Protein AF-0000000077557733 (afdb_homodimer)

pLDDT: mean 83.51, std 24.79, range [21.39, 98.81]

Foldseek 3Di:
DDPPDPCPPPPDPDDVVPDDDPPPPCPVPPPPPVPFDKAKAKEALDADDPLLVVQRVVVRHAEYEFEQEEQQDGSPSRLNVCVSPVVPGAYAYEYEYHADPVQAQLNRLVRSCVSCVVSQKDFQEYEYELADQVRHDQPLVVLLVRLQNNQVNCVVVNHHYHYEEAQVSCCRNNVLEQPRDDGAYEYEDWQDAEDVTFDDQDCPVDDDTRVRPDDHQKYFGHAQYQGSNGTMTMMIGTCPPVHDDGRMDGNPDD/DDPPPPCPPPPPDDDPPDDDDPPPPCPVPPPPPVPFDKAKAKEALDADDPLLVVQRVVVRHAEYEFEQEEQQDGSPSRLNVCVSPVVPGAYAYEYEYHADPVQALLNRLVRSCVSCVVSQKDFQEYEYELADQVRHDQPLVVLLVRLQNNQVNCVVVNHHYAYEEAQVSCCRNNVLEQPRDDGAYEYEDWQDAEDVTFDDQDCPVDDDTRPRPDDHQKYFGHAQYQGSNGTMIMMIGTCPPVHDDGRMDGNPDD

Structure (mmCIF, N/CA/C/O backbone):
data_AF-0000000077557733-model_v1
#
loop_
_entity.id
_entity.type
_entity.pdbx_description
1 polymer '(pine wood nematode) hypothetical protein'
#
loop_
_atom_site.group_PDB
_atom_site.id
_atom_site.type_symbol
_atom_site.label_atom_id
_atom_site.label_alt_id
_atom_site.label_comp_id
_atom_site.label_asym_id
_atom_site.label_entity_id
_atom_site.label_seq_id
_atom_site.pdbx_PDB_ins_code
_atom_site.Cartn_x
_atom_site.Cartn_y
_atom_site.Cartn_z
_atom_site.occupancy
_atom_site.B_iso_or_equiv
_atom_site.auth_seq_id
_atom_site.auth_comp_id
_atom_site.auth_asym_id
_atom_site.auth_atom_id
_atom_site.pdbx_PDB_model_num
ATOM 1 N N . MET A 1 1 ? -5.863 -6.344 -60.438 1 22.7 1 MET A N 1
ATOM 2 C CA . MET A 1 1 ? -5.633 -6.668 -59.031 1 22.7 1 MET A CA 1
ATOM 3 C C . MET A 1 1 ? -4.477 -5.848 -58.469 1 22.7 1 MET A C 1
ATOM 5 O O . MET A 1 1 ? -3.312 -6.215 -58.656 1 22.7 1 MET A O 1
ATOM 9 N N . ASN A 1 2 ? -4.496 -4.457 -58.531 1 23.64 2 ASN A N 1
ATOM 10 C CA . ASN A 1 2 ? -3.709 -3.244 -58.719 1 23.64 2 ASN A CA 1
ATOM 11 C C . ASN A 1 2 ? -3.033 -2.805 -57.438 1 23.64 2 ASN A C 1
ATOM 13 O O . ASN A 1 2 ? -3.707 -2.547 -56.438 1 23.64 2 ASN A O 1
ATOM 17 N N . LEU A 1 3 ? -1.706 -3.201 -57.25 1 24.72 3 LEU A N 1
ATOM 18 C CA . LEU A 1 3 ? -0.716 -3.188 -56.188 1 24.72 3 LEU A CA 1
ATOM 19 C C . LEU A 1 3 ? -0.439 -1.763 -55.719 1 24.72 3 LEU A C 1
ATOM 21 O O . LEU A 1 3 ? 0.198 -0.985 -56.438 1 24.72 3 LEU A O 1
ATOM 25 N N . ALA A 1 4 ? -1.51 -1.121 -55.125 1 24.12 4 ALA A N 1
ATOM 26 C CA . ALA A 1 4 ? -1.46 0.295 -54.781 1 24.12 4 ALA A CA 1
ATOM 27 C C . ALA A 1 4 ? -0.246 0.6 -53.906 1 24.12 4 ALA A C 1
ATOM 29 O O . ALA A 1 4 ? -0.077 0.006 -52.844 1 24.12 4 ALA A O 1
ATOM 30 N N . VAL A 1 5 ? 0.862 1.032 -54.469 1 23.64 5 VAL A N 1
ATOM 31 C CA . VAL A 1 5 ? 2.193 1.443 -54.031 1 23.64 5 VAL A CA 1
ATOM 32 C C . VAL A 1 5 ? 2.088 2.656 -53.125 1 23.64 5 VAL A C 1
ATOM 34 O O . VAL A 1 5 ? 1.647 3.729 -53.531 1 23.64 5 VAL A O 1
ATOM 37 N N . ARG A 1 6 ? 1.722 2.496 -51.812 1 21.39 6 ARG A N 1
ATOM 38 C CA . ARG A 1 6 ? 1.737 3.543 -50.781 1 21.39 6 ARG A CA 1
ATOM 39 C C . ARG A 1 6 ? 3.08 4.266 -50.781 1 21.39 6 ARG A C 1
ATOM 41 O O . ARG A 1 6 ? 4.129 3.635 -50.625 1 21.39 6 ARG A O 1
ATOM 48 N N . ARG A 1 7 ? 3.121 5.512 -51.281 1 23.41 7 ARG A N 1
ATOM 49 C CA . ARG A 1 7 ? 4.117 6.559 -51.469 1 23.41 7 ARG A CA 1
ATOM 50 C C . ARG A 1 7 ? 4.684 7.043 -50.125 1 23.41 7 ARG A C 1
ATOM 52 O O . ARG A 1 7 ? 3.988 7.707 -49.375 1 23.41 7 ARG A O 1
ATOM 59 N N . CYS A 1 8 ? 5.492 6.332 -49.312 1 23.48 8 CYS A N 1
ATOM 60 C CA . CYS A 1 8 ? 6.34 6.785 -48.219 1 23.48 8 CYS A CA 1
ATOM 61 C C . CYS A 1 8 ? 7.25 7.918 -48.656 1 23.48 8 CYS A C 1
ATOM 63 O O . CYS A 1 8 ? 8.188 7.699 -49.438 1 23.48 8 CYS A O 1
ATOM 65 N N . GLU A 1 9 ? 6.676 9.117 -48.812 1 24.56 9 GLU A N 1
ATOM 66 C CA . GLU A 1 9 ? 7.461 10.227 -49.375 1 24.56 9 GLU A CA 1
ATOM 67 C C . GLU A 1 9 ? 8.617 10.586 -48.438 1 24.56 9 GLU A C 1
ATOM 69 O O . GLU A 1 9 ? 8.398 10.984 -47.312 1 24.56 9 GLU A O 1
ATOM 74 N N . LEU A 1 10 ? 9.734 9.953 -48.438 1 26.67 10 LEU A N 1
ATOM 75 C CA . LEU A 1 10 ? 11.062 10.195 -47.875 1 26.67 10 LEU A CA 1
ATOM 76 C C . LEU A 1 10 ? 11.578 11.578 -48.281 1 26.67 10 LEU A C 1
ATOM 78 O O . LEU A 1 10 ? 11.828 11.828 -49.469 1 26.67 10 LEU A O 1
ATOM 82 N N . SER A 1 11 ? 11.008 12.594 -47.625 1 25 11 SER A N 1
ATOM 83 C CA . SER A 1 11 ? 11.609 13.875 -48 1 25 11 SER A CA 1
ATOM 84 C C . SER A 1 11 ? 13.109 13.875 -47.75 1 25 11 SER A C 1
ATOM 86 O O . SER A 1 11 ? 13.57 13.398 -46.719 1 25 11 SER A O 1
ATOM 88 N N . PHE A 1 12 ? 13.961 14.102 -48.719 1 27.23 12 PHE A N 1
ATOM 89 C CA . PHE A 1 12 ? 15.344 14.086 -49.188 1 27.23 12 PHE A CA 1
ATOM 90 C C . PHE A 1 12 ? 16.125 15.242 -48.562 1 27.23 12 PHE A C 1
ATOM 92 O O . PHE A 1 12 ? 16.078 16.359 -49.094 1 27.23 12 PHE A O 1
ATOM 99 N N . LEU A 1 13 ? 16.141 15.422 -47.344 1 25.67 13 LEU A N 1
ATOM 100 C CA . LEU A 1 13 ? 17.031 16.531 -46.969 1 25.67 13 LEU A CA 1
ATOM 101 C C . LEU A 1 13 ? 18.484 16.156 -47.25 1 25.67 13 LEU A C 1
ATOM 103 O O . LEU A 1 13 ? 19.203 15.773 -46.312 1 25.67 13 LEU A O 1
ATOM 107 N N . VAL A 1 14 ? 18.938 15.352 -48.25 1 24.72 14 VAL A N 1
ATOM 108 C CA . VAL A 1 14 ? 20.375 15.125 -48.375 1 24.72 14 VAL A CA 1
ATOM 109 C C . VAL A 1 14 ? 21.078 16.438 -48.719 1 24.72 14 VAL A C 1
ATOM 111 O O . VAL A 1 14 ? 20.5 17.297 -49.406 1 24.72 14 VAL A O 1
ATOM 114 N N . ARG A 1 15 ? 22.438 16.734 -48.125 1 23.48 15 ARG A N 1
ATOM 115 C CA . ARG A 1 15 ? 23.625 17.531 -48.375 1 23.48 15 ARG A CA 1
ATOM 116 C C . ARG A 1 15 ? 24.109 17.375 -49.812 1 23.48 15 ARG A C 1
ATOM 118 O O . ARG A 1 15 ? 24.047 16.281 -50.375 1 23.48 15 ARG A O 1
ATOM 125 N N . LYS A 1 16 ? 24.516 18.391 -50.656 1 25.28 16 LYS A N 1
ATOM 126 C CA . LYS A 1 16 ? 25.125 18.344 -51.969 1 25.28 16 LYS A CA 1
ATOM 127 C C . LYS A 1 16 ? 26.469 17.609 -51.938 1 25.28 16 LYS A C 1
ATOM 129 O O . LYS A 1 16 ? 27.125 17.453 -52.969 1 25.28 16 LYS A O 1
ATOM 134 N N . TRP A 1 17 ? 27.562 17.859 -51.125 1 28.72 17 TRP A N 1
ATOM 135 C CA . TRP A 1 17 ? 28.672 16.922 -51.312 1 28.72 17 TRP A CA 1
ATOM 136 C C . TRP A 1 17 ? 28.156 15.484 -51.406 1 28.72 17 TRP A C 1
ATOM 138 O O . TRP A 1 17 ? 27.688 14.922 -50.406 1 28.72 17 TRP A O 1
ATOM 148 N N . LEU A 1 18 ? 27.609 15 -52.5 1 27.09 18 LEU A N 1
ATOM 149 C CA . LEU A 1 18 ? 26.422 14.398 -53.094 1 27.09 18 LEU A CA 1
ATOM 150 C C . LEU A 1 18 ? 26.516 12.875 -53.062 1 27.09 18 LEU A C 1
ATOM 152 O O . LEU A 1 18 ? 25.641 12.188 -53.594 1 27.09 18 LEU A O 1
ATOM 156 N N . HIS A 1 19 ? 27.922 12.383 -53.094 1 24.64 19 HIS A N 1
ATOM 157 C CA . HIS A 1 19 ? 28.141 11.164 -53.844 1 24.64 19 HIS A CA 1
ATOM 158 C C . HIS A 1 19 ? 27.188 10.055 -53.406 1 24.64 19 HIS A C 1
ATOM 160 O O . HIS A 1 19 ? 26.516 10.188 -52.375 1 24.64 19 HIS A O 1
ATOM 166 N N . GLU A 1 20 ? 27.812 8.578 -53.812 1 27.2 20 GLU A N 1
ATOM 167 C CA . GLU A 1 20 ? 27.25 7.258 -54.062 1 27.2 20 GLU A CA 1
ATOM 168 C C . GLU A 1 20 ? 26.656 6.668 -52.781 1 27.2 20 GLU A C 1
ATOM 170 O O . GLU A 1 20 ? 26.297 5.488 -52.75 1 27.2 20 GLU A O 1
ATOM 175 N N . LEU A 1 21 ? 27.031 7.27 -51.688 1 26.67 21 LEU A N 1
ATOM 176 C CA . LEU A 1 21 ? 26.828 6.215 -50.688 1 26.67 21 LEU A CA 1
ATOM 177 C C . LEU A 1 21 ? 25.391 5.723 -50.719 1 26.67 21 LEU A C 1
ATOM 179 O O . LEU A 1 21 ? 24.453 6.523 -50.781 1 26.67 21 LEU A O 1
ATOM 183 N N . PRO A 1 22 ? 25.281 4.391 -51.156 1 26.75 22 PRO A N 1
ATOM 184 C CA . PRO A 1 22 ? 23.953 3.807 -51.188 1 26.75 22 PRO A CA 1
ATOM 185 C C . PRO A 1 22 ? 23.094 4.168 -49.969 1 26.75 22 PRO A C 1
ATOM 187 O O . PRO A 1 22 ? 23.625 4.289 -48.875 1 26.75 22 PRO A O 1
ATOM 190 N N . PHE A 1 23 ? 22.25 5.102 -50.219 1 31.03 23 PHE A N 1
ATOM 191 C CA . PHE A 1 23 ? 21.203 5.41 -49.25 1 31.03 23 PHE A CA 1
ATOM 192 C C . PHE A 1 23 ? 20.562 4.133 -48.719 1 31.03 23 PHE A C 1
ATOM 194 O O . PHE A 1 23 ? 19.828 3.449 -49.438 1 31.03 23 PHE A O 1
ATOM 201 N N . ALA A 1 24 ? 21.391 3.408 -47.938 1 26.59 24 ALA A N 1
ATOM 202 C CA . ALA A 1 24 ? 20.578 2.35 -47.344 1 26.59 24 ALA A CA 1
ATOM 203 C C . ALA A 1 24 ? 19.312 2.922 -46.688 1 26.59 24 ALA A C 1
ATOM 205 O O . ALA A 1 24 ? 19.406 3.82 -45.844 1 26.59 24 ALA A O 1
ATOM 206 N N . VAL A 1 25 ? 18.422 3.162 -47.531 1 27.56 25 VAL A N 1
ATOM 207 C CA . VAL A 1 25 ? 17.062 3.359 -47.031 1 27.56 25 VAL A CA 1
ATOM 208 C C . VAL A 1 25 ? 16.828 2.443 -45.812 1 27.56 25 VAL A C 1
ATOM 210 O O . VAL A 1 25 ? 16.828 1.217 -45.969 1 27.56 25 VAL A O 1
ATOM 213 N N . PHE A 1 26 ? 17.5 2.75 -44.719 1 25.86 26 PHE A N 1
ATOM 214 C CA . PHE A 1 26 ? 16.984 1.999 -43.594 1 25.86 26 PHE A CA 1
ATOM 215 C C . PHE A 1 26 ? 15.469 2.105 -43.5 1 25.86 26 PHE A C 1
ATOM 217 O O . PHE A 1 26 ? 14.93 3.188 -43.281 1 25.86 26 PHE A O 1
ATOM 224 N N . VAL A 1 27 ? 14.867 1.512 -44.5 1 26.86 27 VAL A N 1
ATOM 225 C CA . VAL A 1 27 ? 13.484 1.146 -44.219 1 26.86 27 VAL A CA 1
ATOM 226 C C . VAL A 1 27 ? 13.352 0.61 -42.812 1 26.86 27 VAL A C 1
ATOM 228 O O . VAL A 1 27 ? 13.82 -0.488 -42.5 1 26.86 27 VAL A O 1
ATOM 231 N N . GLY A 1 28 ? 13.75 1.451 -41.875 1 28.88 28 GLY A N 1
ATOM 232 C CA . GLY A 1 28 ? 13.359 0.942 -40.562 1 28.88 28 GLY A CA 1
ATOM 233 C C . GLY A 1 28 ? 12 0.259 -40.594 1 28.88 28 GLY A C 1
ATOM 234 O O . GLY A 1 28 ? 11.008 0.845 -41 1 28.88 28 GLY A O 1
ATOM 235 N N . CYS A 1 29 ? 11.969 -1.002 -40.906 1 26.14 29 CYS A N 1
ATOM 236 C CA . CYS A 1 29 ? 10.836 -1.892 -40.688 1 26.14 29 CYS A CA 1
ATOM 237 C C . CYS A 1 29 ? 10.031 -1.46 -39.469 1 26.14 29 CYS A C 1
ATOM 239 O O . CYS A 1 29 ? 10.594 -1.269 -38.406 1 26.14 29 CYS A O 1
ATOM 241 N N . SER A 1 30 ? 8.969 -0.692 -39.719 1 29.55 30 SER A N 1
ATOM 242 C CA . SER A 1 30 ? 7.855 -0.606 -38.781 1 29.55 30 SER A CA 1
ATOM 243 C C . SER A 1 30 ? 7.699 -1.897 -38 1 29.55 30 SER A C 1
ATOM 245 O O . SER A 1 30 ? 7.258 -2.916 -38.531 1 29.55 30 SER A O 1
ATOM 247 N N . GLN A 1 31 ? 8.727 -2.4 -37.438 1 31.11 31 GLN A N 1
ATOM 248 C CA . GLN A 1 31 ? 8.461 -3.549 -36.562 1 31.11 31 GLN A CA 1
ATOM 249 C C . GLN A 1 31 ? 7.055 -3.484 -35.969 1 31.11 31 GLN A C 1
ATOM 251 O O . GLN A 1 31 ? 6.605 -2.424 -35.531 1 31.11 31 GLN A O 1
ATOM 256 N N . ASP A 1 32 ? 6.188 -4.227 -36.531 1 32.72 32 ASP A N 1
ATOM 257 C CA . ASP A 1 32 ? 4.867 -4.551 -36 1 32.72 32 ASP A CA 1
ATOM 258 C C . ASP A 1 32 ? 4.836 -4.414 -34.5 1 32.72 32 ASP A C 1
ATOM 260 O O . ASP A 1 32 ? 5.547 -5.137 -33.781 1 32.72 32 ASP A O 1
ATOM 264 N N . LEU A 1 33 ? 4.957 -3.291 -33.938 1 32.75 33 LEU A N 1
ATOM 265 C CA . LEU A 1 33 ? 4.527 -3.125 -32.562 1 32.75 33 LEU A CA 1
ATOM 266 C C . LEU A 1 33 ? 3.445 -4.141 -32.188 1 32.75 33 LEU A C 1
ATOM 268 O O . LEU A 1 33 ? 2.287 -3.982 -32.594 1 32.75 33 LEU A O 1
ATOM 272 N N . LYS A 1 34 ? 3.703 -5.406 -32.5 1 38.16 34 LYS A N 1
ATOM 273 C CA . LYS A 1 34 ? 2.826 -6.453 -31.984 1 38.16 34 LYS A CA 1
ATOM 274 C C . LYS A 1 34 ? 2.078 -5.973 -30.75 1 38.16 34 LYS A C 1
ATOM 276 O O . LYS A 1 34 ? 2.693 -5.52 -29.781 1 38.16 34 LYS A O 1
ATOM 281 N N . LEU A 1 35 ? 1.009 -5.375 -30.859 1 40.12 35 LEU A N 1
ATOM 282 C CA . LEU A 1 35 ? -0.016 -5.004 -29.891 1 40.12 35 LEU A CA 1
ATOM 283 C C . LEU A 1 35 ? -0.049 -5.988 -28.719 1 40.12 35 LEU A C 1
ATOM 285 O O . LEU A 1 35 ? -0.224 -7.191 -28.922 1 40.12 35 LEU A O 1
ATOM 289 N N . ASN A 1 36 ? 0.763 -5.906 -27.75 1 52.16 36 ASN A N 1
ATOM 290 C CA . ASN A 1 36 ? 0.682 -6.656 -26.5 1 52.16 36 ASN A CA 1
ATOM 291 C C . ASN A 1 36 ? -0.759 -7.031 -26.156 1 52.16 36 ASN A C 1
ATOM 293 O O . ASN A 1 36 ? -1.609 -6.156 -26 1 52.16 36 ASN A O 1
ATOM 297 N N . THR A 1 37 ? -1.285 -8.109 -26.734 1 66.44 37 THR A N 1
ATOM 298 C CA . THR A 1 37 ? -2.611 -8.633 -26.422 1 66.44 37 THR A CA 1
ATOM 299 C C . THR A 1 37 ? -2.762 -8.875 -24.922 1 66.44 37 THR A C 1
ATOM 301 O O . THR A 1 37 ? -1.8 -9.25 -24.25 1 66.44 37 THR A O 1
ATOM 304 N N . ILE A 1 38 ? -3.768 -8.312 -24.297 1 81.94 38 ILE A N 1
ATOM 305 C CA . ILE A 1 38 ? -4.195 -8.438 -22.906 1 81.94 38 ILE A CA 1
ATOM 306 C C . ILE A 1 38 ? -5.262 -9.523 -22.797 1 81.94 38 ILE A C 1
ATOM 308 O O . ILE A 1 38 ? -6.184 -9.586 -23.609 1 81.94 38 ILE A O 1
ATOM 312 N N . THR A 1 39 ? -4.926 -10.531 -22.031 1 89.12 39 THR A N 1
ATOM 313 C CA . THR A 1 39 ? -5.875 -11.602 -21.75 1 89.12 39 THR A CA 1
ATOM 314 C C . THR A 1 39 ? -6.469 -11.445 -20.359 1 89.12 39 THR A C 1
ATOM 316 O O . THR A 1 39 ? -5.734 -11.266 -19.375 1 89.12 39 THR A O 1
ATOM 319 N N . ASP A 1 40 ? -7.777 -11.547 -20.297 1 92.69 40 ASP A N 1
ATOM 320 C CA . ASP A 1 40 ? -8.445 -11.422 -19.016 1 92.69 40 ASP A CA 1
ATOM 321 C C . ASP A 1 40 ? -8.352 -12.719 -18.219 1 92.69 40 ASP A C 1
ATOM 323 O O . ASP A 1 40 ? -8.391 -13.812 -18.781 1 92.69 40 ASP A O 1
ATOM 327 N N . GLY A 1 41 ? -8.172 -12.531 -16.953 1 95.12 41 GLY A N 1
ATOM 328 C CA . GLY A 1 41 ? -8.148 -13.672 -16.047 1 95.12 41 GLY A CA 1
ATOM 329 C C . GLY A 1 41 ? -8.805 -1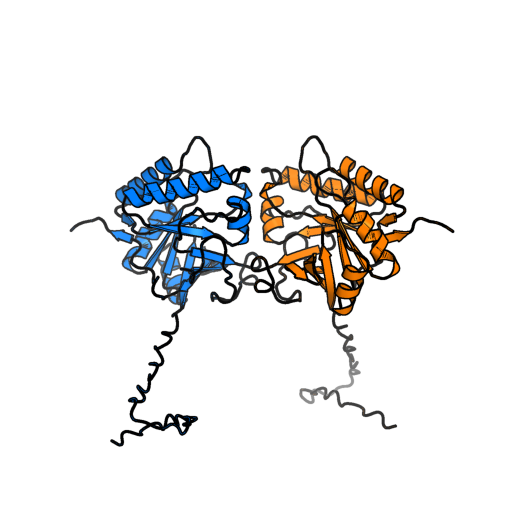3.383 -14.711 1 95.12 41 GLY A C 1
ATOM 330 O O . GLY A 1 41 ? -9.172 -12.242 -14.422 1 95.12 41 GLY A O 1
ATOM 331 N N . ILE A 1 42 ? -9.008 -14.461 -13.992 1 96 42 ILE A N 1
ATOM 332 C CA . ILE A 1 42 ? -9.648 -14.367 -12.688 1 96 42 ILE A CA 1
ATOM 333 C C . ILE A 1 42 ? -8.938 -15.289 -11.695 1 96 42 ILE A C 1
ATOM 335 O O . ILE A 1 42 ? -8.414 -16.344 -12.07 1 96 42 ILE A O 1
ATOM 339 N N . GLY A 1 43 ? -8.812 -14.789 -10.461 1 96.75 43 GLY A N 1
ATOM 340 C CA . GLY A 1 43 ? -8.281 -15.586 -9.375 1 96.75 43 GLY A CA 1
ATOM 341 C C . GLY A 1 43 ? -9.234 -15.719 -8.203 1 96.75 43 GLY A C 1
ATOM 342 O O . GLY A 1 43 ? -10.031 -14.812 -7.938 1 96.75 43 GLY A O 1
ATOM 343 N N . THR A 1 44 ? -9.195 -16.906 -7.566 1 95.81 44 THR A N 1
ATOM 344 C CA . THR A 1 44 ? -10.031 -17.094 -6.387 1 95.81 44 THR A CA 1
ATOM 345 C C . THR A 1 44 ? -9.391 -18.109 -5.434 1 95.81 44 THR A C 1
ATOM 347 O O . THR A 1 44 ? -8.625 -18.969 -5.863 1 95.81 44 THR A O 1
ATOM 350 N N . SER A 1 45 ? -9.672 -17.906 -4.215 1 94.25 45 SER A N 1
ATOM 351 C CA . SER A 1 45 ? -9.312 -18.906 -3.209 1 94.25 45 SER A CA 1
ATOM 352 C C . SER A 1 45 ? -10.531 -19.703 -2.762 1 94.25 45 SER A C 1
ATOM 354 O O . SER A 1 45 ? -10.422 -20.578 -1.9 1 94.25 45 SER A O 1
ATOM 356 N N . SER A 1 46 ? -11.641 -19.359 -3.418 1 94.75 46 SER A N 1
ATOM 357 C CA . SER A 1 46 ? -12.859 -20.125 -3.156 1 94.75 46 SER A CA 1
ATOM 358 C C . SER A 1 46 ? -12.875 -21.422 -3.947 1 94.75 46 SER A C 1
ATOM 360 O O . SER A 1 46 ? -12.32 -21.5 -5.047 1 94.75 46 SER A O 1
ATOM 362 N N . GLU A 1 47 ? -13.539 -22.375 -3.326 1 96.69 47 GLU A N 1
ATOM 363 C CA . GLU A 1 47 ? -13.734 -23.609 -4.086 1 96.69 47 GLU A CA 1
ATOM 364 C C . GLU A 1 47 ? -14.695 -23.391 -5.254 1 96.69 47 GLU A C 1
ATOM 366 O O . GLU A 1 47 ? -15.773 -22.812 -5.078 1 96.69 47 GLU A O 1
ATOM 371 N N . LEU A 1 48 ? -14.273 -23.922 -6.379 1 96.12 48 LEU A N 1
ATOM 372 C CA . LEU A 1 48 ? -15.086 -23.781 -7.582 1 96.12 48 LEU A CA 1
ATOM 373 C C . LEU A 1 48 ? -15.82 -25.094 -7.895 1 96.12 48 LEU A C 1
ATOM 375 O O . LEU A 1 48 ? -15.266 -26.172 -7.742 1 96.12 48 LEU A O 1
ATOM 379 N N . LEU A 1 49 ? -17.047 -24.891 -8.25 1 95.94 49 LEU A N 1
ATOM 380 C CA . LEU A 1 49 ? -17.797 -25.953 -8.906 1 95.94 49 LEU A CA 1
ATOM 381 C C . LEU A 1 49 ? -17.797 -25.766 -10.414 1 95.94 49 LEU A C 1
ATOM 383 O O . LEU A 1 49 ? -17.391 -24.719 -10.914 1 95.94 49 LEU A O 1
ATOM 387 N N . GLU A 1 50 ? -18.219 -26.859 -11.125 1 94.5 50 GLU A N 1
ATOM 388 C CA . GLU A 1 50 ? -18.25 -26.812 -12.578 1 94.5 50 GLU A CA 1
ATOM 389 C C . GLU A 1 50 ? -19.078 -25.625 -13.07 1 94.5 50 GLU A C 1
ATOM 391 O O . GLU A 1 50 ? -18.703 -24.953 -14.023 1 94.5 50 GLU A O 1
ATOM 396 N N . ASN A 1 51 ? -20.141 -25.422 -12.398 1 95 51 ASN A N 1
ATOM 397 C CA . ASN A 1 51 ? -21 -24.328 -12.797 1 95 51 ASN A CA 1
ATOM 398 C C . ASN A 1 51 ? -20.328 -22.984 -12.609 1 95 51 ASN A C 1
ATOM 400 O O . ASN A 1 51 ? -20.516 -22.062 -13.422 1 95 51 ASN A O 1
ATOM 404 N N . ASN A 1 52 ? -19.578 -22.75 -11.5 1 95.06 52 ASN A N 1
ATOM 405 C CA . ASN A 1 52 ? -18.812 -21.531 -11.297 1 95.06 52 ASN A CA 1
ATOM 406 C C . ASN A 1 52 ? -17.797 -21.297 -12.422 1 95.06 52 ASN A C 1
ATOM 408 O O . ASN A 1 52 ? -17.703 -20.203 -12.961 1 95.06 52 ASN A O 1
ATOM 412 N N . LEU A 1 53 ? -17.125 -22.375 -12.711 1 93.25 53 LEU A N 1
ATOM 413 C CA . LEU A 1 53 ? -16.062 -22.297 -13.711 1 93.25 53 LEU A CA 1
ATOM 414 C C . LEU A 1 53 ? -16.641 -21.922 -15.078 1 93.25 53 LEU A C 1
ATOM 416 O O . LEU A 1 53 ? -16.078 -21.078 -15.773 1 93.25 53 LEU A O 1
ATOM 420 N N . GLN A 1 54 ? -17.703 -22.547 -15.477 1 92.69 54 GLN A N 1
ATOM 421 C CA . GLN A 1 54 ? -18.328 -22.266 -16.766 1 92.69 54 GLN A CA 1
ATOM 422 C C . GLN A 1 54 ? -18.828 -20.812 -16.828 1 92.69 54 GLN A C 1
ATOM 424 O O . GLN A 1 54 ? -18.672 -20.141 -17.844 1 92.69 54 GLN A O 1
ATOM 429 N N . CYS A 1 55 ? -19.406 -20.453 -15.773 1 95.62 55 CYS A N 1
ATOM 430 C CA . CYS A 1 55 ? -19.891 -19.094 -15.695 1 95.62 55 CYS A CA 1
ATOM 431 C C . CYS A 1 55 ? -18.75 -18.094 -15.844 1 95.62 55 CYS A C 1
ATOM 433 O O . CYS A 1 55 ? -18.859 -17.109 -16.594 1 95.62 55 CYS A O 1
ATOM 435 N N . LEU A 1 56 ? -17.672 -18.312 -15.156 1 94.31 56 LEU A N 1
ATOM 436 C CA . LEU A 1 56 ? -16.516 -17.422 -15.203 1 94.31 56 LEU A CA 1
ATOM 437 C C . LEU A 1 56 ? -15.883 -17.422 -16.594 1 94.31 56 LEU A C 1
ATOM 439 O O . LEU A 1 56 ? -15.461 -16.375 -17.078 1 94.31 56 LEU A O 1
ATOM 443 N N . ALA A 1 57 ? -15.852 -18.516 -17.219 1 91.06 57 ALA A N 1
ATOM 444 C CA . ALA A 1 57 ? -15.289 -18.641 -18.562 1 91.06 57 ALA A CA 1
ATOM 445 C C . ALA A 1 57 ? -16.125 -17.875 -19.578 1 91.06 57 ALA A C 1
ATOM 447 O O . ALA A 1 57 ? -15.586 -17.297 -20.516 1 91.06 57 ALA A O 1
ATOM 448 N N . LYS A 1 58 ? -17.375 -17.812 -19.375 1 90.38 58 LYS A N 1
ATOM 449 C CA . LYS A 1 58 ? -18.281 -17.125 -20.281 1 90.38 58 LYS A CA 1
ATOM 450 C C . LYS A 1 58 ? -18.094 -15.609 -20.203 1 90.38 58 LYS A C 1
ATOM 452 O O . LYS A 1 58 ? -18.484 -14.883 -21.125 1 90.38 58 LYS A O 1
ATOM 457 N N . GLN A 1 59 ? -17.469 -15.195 -19.156 1 90.69 59 GLN A N 1
ATOM 458 C CA . GLN A 1 59 ? -17.188 -13.766 -19 1 90.69 59 GLN A CA 1
ATOM 459 C C . GLN A 1 59 ? -15.844 -13.406 -19.641 1 90.69 59 GLN A C 1
ATOM 461 O O . GLN A 1 59 ? -15.211 -12.43 -19.234 1 90.69 59 GLN A O 1
ATOM 466 N N . ASN A 1 60 ? -15.383 -14.188 -20.516 1 85.38 60 ASN A N 1
ATOM 467 C CA . ASN A 1 60 ? -14.18 -13.969 -21.312 1 85.38 60 ASN A CA 1
ATOM 468 C C . ASN A 1 60 ? -12.914 -14.07 -20.469 1 85.38 60 ASN A C 1
ATOM 470 O O . ASN A 1 60 ? -11.906 -13.43 -20.781 1 85.38 60 ASN A O 1
ATOM 474 N N . ASN A 1 61 ? -13.047 -14.703 -19.406 1 88.56 61 ASN A N 1
ATOM 475 C CA . ASN A 1 61 ? -11.836 -15.047 -18.656 1 88.56 61 ASN A CA 1
ATOM 476 C C . ASN A 1 61 ? -11.156 -16.281 -19.219 1 88.56 61 ASN A C 1
ATOM 478 O O . ASN A 1 61 ? -11.734 -17.375 -19.219 1 88.56 61 ASN A O 1
ATOM 482 N N . LYS A 1 62 ? -9.852 -16.125 -19.562 1 87.81 62 LYS A N 1
ATOM 483 C CA . LYS A 1 62 ? -9.164 -17.234 -20.234 1 87.81 62 LYS A CA 1
ATOM 484 C C . LYS A 1 62 ? -8.062 -17.812 -19.344 1 87.81 62 LYS A C 1
ATOM 486 O O . LYS A 1 62 ? -7.566 -18.906 -19.609 1 87.81 62 LYS A O 1
ATOM 491 N N . ILE A 1 63 ? -7.695 -17.047 -18.375 1 92.19 63 ILE A N 1
ATOM 492 C CA . ILE A 1 63 ? -6.637 -17.5 -17.484 1 92.19 63 ILE A CA 1
ATOM 493 C C . ILE A 1 63 ? -7.148 -17.516 -16.047 1 92.19 63 ILE A C 1
ATOM 495 O O . ILE A 1 63 ? -7.77 -16.547 -15.594 1 92.19 63 ILE A O 1
ATOM 499 N N . PHE A 1 64 ? -6.91 -18.609 -15.367 1 94.25 64 PHE A N 1
ATOM 500 C CA . PHE A 1 64 ? -7.312 -18.734 -13.977 1 94.25 64 PHE A CA 1
ATOM 501 C C . PHE A 1 64 ? -6.094 -18.75 -13.055 1 94.25 64 PHE A C 1
ATOM 503 O O . PHE A 1 64 ? -5.086 -19.391 -13.375 1 94.25 64 PHE A O 1
ATOM 510 N N . ALA A 1 65 ? -6.191 -18.031 -11.977 1 95.69 65 ALA A N 1
ATOM 511 C CA . ALA A 1 65 ? -5.121 -17.984 -10.977 1 95.69 65 ALA A CA 1
ATOM 512 C C . ALA A 1 65 ? -5.547 -18.688 -9.688 1 95.69 65 ALA A C 1
ATOM 514 O O . ALA A 1 65 ? -6.582 -18.359 -9.109 1 95.69 65 ALA A O 1
ATOM 515 N N . PHE A 1 66 ? -4.715 -19.625 -9.219 1 96.88 66 PHE A N 1
ATOM 516 C CA . PHE A 1 66 ? -5.078 -20.391 -8.031 1 96.88 66 PHE A CA 1
ATOM 517 C C . PHE A 1 66 ? -3.947 -20.375 -7.012 1 96.88 66 PHE A C 1
ATOM 519 O O . PHE A 1 66 ? -2.771 -20.406 -7.379 1 96.88 66 PHE A O 1
ATOM 526 N N . ARG A 1 67 ? -4.359 -20.344 -5.77 1 98.12 67 ARG A N 1
ATOM 527 C CA . ARG A 1 67 ? -3.406 -20.516 -4.676 1 98.12 67 ARG A CA 1
ATOM 528 C C . ARG A 1 67 ? -3.115 -21.984 -4.43 1 98.12 67 ARG A C 1
ATOM 530 O O . ARG A 1 67 ? -4.039 -22.797 -4.293 1 98.12 67 ARG A O 1
ATOM 537 N N . ILE A 1 68 ? -1.814 -22.328 -4.328 1 97.94 68 ILE A N 1
ATOM 538 C CA . ILE A 1 68 ? -1.519 -23.75 -4.172 1 97.94 68 ILE A CA 1
ATOM 539 C C . ILE A 1 68 ? -0.791 -23.969 -2.848 1 97.94 68 ILE A C 1
ATOM 541 O O . ILE A 1 68 ? -0.562 -25.125 -2.451 1 97.94 68 ILE A O 1
ATOM 545 N N . TYR A 1 69 ? -0.366 -22.969 -2.205 1 98.44 69 TYR A N 1
ATOM 546 C CA . TYR A 1 69 ? 0.316 -22.984 -0.917 1 98.44 69 TYR A CA 1
ATOM 547 C C . TYR A 1 69 ? -0.063 -21.781 -0.077 1 98.44 69 TYR A C 1
ATOM 549 O O . TYR A 1 69 ? -0.16 -20.656 -0.595 1 98.44 69 TYR A O 1
ATOM 557 N N . ASN A 1 70 ? -0.395 -22.031 1.266 1 97.88 70 ASN A N 1
ATOM 558 C CA . ASN A 1 70 ? -0.889 -20.938 2.094 1 97.88 70 ASN A CA 1
ATOM 559 C C . ASN A 1 70 ? -0.34 -21.016 3.516 1 97.88 70 ASN A C 1
ATOM 561 O O . ASN A 1 70 ? -0.794 -21.844 4.316 1 97.88 70 ASN A O 1
ATOM 565 N N . ASP A 1 71 ? 0.6 -20.172 3.76 1 97 71 ASP A N 1
ATOM 566 C CA . ASP A 1 71 ? 1.08 -19.938 5.117 1 97 71 ASP A CA 1
ATOM 567 C C . ASP A 1 71 ? 1.512 -21.234 5.785 1 97 71 ASP A C 1
ATOM 569 O O . ASP A 1 71 ? 1.049 -21.562 6.879 1 97 71 ASP A O 1
ATOM 573 N N . GLY A 1 72 ? 2.273 -21.984 5.047 1 96.06 72 GLY A N 1
ATOM 574 C CA . GLY A 1 72 ? 2.908 -23.156 5.637 1 96.06 72 GLY A CA 1
ATOM 575 C C . GLY A 1 72 ? 2.17 -24.438 5.34 1 96.06 72 GLY A C 1
ATOM 576 O O . GLY A 1 72 ? 2.576 -25.516 5.793 1 96.06 72 GLY A O 1
ATOM 577 N N . ARG A 1 73 ? 1.132 -24.344 4.551 1 95.94 73 ARG A N 1
ATOM 578 C CA . ARG A 1 73 ? 0.352 -25.547 4.266 1 95.94 73 ARG A CA 1
ATOM 579 C C . ARG A 1 73 ? -0.051 -25.594 2.797 1 95.94 73 ARG A C 1
ATOM 581 O O . ARG A 1 73 ? -0.25 -24.562 2.162 1 95.94 73 ARG A O 1
ATOM 588 N N . ASP A 1 74 ? -0.229 -26.828 2.35 1 96.81 74 ASP A N 1
ATOM 589 C CA . ASP A 1 74 ? -0.806 -27.031 1.022 1 96.81 74 ASP A CA 1
ATOM 590 C C . ASP A 1 74 ? -2.234 -26.484 0.959 1 96.81 74 ASP A C 1
ATOM 592 O O . ASP A 1 74 ? -3.008 -26.656 1.905 1 96.81 74 ASP A O 1
ATOM 596 N N . ASP A 1 75 ? -2.535 -25.844 -0.145 1 98 75 ASP A N 1
ATOM 597 C CA . ASP A 1 75 ? -3.902 -25.359 -0.331 1 98 75 ASP A CA 1
ATOM 598 C C . ASP A 1 75 ? -4.754 -26.406 -1.059 1 98 75 ASP A C 1
ATOM 600 O O . ASP A 1 75 ? -4.82 -26.406 -2.289 1 98 75 ASP A O 1
ATOM 604 N N . GLU A 1 76 ? -5.52 -27.156 -0.307 1 97.19 76 GLU A N 1
ATOM 605 C CA . GLU A 1 76 ? -6.289 -28.266 -0.886 1 97.19 76 GLU A CA 1
ATOM 606 C C . GLU A 1 76 ? -7.367 -27.734 -1.83 1 97.19 76 GLU A C 1
ATOM 608 O O . GLU A 1 76 ? -7.648 -28.344 -2.863 1 97.19 76 GLU A O 1
ATOM 613 N N . ILE A 1 77 ? -7.945 -26.656 -1.454 1 97.44 77 ILE A N 1
ATOM 614 C CA . ILE A 1 77 ? -8.953 -26.047 -2.311 1 97.44 77 ILE A CA 1
ATOM 615 C C . ILE A 1 77 ? -8.312 -25.609 -3.623 1 97.44 77 ILE A C 1
ATOM 617 O O . ILE A 1 77 ? -8.891 -25.797 -4.699 1 97.44 77 ILE A O 1
ATOM 621 N N . GLY A 1 78 ? -7.117 -25.047 -3.479 1 97.25 78 GLY A N 1
ATOM 622 C CA . GLY A 1 78 ? -6.387 -24.656 -4.672 1 97.25 78 GLY A CA 1
ATOM 623 C C . GLY A 1 78 ? -6.145 -25.797 -5.637 1 97.25 78 GLY A C 1
ATOM 624 O O . GLY A 1 78 ? -6.383 -25.656 -6.836 1 97.25 78 GLY A O 1
ATOM 625 N N . TYR A 1 79 ? -5.758 -26.906 -5.145 1 96.56 79 TYR A N 1
ATOM 626 C CA . TYR A 1 79 ? -5.469 -28.062 -6 1 96.56 79 TYR A CA 1
ATOM 627 C C . TYR A 1 79 ? -6.75 -28.609 -6.609 1 96.56 79 TYR A C 1
ATOM 629 O O . TYR A 1 79 ? -6.75 -29.078 -7.754 1 96.56 79 TYR A O 1
ATOM 637 N N . LYS A 1 80 ? -7.84 -28.609 -5.898 1 95.75 80 LYS A N 1
ATOM 638 C CA . LYS A 1 80 ? -9.125 -29 -6.473 1 95.75 80 LYS A CA 1
ATOM 639 C C . LYS A 1 80 ? -9.5 -28.109 -7.645 1 95.75 80 LYS A C 1
ATOM 641 O O . LYS A 1 80 ? -9.969 -28.578 -8.68 1 95.75 80 LYS A O 1
ATOM 646 N N . ASN A 1 81 ? -9.281 -26.828 -7.426 1 96.19 81 ASN A N 1
ATOM 647 C CA . ASN A 1 81 ? -9.578 -25.875 -8.484 1 96.19 81 ASN A CA 1
ATOM 648 C C . ASN A 1 81 ? -8.688 -26.094 -9.703 1 96.19 81 ASN A C 1
ATOM 650 O O . ASN A 1 81 ? -9.148 -25.984 -10.844 1 96.19 81 ASN A O 1
ATOM 654 N N . VAL A 1 82 ? -7.395 -26.375 -9.438 1 94.44 82 VAL A N 1
ATOM 655 C CA . VAL A 1 82 ? -6.465 -26.672 -10.523 1 94.44 82 VAL A CA 1
ATOM 656 C C . VAL A 1 82 ? -6.965 -27.875 -11.32 1 94.44 82 VAL A C 1
ATOM 658 O O . VAL A 1 82 ? -7.02 -27.828 -12.547 1 94.44 82 VAL A O 1
ATOM 661 N N . ALA A 1 83 ? -7.336 -28.891 -10.672 1 93.19 83 ALA A N 1
ATOM 662 C CA . ALA A 1 83 ? -7.805 -30.109 -11.328 1 93.19 83 ALA A CA 1
ATOM 663 C C . ALA A 1 83 ? -9.047 -29.844 -12.164 1 93.19 83 ALA A C 1
ATOM 665 O O . ALA A 1 83 ? -9.219 -30.406 -13.25 1 93.19 83 ALA A O 1
ATOM 666 N N . LEU A 1 84 ? -9.828 -29 -11.656 1 93 84 LEU A N 1
ATOM 667 C CA . LEU A 1 84 ? -11.078 -28.656 -12.336 1 93 84 LEU A CA 1
ATOM 668 C C . LEU A 1 84 ? -10.805 -27.844 -13.594 1 93 84 LEU A C 1
ATOM 670 O O . LEU A 1 84 ? -11.477 -28.016 -14.617 1 93 84 LEU A O 1
ATOM 674 N N . ALA A 1 85 ? -9.766 -27.031 -13.594 1 89.75 85 ALA A N 1
ATOM 675 C CA . ALA A 1 85 ? -9.617 -26 -14.625 1 89.75 85 ALA A CA 1
ATOM 676 C C . ALA A 1 85 ? -8.539 -26.375 -15.633 1 89.75 85 ALA A C 1
ATOM 678 O O . ALA A 1 85 ? -8.578 -25.953 -16.781 1 89.75 85 ALA A O 1
ATOM 679 N N . TYR A 1 86 ? -7.492 -27.047 -15.281 1 82.75 86 TYR A N 1
ATOM 680 C CA . TYR A 1 86 ? -6.215 -27.062 -15.984 1 82.75 86 TYR A CA 1
ATOM 681 C C . TYR A 1 86 ? -6.359 -27.672 -17.375 1 82.75 86 TYR A C 1
ATOM 683 O O . TYR A 1 86 ? -5.578 -27.375 -18.281 1 82.75 86 TYR A O 1
ATOM 691 N N . GLN A 1 87 ? -7.301 -28.5 -17.641 1 79.31 87 GLN A N 1
ATOM 692 C CA . GLN A 1 87 ? -7.438 -29.094 -18.969 1 79.31 87 GLN A CA 1
ATOM 693 C C . GLN A 1 87 ? -8.219 -28.188 -19.906 1 79.31 87 GLN A C 1
ATOM 695 O O . GLN A 1 87 ? -8.117 -28.312 -21.125 1 79.31 87 GLN A O 1
ATOM 700 N N . LYS A 1 88 ? -8.844 -27.281 -19.391 1 83.31 88 LYS A N 1
ATOM 701 C CA . LYS A 1 88 ? -9.773 -26.469 -20.172 1 83.31 88 LYS A CA 1
ATOM 702 C C . LYS A 1 88 ? -9.266 -25.047 -20.328 1 83.31 88 LYS A C 1
ATOM 704 O O . LYS A 1 88 ? -9.578 -24.375 -21.312 1 83.31 88 LYS A O 1
ATOM 709 N N . PHE A 1 89 ? -8.531 -24.672 -19.328 1 85.44 89 PHE A N 1
ATOM 710 C CA . PHE A 1 89 ? -8.117 -23.281 -19.281 1 85.44 89 PHE A CA 1
ATOM 711 C C . PHE A 1 89 ? -6.648 -23.156 -18.891 1 85.44 89 PHE A C 1
ATOM 713 O O . PHE A 1 89 ? -6.082 -24.094 -18.312 1 85.44 89 PHE A O 1
ATOM 720 N N . GLN A 1 90 ? -6.094 -22.016 -19.344 1 87.5 90 GLN A N 1
ATOM 721 C CA . GLN A 1 90 ? -4.777 -21.703 -18.797 1 87.5 90 GLN A CA 1
ATOM 722 C C . GLN A 1 90 ? -4.863 -21.328 -17.328 1 87.5 90 GLN A C 1
ATOM 724 O O . GLN A 1 90 ? -5.848 -20.734 -16.891 1 87.5 90 GLN A O 1
ATOM 729 N N . ALA A 1 91 ? -3.783 -21.734 -16.609 1 91.62 91 ALA A N 1
ATOM 730 C CA . ALA A 1 91 ? -3.791 -21.453 -15.18 1 91.62 91 ALA A CA 1
ATOM 731 C C . ALA A 1 91 ? -2.43 -20.953 -14.711 1 91.62 91 ALA A C 1
ATOM 733 O O . ALA A 1 91 ? -1.393 -21.359 -15.234 1 91.62 91 ALA A O 1
ATOM 734 N N . GLU A 1 92 ? -2.455 -20.047 -13.844 1 93.94 92 GLU A N 1
ATOM 735 C CA . GLU A 1 92 ? -1.295 -19.562 -13.102 1 93.94 92 GLU A CA 1
ATOM 736 C C . GLU A 1 92 ? -1.45 -19.812 -11.602 1 93.94 92 GLU A C 1
ATOM 738 O O . GLU A 1 92 ? -2.568 -19.969 -11.109 1 93.94 92 GLU A O 1
ATOM 743 N N . PHE A 1 93 ? -0.32 -19.844 -10.93 1 96.38 93 PHE A N 1
ATOM 744 C CA . PHE A 1 93 ? -0.343 -20.297 -9.547 1 96.38 93 PHE A CA 1
ATOM 745 C C . PHE A 1 93 ? 0.452 -19.344 -8.656 1 96.38 93 PHE A C 1
ATOM 747 O O . PHE A 1 93 ? 1.483 -18.812 -9.07 1 96.38 93 PHE A O 1
ATOM 754 N N . TYR A 1 94 ? -0.105 -19.203 -7.5 1 97.88 94 TYR A N 1
ATOM 755 C CA . TYR A 1 94 ? 0.655 -18.406 -6.555 1 97.88 94 TYR A CA 1
ATOM 756 C C . TYR A 1 94 ? 0.702 -19.062 -5.184 1 97.88 94 TYR A C 1
ATOM 758 O O . TYR A 1 94 ? -0.083 -19.969 -4.898 1 97.88 94 TYR A O 1
ATOM 766 N N . VAL A 1 95 ? 1.715 -18.703 -4.461 1 98.56 95 VAL A N 1
ATOM 767 C CA . VAL A 1 95 ? 1.925 -19.219 -3.117 1 98.56 95 VAL A CA 1
ATOM 768 C C . VAL A 1 95 ? 2.016 -18.078 -2.119 1 98.56 95 VAL A C 1
ATOM 770 O O . VAL A 1 95 ? 2.572 -17.016 -2.43 1 98.56 95 VAL A O 1
ATOM 773 N N . VAL A 1 96 ? 1.388 -18.234 -0.979 1 98.56 96 VAL A N 1
ATOM 774 C CA . VAL A 1 96 ? 1.534 -17.359 0.172 1 98.56 96 VAL A CA 1
ATOM 775 C C . VAL A 1 96 ? 2.531 -17.953 1.162 1 98.56 96 VAL A C 1
ATOM 777 O O . VAL A 1 96 ? 2.236 -18.953 1.818 1 98.56 96 VAL A O 1
ATOM 780 N N . PRO A 1 97 ? 3.674 -17.359 1.217 1 98.62 97 PRO A N 1
ATOM 781 C CA . PRO A 1 97 ? 4.695 -17.969 2.072 1 98.62 97 PRO A CA 1
ATOM 782 C C . PRO A 1 97 ? 4.391 -17.812 3.561 1 98.62 97 PRO A C 1
ATOM 784 O O . PRO A 1 97 ? 3.619 -16.922 3.943 1 98.62 97 PRO A O 1
ATOM 787 N N . LYS A 1 98 ? 4.934 -18.688 4.297 1 98.12 98 LYS A N 1
ATOM 788 C CA . LYS A 1 98 ? 4.984 -18.516 5.75 1 98.12 98 LYS A CA 1
ATOM 789 C C . LYS A 1 98 ? 6.262 -17.812 6.18 1 98.12 98 LYS A C 1
ATOM 791 O O . LYS A 1 98 ? 7.367 -18.297 5.938 1 98.12 98 LYS A O 1
ATOM 796 N N . ILE A 1 99 ? 6.043 -16.641 6.797 1 97.31 99 ILE A N 1
ATOM 797 C CA . ILE A 1 99 ? 7.199 -15.867 7.254 1 97.31 99 ILE A CA 1
ATOM 798 C C . ILE A 1 99 ? 7.441 -16.141 8.734 1 97.31 99 ILE A C 1
ATOM 800 O O . ILE A 1 99 ? 6.832 -15.508 9.602 1 97.31 99 ILE A O 1
ATOM 804 N N . ASP A 1 100 ? 8.211 -17.047 8.953 1 91 100 ASP A N 1
ATOM 805 C CA . ASP A 1 100 ? 8.578 -17.578 10.266 1 91 100 ASP A CA 1
ATOM 806 C C . ASP A 1 100 ? 9.969 -18.203 10.234 1 91 100 ASP A C 1
ATOM 808 O O . ASP A 1 100 ? 10.305 -18.953 9.312 1 91 100 ASP A O 1
ATOM 812 N N . PRO A 1 101 ? 10.797 -17.859 11.234 1 85 101 PRO A N 1
ATOM 813 C CA . PRO A 1 101 ? 12.148 -18.422 11.234 1 85 101 PRO A CA 1
ATOM 814 C C . PRO A 1 101 ? 12.148 -19.953 11.258 1 85 101 PRO A C 1
ATOM 816 O O . PRO A 1 101 ? 13.109 -20.578 10.805 1 85 101 PRO A O 1
ATOM 819 N N . THR A 1 102 ? 11.141 -20.547 11.672 1 90 102 THR A N 1
ATOM 820 C CA . THR A 1 102 ? 11.086 -22 11.789 1 90 102 THR A CA 1
ATOM 821 C C . THR A 1 102 ? 10.672 -22.625 10.461 1 90 102 THR A C 1
ATOM 823 O O . THR A 1 102 ? 10.742 -23.844 10.297 1 90 102 THR A O 1
ATOM 826 N N . GLU A 1 103 ? 10.32 -21.828 9.5 1 93.94 103 GLU A N 1
ATOM 827 C CA . GLU A 1 103 ? 9.938 -22.312 8.18 1 93.94 103 GLU A CA 1
ATOM 828 C C . GLU A 1 103 ? 10.727 -21.594 7.078 1 93.94 103 GLU A C 1
ATOM 830 O O . GLU A 1 103 ? 10.188 -20.75 6.359 1 93.94 103 GLU A O 1
ATOM 835 N N . PRO A 1 104 ? 11.961 -22.031 6.961 1 96.19 104 PRO A N 1
ATOM 836 C CA . PRO A 1 104 ? 12.773 -21.375 5.938 1 96.19 104 PRO A CA 1
ATOM 837 C C . PRO A 1 104 ? 12.242 -21.594 4.527 1 96.19 104 PRO A C 1
ATOM 839 O O . PRO A 1 104 ? 11.461 -22.516 4.297 1 96.19 104 PRO A O 1
ATOM 842 N N . ALA A 1 105 ? 12.664 -20.812 3.609 1 98 105 ALA A N 1
ATOM 843 C CA . ALA A 1 105 ? 12.125 -20.781 2.25 1 98 105 ALA A CA 1
ATOM 844 C C . ALA A 1 105 ? 12.336 -22.125 1.543 1 98 105 ALA A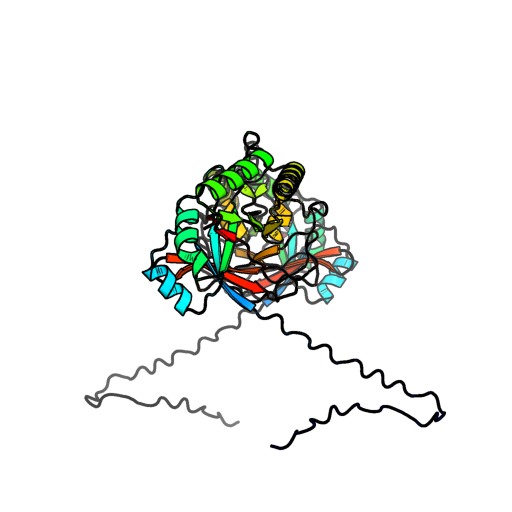 C 1
ATOM 846 O O . ALA A 1 105 ? 11.445 -22.609 0.858 1 98 105 ALA A O 1
ATOM 847 N N . PHE A 1 106 ? 13.516 -22.688 1.686 1 97.62 106 PHE A N 1
ATOM 848 C CA . PHE A 1 106 ? 13.828 -23.906 0.929 1 97.62 106 PHE A CA 1
ATOM 849 C C . PHE A 1 106 ? 12.891 -25.031 1.313 1 97.62 106 PHE A C 1
ATOM 851 O O . PHE A 1 106 ? 12.477 -25.828 0.458 1 97.62 106 PHE A O 1
ATOM 858 N N . ARG A 1 107 ? 12.461 -25.141 2.559 1 97.88 107 ARG A N 1
ATOM 859 C CA . ARG A 1 107 ? 11.539 -26.172 2.99 1 97.88 107 ARG A CA 1
ATOM 860 C C . ARG A 1 107 ? 10.148 -25.969 2.387 1 97.88 107 ARG A C 1
ATOM 862 O O . ARG A 1 107 ? 9.461 -26.938 2.053 1 97.88 107 ARG A O 1
ATOM 869 N N . GLN A 1 108 ? 9.773 -24.75 2.328 1 98.5 108 GLN A N 1
ATOM 870 C CA . GLN A 1 108 ? 8.477 -24.438 1.744 1 98.5 108 GLN A CA 1
ATOM 871 C C . GLN A 1 108 ? 8.438 -24.797 0.261 1 98.5 108 GLN A C 1
ATOM 873 O O . GLN A 1 108 ? 7.445 -25.344 -0.226 1 98.5 108 GLN A O 1
ATOM 878 N N . VAL A 1 109 ? 9.523 -24.562 -0.44 1 98.56 109 VAL A N 1
ATOM 879 C CA . VAL A 1 109 ? 9.617 -24.922 -1.854 1 98.56 109 VAL A CA 1
ATOM 880 C C . VAL A 1 109 ? 9.508 -26.438 -2.016 1 98.56 109 VAL A C 1
ATOM 882 O O . VAL A 1 109 ? 8.773 -26.922 -2.875 1 98.56 109 VAL A O 1
ATOM 885 N N . ILE A 1 110 ? 10.211 -27.141 -1.189 1 98.19 110 ILE A N 1
ATOM 886 C CA . ILE A 1 110 ? 10.195 -28.594 -1.257 1 98.19 110 ILE A CA 1
ATOM 887 C C . ILE A 1 110 ? 8.781 -29.109 -0.981 1 98.19 110 ILE A C 1
ATOM 889 O O . ILE A 1 110 ? 8.297 -30.016 -1.666 1 98.19 110 ILE A O 1
ATOM 893 N N . ALA A 1 111 ? 8.133 -28.5 -0.029 1 98.12 111 ALA A N 1
ATOM 894 C CA . ALA A 1 111 ? 6.762 -28.875 0.286 1 98.12 111 ALA A CA 1
ATOM 895 C C . ALA A 1 111 ? 5.836 -28.625 -0.903 1 98.12 111 ALA A C 1
ATOM 897 O O . ALA A 1 111 ? 4.992 -29.469 -1.226 1 98.12 111 ALA A O 1
ATOM 898 N N . ILE A 1 112 ? 5.977 -27.531 -1.512 1 98.19 112 ILE A N 1
ATOM 899 C CA . ILE A 1 112 ? 5.172 -27.172 -2.67 1 98.19 112 ILE A CA 1
ATOM 900 C C . ILE A 1 112 ? 5.406 -28.156 -3.803 1 98.19 112 ILE A C 1
ATOM 902 O O . ILE A 1 112 ? 4.457 -28.641 -4.422 1 98.19 112 ILE A O 1
ATOM 906 N N . TYR A 1 113 ? 6.66 -28.422 -4.078 1 97.62 113 TYR A N 1
ATOM 907 C CA . TYR A 1 113 ? 7.027 -29.375 -5.125 1 97.62 113 TYR A CA 1
ATOM 908 C C . TYR A 1 113 ? 6.41 -30.734 -4.867 1 97.62 113 TYR A C 1
ATOM 910 O O . TYR A 1 113 ? 5.789 -31.328 -5.758 1 97.62 113 TYR A O 1
ATOM 918 N N . ASN A 1 114 ? 6.508 -31.203 -3.662 1 97.44 114 ASN A N 1
ATOM 919 C CA . ASN A 1 114 ? 5.988 -32.531 -3.301 1 97.44 114 ASN A CA 1
ATOM 920 C C . ASN A 1 114 ? 4.465 -32.562 -3.383 1 97.44 114 ASN A C 1
ATOM 922 O O . ASN A 1 114 ? 3.889 -33.562 -3.826 1 97.44 114 ASN A O 1
ATOM 926 N N . ALA A 1 115 ? 3.855 -31.531 -2.945 1 97.56 115 ALA A N 1
ATOM 927 C CA . ALA A 1 115 ? 2.396 -31.469 -3.01 1 97.56 115 ALA A CA 1
ATOM 928 C C . ALA A 1 115 ? 1.908 -31.516 -4.453 1 97.56 115 ALA A C 1
ATOM 930 O O . ALA A 1 115 ? 0.936 -32.219 -4.766 1 97.56 115 ALA A O 1
ATOM 931 N N . ALA A 1 116 ? 2.572 -30.719 -5.258 1 96.75 116 ALA A N 1
ATOM 932 C CA . ALA A 1 116 ? 2.221 -30.734 -6.676 1 96.75 116 ALA A CA 1
ATOM 933 C C . ALA A 1 116 ? 2.305 -32.156 -7.246 1 96.75 116 ALA A C 1
ATOM 935 O O . ALA A 1 116 ? 1.372 -32.625 -7.906 1 96.75 116 ALA A O 1
ATOM 936 N N . LYS A 1 117 ? 3.336 -32.812 -6.949 1 95.12 117 LYS A N 1
ATOM 937 C CA . LYS A 1 117 ? 3.549 -34.188 -7.434 1 95.12 117 LYS A CA 1
ATOM 938 C C . LYS A 1 117 ? 2.471 -35.125 -6.91 1 95.12 117 LYS A C 1
ATOM 940 O O . LYS A 1 117 ? 1.949 -35.969 -7.656 1 95.12 117 LYS A O 1
ATOM 945 N N . ARG A 1 118 ? 2.152 -34.969 -5.668 1 96.12 118 ARG A N 1
ATOM 946 C CA . ARG A 1 118 ? 1.128 -35.812 -5.055 1 96.12 118 ARG A CA 1
ATOM 947 C C . ARG A 1 118 ? -0.221 -35.625 -5.738 1 96.12 118 ARG A C 1
ATOM 949 O O . ARG A 1 118 ? -1.008 -36.562 -5.852 1 96.12 118 ARG A O 1
ATOM 956 N N . HIS A 1 119 ? -0.435 -34.469 -6.215 1 95.38 119 HIS A N 1
ATOM 957 C CA . HIS A 1 119 ? -1.707 -34.156 -6.863 1 95.38 119 HIS A CA 1
ATOM 958 C C . HIS A 1 119 ? -1.64 -34.406 -8.367 1 95.38 119 HIS A C 1
ATOM 960 O O . HIS A 1 119 ? -2.607 -34.156 -9.086 1 95.38 119 HIS A O 1
ATOM 966 N N . GLY A 1 120 ? -0.415 -34.812 -8.852 1 93.56 120 GLY A N 1
ATOM 967 C CA . GLY A 1 120 ? -0.276 -35.188 -10.25 1 93.56 120 GLY A CA 1
ATOM 968 C C . GLY A 1 120 ? 0.052 -34.031 -11.156 1 93.56 120 GLY A C 1
ATOM 969 O O . GLY A 1 120 ? -0.259 -34.062 -12.352 1 93.56 120 GLY A O 1
ATOM 970 N N . PHE A 1 121 ? 0.632 -33.031 -10.586 1 94.56 121 PHE A N 1
ATOM 971 C CA . PHE A 1 121 ? 0.944 -31.859 -11.391 1 94.56 121 PHE A CA 1
ATOM 972 C C . PHE A 1 121 ? 2.441 -31.562 -11.367 1 94.56 121 PHE A C 1
ATOM 974 O O . PHE A 1 121 ? 3.133 -31.906 -10.406 1 94.56 121 PHE A O 1
ATOM 981 N N . THR A 1 122 ? 2.91 -31 -12.438 1 92.94 122 THR A N 1
ATOM 982 C CA . THR A 1 122 ? 4.215 -30.344 -12.531 1 92.94 122 THR A CA 1
ATOM 983 C C . THR A 1 122 ? 4.066 -28.859 -12.828 1 92.94 122 THR A C 1
ATOM 985 O O . THR A 1 122 ? 3.512 -28.484 -13.867 1 92.94 122 THR A O 1
ATOM 988 N N . PHE A 1 123 ? 4.551 -28.094 -11.922 1 93.38 123 PHE A N 1
ATOM 989 C CA . PHE A 1 123 ? 4.52 -26.656 -12.148 1 93.38 123 PHE A CA 1
ATOM 990 C C . PHE A 1 123 ? 5.832 -26.188 -12.758 1 93.38 123 PHE A C 1
ATOM 992 O O . PHE A 1 123 ? 6.91 -26.547 -12.289 1 93.38 123 PHE A O 1
ATOM 999 N N . TYR A 1 124 ? 5.684 -25.312 -13.758 1 92.81 124 TYR A N 1
ATOM 1000 C CA . TYR A 1 124 ? 6.871 -24.75 -14.383 1 92.81 124 TYR A CA 1
ATOM 1001 C C . TYR A 1 124 ? 7.09 -23.312 -13.938 1 92.81 124 TYR A C 1
ATOM 1003 O O . TYR A 1 124 ? 8.188 -22.766 -14.078 1 92.81 124 TYR A O 1
ATOM 1011 N N . ARG A 1 125 ? 6.047 -22.75 -13.375 1 95.06 125 ARG A N 1
ATOM 1012 C CA . ARG A 1 125 ? 6.109 -21.391 -12.852 1 95.06 125 ARG A CA 1
ATOM 1013 C C . ARG A 1 125 ? 5.145 -21.203 -11.688 1 95.06 125 ARG A C 1
ATOM 1015 O O . ARG A 1 125 ? 4.008 -21.688 -11.734 1 95.06 125 ARG A O 1
ATOM 1022 N N . ILE A 1 126 ? 5.625 -20.547 -10.719 1 97.19 126 ILE A N 1
ATOM 1023 C CA . ILE A 1 126 ? 4.766 -20.125 -9.617 1 97.19 126 ILE A CA 1
ATOM 1024 C C . ILE A 1 126 ? 5.09 -18.688 -9.234 1 97.19 126 ILE A C 1
ATOM 1026 O O . ILE A 1 126 ? 6.188 -18.188 -9.508 1 97.19 126 ILE A O 1
ATOM 1030 N N . PHE A 1 127 ? 4.117 -18.047 -8.672 1 97.81 127 PHE A N 1
ATOM 1031 C CA . PHE A 1 127 ? 4.32 -16.672 -8.203 1 97.81 127 PHE A CA 1
ATOM 1032 C C . PHE A 1 127 ? 4.34 -16.625 -6.676 1 97.81 127 PHE A C 1
ATOM 1034 O O . PHE A 1 127 ? 3.412 -17.109 -6.023 1 97.81 127 PHE A O 1
ATOM 1041 N N . LEU A 1 128 ? 5.43 -16.125 -6.195 1 98.75 128 LEU A N 1
ATOM 1042 C CA . LEU A 1 128 ? 5.543 -15.883 -4.762 1 98.75 128 LEU A CA 1
ATOM 1043 C C . LEU A 1 128 ? 4.852 -14.578 -4.375 1 98.75 128 LEU A C 1
ATOM 1045 O O . LEU A 1 128 ? 5.172 -13.523 -4.914 1 98.75 128 LEU A O 1
ATOM 1049 N N . LYS A 1 129 ? 3.906 -14.68 -3.514 1 98.75 129 LYS A N 1
ATOM 1050 C CA . LYS A 1 129 ? 3.217 -13.477 -3.049 1 98.75 129 LYS A CA 1
ATOM 1051 C C . LYS A 1 129 ? 4.078 -12.695 -2.061 1 98.75 129 LYS A C 1
ATOM 1053 O O . LYS A 1 129 ? 4.383 -13.188 -0.971 1 98.75 129 LYS A O 1
ATOM 1058 N N . VAL A 1 130 ? 4.492 -11.578 -2.502 1 98.69 130 VAL A N 1
ATOM 1059 C CA . VAL A 1 130 ? 5.234 -10.617 -1.69 1 98.69 130 VAL A CA 1
ATOM 1060 C C . VAL A 1 130 ? 4.359 -9.398 -1.41 1 98.69 130 VAL A C 1
ATOM 1062 O O . VAL A 1 130 ? 4.57 -8.328 -1.991 1 98.69 130 VAL A O 1
ATOM 1065 N N . THR A 1 131 ? 3.389 -9.625 -0.603 1 98.5 131 THR A N 1
ATOM 1066 C CA . THR A 1 131 ? 2.381 -8.641 -0.235 1 98.5 131 THR A CA 1
ATOM 1067 C C . THR A 1 131 ? 2.078 -8.703 1.259 1 98.5 131 THR A C 1
ATOM 1069 O O . THR A 1 131 ? 2.652 -9.523 1.979 1 98.5 131 THR A O 1
ATOM 1072 N N . ASP A 1 132 ? 1.22 -7.793 1.701 1 97.44 132 ASP A N 1
ATOM 1073 C CA . ASP A 1 132 ? 0.85 -7.758 3.113 1 97.44 132 ASP A CA 1
ATOM 1074 C C . ASP A 1 132 ? 2.082 -7.582 3.998 1 97.44 132 ASP A C 1
ATOM 1076 O O . ASP A 1 132 ? 2.414 -8.461 4.793 1 97.44 132 ASP A O 1
ATOM 1080 N N . PRO A 1 133 ? 2.646 -6.445 3.936 1 98.06 133 PRO A N 1
ATOM 1081 C CA . PRO A 1 133 ? 3.951 -6.227 4.562 1 98.06 133 PRO A CA 1
ATOM 1082 C C . PRO A 1 133 ? 3.959 -6.574 6.051 1 98.06 133 PRO A C 1
ATOM 1084 O O . PRO A 1 133 ? 4.996 -6.961 6.59 1 98.06 133 PRO A O 1
ATOM 1087 N N . MET A 1 134 ? 2.867 -6.531 6.684 1 96.56 134 MET A N 1
ATOM 1088 C CA . MET A 1 134 ? 2.816 -6.734 8.125 1 96.56 134 MET A CA 1
ATOM 1089 C C . MET A 1 134 ? 3.119 -8.188 8.484 1 96.56 134 MET A C 1
ATOM 1091 O O . MET A 1 134 ? 3.408 -8.5 9.641 1 96.56 134 MET A O 1
ATOM 1095 N N . ARG A 1 135 ? 3.078 -9.031 7.523 1 95.5 135 ARG A N 1
ATOM 1096 C CA . ARG A 1 135 ? 3.375 -10.438 7.754 1 95.5 135 ARG A CA 1
ATOM 1097 C C . ARG A 1 135 ? 4.875 -10.703 7.656 1 95.5 135 ARG A C 1
ATOM 1099 O O . ARG A 1 135 ? 5.348 -11.773 8.062 1 95.5 135 ARG A O 1
ATOM 1106 N N . TRP A 1 136 ? 5.609 -9.844 7.129 1 97.62 136 TRP A N 1
ATOM 1107 C CA . TRP A 1 136 ? 7.031 -10.016 6.855 1 97.62 136 TRP A CA 1
ATOM 1108 C C . TRP A 1 136 ? 7.875 -9.492 8.008 1 97.62 136 TRP A C 1
ATOM 1110 O O . TRP A 1 136 ? 7.355 -8.883 8.945 1 97.62 136 TRP A O 1
ATOM 1120 N N . ASN A 1 137 ? 9.117 -9.812 7.922 1 95.69 137 ASN A N 1
ATOM 1121 C CA . ASN A 1 137 ? 10.039 -9.367 8.961 1 95.69 137 ASN A CA 1
ATOM 1122 C C . ASN A 1 137 ? 10.273 -7.859 8.891 1 95.69 137 ASN A C 1
ATOM 1124 O O . ASN A 1 137 ? 10.297 -7.277 7.805 1 95.69 137 ASN A O 1
ATOM 1128 N N . LYS A 1 138 ? 10.508 -7.266 10.07 1 92.38 138 LYS A N 1
ATOM 1129 C CA . LYS A 1 138 ? 10.836 -5.844 10.109 1 92.38 138 LYS A CA 1
ATOM 1130 C C . LYS A 1 138 ? 12.172 -5.57 9.414 1 92.38 138 LYS A C 1
ATOM 1132 O O . LYS A 1 138 ? 12.328 -4.547 8.742 1 92.38 138 LYS A O 1
ATOM 1137 N N . ALA A 1 139 ? 13.062 -6.531 9.609 1 95.38 139 ALA A N 1
ATOM 1138 C CA . ALA A 1 139 ? 14.352 -6.387 8.938 1 95.38 139 ALA A CA 1
ATOM 1139 C C . ALA A 1 139 ? 14.242 -6.738 7.457 1 95.38 139 ALA A C 1
ATOM 1141 O O . ALA A 1 139 ? 14.141 -7.914 7.098 1 95.38 139 ALA A O 1
ATOM 1142 N N . LYS A 1 140 ? 14.367 -5.805 6.66 1 97.19 140 LYS A N 1
ATOM 1143 C CA . LYS A 1 140 ? 14.172 -5.969 5.223 1 97.19 140 LYS A CA 1
ATOM 1144 C C . LYS A 1 140 ? 15.188 -6.945 4.641 1 97.19 140 LYS A C 1
ATOM 1146 O O . LYS A 1 140 ? 14.883 -7.668 3.689 1 97.19 140 LYS A O 1
ATOM 1151 N N . GLN A 1 141 ? 16.344 -6.957 5.223 1 97.12 141 GLN A N 1
ATOM 1152 C CA . GLN A 1 141 ? 17.391 -7.852 4.73 1 97.12 141 GLN A CA 1
ATOM 1153 C C . GLN A 1 141 ? 16.984 -9.312 4.887 1 97.12 141 GLN A C 1
ATOM 1155 O O . GLN A 1 141 ? 17.312 -10.148 4.051 1 97.12 141 GLN A O 1
ATOM 1160 N N . ASP A 1 142 ? 16.234 -9.602 5.941 1 97.56 142 ASP A N 1
ATOM 1161 C CA . ASP A 1 142 ? 15.75 -10.961 6.156 1 97.56 142 ASP A CA 1
ATOM 1162 C C . ASP A 1 142 ? 14.734 -11.359 5.082 1 97.56 142 ASP A C 1
ATOM 1164 O O . ASP A 1 142 ? 14.719 -12.5 4.629 1 97.56 142 ASP A O 1
ATOM 1168 N N . ASN A 1 143 ? 13.914 -10.438 4.723 1 98.38 143 ASN A N 1
ATOM 1169 C CA . ASN A 1 143 ? 12.914 -10.68 3.689 1 98.38 143 ASN A CA 1
ATOM 1170 C C . ASN A 1 143 ? 13.562 -10.938 2.332 1 98.38 143 ASN A C 1
ATOM 1172 O O . ASN A 1 143 ? 13.18 -11.867 1.617 1 98.38 143 ASN A O 1
ATOM 1176 N N . VAL A 1 144 ? 14.531 -10.109 2.047 1 98.38 144 VAL A N 1
ATOM 1177 C CA . VAL A 1 144 ? 15.266 -10.258 0.795 1 98.38 144 VAL A CA 1
ATOM 1178 C C . VAL A 1 144 ? 15.938 -11.633 0.751 1 98.38 144 VAL A C 1
ATOM 1180 O O . VAL A 1 144 ? 15.883 -12.32 -0.266 1 98.38 144 VAL A O 1
ATOM 1183 N N . ALA A 1 145 ? 16.547 -11.984 1.839 1 98.12 145 ALA A N 1
ATOM 1184 C CA . ALA A 1 145 ? 17.203 -13.289 1.925 1 98.12 145 ALA A CA 1
ATOM 1185 C C . ALA A 1 145 ? 16.188 -14.414 1.717 1 98.12 145 ALA A C 1
ATOM 1187 O O . ALA A 1 145 ? 16.484 -15.391 1.017 1 98.12 145 ALA A O 1
ATOM 1188 N N . PHE A 1 146 ? 15.055 -14.312 2.311 1 98.56 146 PHE A N 1
ATOM 1189 C CA . PHE A 1 146 ? 14.008 -15.312 2.17 1 98.56 146 PHE A CA 1
ATOM 1190 C C . PHE A 1 146 ? 13.586 -15.453 0.712 1 98.56 146 PHE A C 1
ATOM 1192 O O . PHE A 1 146 ? 13.508 -16.562 0.189 1 98.56 146 PHE A O 1
ATOM 1199 N N . ILE A 1 147 ? 13.336 -14.359 0.049 1 98.56 147 ILE A N 1
ATOM 1200 C CA . ILE A 1 147 ? 12.875 -14.352 -1.334 1 98.56 147 ILE A CA 1
ATOM 1201 C C . ILE A 1 147 ? 13.945 -14.953 -2.24 1 98.56 147 ILE A C 1
ATOM 1203 O O . ILE A 1 147 ? 13.641 -15.797 -3.094 1 98.56 147 ILE A O 1
ATOM 1207 N N . ASN A 1 148 ? 15.164 -14.539 -2.002 1 98.44 148 ASN A N 1
ATOM 1208 C CA . ASN A 1 148 ? 16.266 -15.078 -2.797 1 98.44 148 ASN A CA 1
ATOM 1209 C C . ASN A 1 148 ? 16.406 -16.578 -2.613 1 98.44 148 ASN A C 1
ATOM 1211 O O . ASN A 1 148 ? 16.625 -17.312 -3.582 1 98.44 148 ASN A O 1
ATOM 1215 N N . GLN A 1 149 ? 16.312 -17.016 -1.419 1 98.25 149 GLN A N 1
ATOM 1216 C CA . GLN A 1 149 ? 16.391 -18.453 -1.153 1 98.25 149 GLN A CA 1
ATOM 1217 C C . GLN A 1 149 ? 15.242 -19.203 -1.811 1 98.25 149 GLN A C 1
ATOM 1219 O O . GLN A 1 149 ? 15.43 -20.297 -2.342 1 98.25 149 GLN A O 1
ATOM 1224 N N . PHE A 1 150 ? 14.078 -18.656 -1.743 1 98.69 150 PHE A N 1
ATOM 1225 C CA . PHE A 1 150 ? 12.906 -19.25 -2.367 1 98.69 150 PHE A CA 1
ATOM 1226 C C . PHE A 1 150 ? 13.117 -19.438 -3.865 1 98.69 150 PHE A C 1
ATOM 1228 O O . PHE A 1 150 ? 12.906 -20.531 -4.402 1 98.69 150 PHE A O 1
ATOM 1235 N N . ILE A 1 151 ? 13.562 -18.375 -4.516 1 98.38 151 ILE A N 1
ATOM 1236 C CA . ILE A 1 151 ? 13.789 -18.375 -5.957 1 98.38 151 ILE A CA 1
ATOM 1237 C C . ILE A 1 151 ? 14.875 -19.391 -6.309 1 98.38 151 ILE A C 1
ATOM 1239 O O . ILE A 1 151 ? 14.711 -20.188 -7.234 1 98.38 151 ILE A O 1
ATOM 1243 N N . LYS A 1 152 ? 15.922 -19.359 -5.547 1 97.81 152 LYS A N 1
ATOM 1244 C CA . LYS A 1 152 ? 17.047 -20.266 -5.797 1 97.81 152 LYS A CA 1
ATOM 1245 C C . LYS A 1 152 ? 16.609 -21.734 -5.664 1 97.81 152 LYS A C 1
ATOM 1247 O O . LYS A 1 152 ? 16.906 -22.547 -6.535 1 97.81 152 LYS A O 1
ATOM 1252 N N . GLU A 1 153 ? 15.961 -22.031 -4.602 1 98.44 153 GLU A N 1
ATOM 1253 C CA . GLU A 1 153 ? 15.531 -23.406 -4.367 1 98.44 153 GLU A CA 1
ATOM 1254 C C . GLU A 1 153 ? 14.562 -23.875 -5.445 1 98.44 153 GLU A C 1
ATOM 1256 O O . GLU A 1 153 ? 14.656 -25 -5.934 1 98.44 153 GLU A O 1
ATOM 1261 N N . ALA A 1 154 ? 13.602 -23.062 -5.801 1 98.25 154 ALA A N 1
ATOM 1262 C CA . ALA A 1 154 ? 12.664 -23.406 -6.855 1 98.25 154 ALA A CA 1
ATOM 1263 C C . ALA A 1 154 ? 13.391 -23.703 -8.164 1 98.25 154 ALA A C 1
ATOM 1265 O O . ALA A 1 154 ? 13.031 -24.656 -8.875 1 98.25 154 ALA A O 1
ATOM 1266 N N . GLY A 1 155 ? 14.344 -22.922 -8.438 1 97 155 GLY A N 1
ATOM 1267 C CA . GLY A 1 155 ? 15.148 -23.141 -9.633 1 97 155 GLY A CA 1
ATOM 1268 C C . GLY A 1 155 ? 15.797 -24.5 -9.68 1 97 155 GLY A C 1
ATOM 1269 O O . GLY A 1 155 ? 15.914 -25.109 -10.742 1 97 155 GLY A O 1
ATOM 1270 N N . ALA A 1 156 ? 16.203 -24.984 -8.57 1 96.94 156 ALA A N 1
ATOM 1271 C CA . ALA A 1 156 ? 16.828 -26.297 -8.484 1 96.94 156 ALA A CA 1
ATOM 1272 C C . ALA A 1 156 ? 15.844 -27.391 -8.867 1 96.94 156 ALA A C 1
ATOM 1274 O O . ALA A 1 156 ? 16.25 -28.5 -9.234 1 96.94 156 ALA A O 1
ATOM 1275 N N . TRP A 1 157 ? 14.617 -27.094 -8.789 1 96.06 157 TRP A N 1
ATOM 1276 C CA . TRP A 1 157 ? 13.57 -28.047 -9.164 1 96.06 157 TRP A CA 1
ATOM 1277 C C . TRP A 1 157 ? 12.953 -27.672 -10.5 1 96.06 157 TRP A C 1
ATOM 1279 O O . TRP A 1 157 ? 11.852 -28.125 -10.836 1 96.06 157 TRP A O 1
ATOM 1289 N N . ASN A 1 158 ? 13.531 -26.75 -11.219 1 94.44 158 ASN A N 1
ATOM 1290 C CA . ASN A 1 158 ? 13.125 -26.297 -12.547 1 94.44 158 ASN A CA 1
ATOM 1291 C C . ASN A 1 158 ? 11.797 -25.547 -12.5 1 94.44 158 ASN A C 1
ATOM 1293 O O . ASN A 1 158 ? 10.977 -25.688 -13.406 1 94.44 158 ASN A O 1
ATOM 1297 N N . ILE A 1 159 ? 11.578 -24.922 -11.453 1 96.31 159 ILE A N 1
ATOM 1298 C CA . ILE A 1 159 ? 10.406 -24.062 -11.305 1 96.31 159 ILE A CA 1
ATOM 1299 C C . ILE A 1 159 ? 10.844 -22.594 -11.367 1 96.31 159 ILE A C 1
ATOM 1301 O O . ILE A 1 159 ? 11.68 -22.156 -10.57 1 96.31 159 ILE A O 1
ATOM 1305 N N . THR A 1 160 ? 10.328 -21.875 -12.305 1 95.44 160 THR A N 1
ATOM 1306 C CA . THR A 1 160 ? 10.539 -20.438 -12.352 1 95.44 160 THR A CA 1
ATOM 1307 C C . THR A 1 160 ? 9.633 -19.719 -11.352 1 95.44 160 THR A C 1
ATOM 1309 O O . THR A 1 160 ? 8.453 -20.047 -11.242 1 95.44 160 THR A O 1
ATOM 1312 N N . VAL A 1 161 ? 10.211 -18.797 -10.633 1 97.19 161 VAL A N 1
ATOM 1313 C CA . VAL A 1 161 ? 9.43 -18.062 -9.648 1 97.19 161 VAL A CA 1
ATOM 1314 C C . VAL A 1 161 ? 9.266 -16.609 -10.102 1 97.19 161 VAL A C 1
ATOM 1316 O O . VAL A 1 161 ? 10.25 -15.922 -10.391 1 97.19 161 VAL A O 1
ATOM 1319 N N . GLY A 1 162 ? 8.023 -16.172 -10.312 1 96.5 162 GLY A N 1
ATOM 1320 C CA . GLY A 1 162 ? 7.699 -14.758 -10.383 1 96.5 162 GLY A CA 1
ATOM 1321 C C . GLY A 1 162 ? 7.277 -14.172 -9.047 1 96.5 162 GLY A C 1
ATOM 1322 O O . GLY A 1 162 ? 7.105 -14.906 -8.07 1 96.5 162 GLY A O 1
ATOM 1323 N N . LEU A 1 163 ? 7.184 -12.867 -9 1 98.25 163 LEU A N 1
ATOM 1324 C CA . LEU A 1 163 ? 6.707 -12.219 -7.785 1 98.25 163 LEU A CA 1
ATOM 1325 C C . LEU A 1 163 ? 5.34 -11.578 -8.016 1 98.25 163 LEU A C 1
ATOM 1327 O O . LEU A 1 163 ? 5.125 -10.922 -9.031 1 98.25 163 LEU A O 1
ATOM 1331 N N . PHE A 1 164 ? 4.426 -11.914 -7.141 1 98.25 164 PHE A N 1
ATOM 1332 C CA . PHE A 1 164 ? 3.188 -11.148 -7.016 1 98.25 164 PHE A CA 1
ATOM 1333 C C . PHE A 1 164 ? 3.322 -10.07 -5.945 1 98.25 164 PHE A C 1
ATOM 1335 O O . PHE A 1 164 ? 3.426 -10.383 -4.758 1 98.25 164 PHE A O 1
ATOM 1342 N N . THR A 1 165 ? 3.35 -8.805 -6.387 1 98.69 165 THR A N 1
ATOM 1343 C CA . THR A 1 165 ? 3.619 -7.715 -5.457 1 98.69 165 THR A CA 1
ATOM 1344 C C . THR A 1 165 ? 3.111 -6.391 -6.012 1 98.69 165 THR A C 1
ATOM 1346 O O . THR A 1 165 ? 2.354 -6.367 -6.984 1 98.69 165 THR A O 1
ATOM 1349 N N . SER A 1 166 ? 3.271 -5.344 -5.367 1 98.62 166 SER A N 1
ATOM 1350 C CA . SER A 1 166 ? 3.137 -3.961 -5.809 1 98.62 166 SER A CA 1
ATOM 1351 C C . SER A 1 166 ? 4.383 -3.148 -5.477 1 98.62 166 SER A C 1
ATOM 1353 O O . SER A 1 166 ? 5.223 -3.586 -4.684 1 98.62 166 SER A O 1
ATOM 1355 N N . TRP A 1 167 ? 4.484 -1.977 -6.113 1 98 167 TRP A N 1
ATOM 1356 C CA . TRP A 1 167 ? 5.652 -1.154 -5.809 1 98 167 TRP A CA 1
ATOM 1357 C C . TRP A 1 167 ? 5.73 -0.852 -4.316 1 98 167 TRP A C 1
ATOM 1359 O O . TRP A 1 167 ? 6.82 -0.847 -3.736 1 98 167 TRP A O 1
ATOM 1369 N N . TYR A 1 168 ? 4.602 -0.66 -3.717 1 98.69 168 TYR A N 1
ATOM 1370 C CA . TYR A 1 168 ? 4.559 -0.258 -2.314 1 98.69 168 TYR A CA 1
ATOM 1371 C C . TYR A 1 168 ? 4.879 -1.434 -1.399 1 98.69 168 TYR A C 1
ATOM 1373 O O . TYR A 1 168 ? 5.652 -1.294 -0.448 1 98.69 168 TYR A O 1
ATOM 1381 N N . ASP A 1 169 ? 4.258 -2.604 -1.693 1 98.81 169 ASP A N 1
ATOM 1382 C CA . ASP A 1 169 ? 4.602 -3.807 -0.941 1 98.81 169 ASP A CA 1
ATOM 1383 C C . ASP A 1 169 ? 6.094 -4.113 -1.051 1 98.81 169 ASP A C 1
ATOM 1385 O O . ASP A 1 169 ? 6.754 -4.387 -0.045 1 98.81 169 ASP A O 1
ATOM 1389 N N . TYR A 1 170 ? 6.59 -4.043 -2.293 1 98.56 170 TYR A N 1
ATOM 1390 C CA . TYR A 1 170 ? 7.988 -4.359 -2.555 1 98.56 170 TYR A CA 1
ATOM 1391 C C . TYR A 1 170 ? 8.914 -3.42 -1.79 1 98.56 170 TYR A C 1
ATOM 1393 O O . TYR A 1 170 ? 9.898 -3.857 -1.195 1 98.56 170 TYR A O 1
ATOM 1401 N N . TYR A 1 171 ? 8.539 -2.156 -1.79 1 98.19 171 TYR A N 1
ATOM 1402 C CA . TYR A 1 171 ? 9.305 -1.144 -1.072 1 98.19 171 TYR A CA 1
ATOM 1403 C C . TYR A 1 171 ? 9.32 -1.43 0.424 1 98.19 171 TYR A C 1
ATOM 1405 O O . TYR A 1 171 ? 10.383 -1.428 1.053 1 98.19 171 TYR A O 1
ATOM 1413 N N . LEU A 1 172 ? 8.164 -1.707 0.974 1 98.31 172 LEU A N 1
ATOM 1414 C CA . LEU A 1 172 ? 8.047 -1.908 2.414 1 98.31 172 LEU A CA 1
ATOM 1415 C C . LEU A 1 172 ? 8.742 -3.199 2.84 1 98.31 172 LEU A C 1
ATOM 1417 O O . LEU A 1 172 ? 9.383 -3.246 3.893 1 98.31 172 LEU A O 1
ATOM 1421 N N . ILE A 1 173 ? 8.664 -4.227 2.02 1 98.62 173 ILE A N 1
ATOM 1422 C CA . ILE A 1 173 ? 9.109 -5.562 2.398 1 98.62 173 ILE A CA 1
ATOM 1423 C C . ILE A 1 173 ? 10.602 -5.703 2.121 1 98.62 173 ILE A C 1
ATOM 1425 O O . ILE A 1 173 ? 11.328 -6.328 2.898 1 98.62 173 ILE A O 1
ATOM 1429 N N . THR A 1 174 ? 11.109 -5.039 1.062 1 98.5 174 THR A N 1
ATOM 1430 C CA . THR A 1 174 ? 12.477 -5.332 0.631 1 98.5 174 THR A CA 1
ATOM 1431 C C . THR A 1 174 ? 13.344 -4.082 0.706 1 98.5 174 THR A C 1
ATOM 1433 O O . THR A 1 174 ? 14.562 -4.152 0.516 1 98.5 174 THR A O 1
ATOM 1436 N N . GLY A 1 175 ? 12.727 -2.961 0.959 1 97.31 175 GLY A N 1
ATOM 1437 C CA . GLY A 1 175 ? 13.461 -1.713 0.852 1 97.31 175 GLY A CA 1
ATOM 1438 C C . GLY A 1 175 ? 13.812 -1.347 -0.579 1 97.31 175 GLY A C 1
ATOM 1439 O O . GLY A 1 175 ? 14.852 -0.737 -0.833 1 97.31 175 GLY A O 1
ATOM 1440 N N . ASN A 1 176 ? 12.945 -1.868 -1.445 1 96.75 176 ASN A N 1
ATOM 1441 C CA . ASN A 1 176 ? 13.18 -1.672 -2.873 1 96.75 176 ASN A CA 1
ATOM 1442 C C . ASN A 1 176 ? 14.492 -2.305 -3.316 1 96.75 176 ASN A C 1
ATOM 1444 O O . ASN A 1 176 ? 15.281 -1.678 -4.031 1 96.75 176 ASN A O 1
ATOM 1448 N N . SER A 1 177 ? 14.68 -3.498 -2.945 1 96.69 177 SER A N 1
ATOM 1449 C CA . SER A 1 177 ? 15.922 -4.227 -3.191 1 96.69 177 SER A CA 1
ATOM 1450 C C . SER A 1 177 ? 16.188 -4.379 -4.684 1 96.69 177 SER A C 1
ATOM 1452 O O . SER A 1 177 ? 15.266 -4.645 -5.461 1 96.69 177 SER A O 1
ATOM 1454 N N . ASN A 1 178 ? 17.484 -4.309 -5.004 1 94.06 178 ASN A N 1
ATOM 1455 C CA . ASN A 1 178 ? 17.953 -4.594 -6.352 1 94.06 178 ASN A CA 1
ATOM 1456 C C . ASN A 1 178 ? 18.812 -5.859 -6.391 1 94.06 178 ASN A C 1
ATOM 1458 O O . ASN A 1 178 ? 19.625 -6.039 -7.301 1 94.06 178 ASN A O 1
ATOM 1462 N N . THR A 1 179 ? 18.609 -6.672 -5.445 1 94.5 179 THR A N 1
ATOM 1463 C CA . THR A 1 179 ? 19.406 -7.891 -5.383 1 94.5 179 THR A CA 1
ATOM 1464 C C . THR A 1 179 ? 18.547 -9.117 -5.645 1 94.5 179 THR A C 1
ATOM 1466 O O . THR A 1 179 ? 19.047 -10.242 -5.707 1 94.5 179 THR A O 1
ATOM 1469 N N . ILE A 1 180 ? 17.312 -8.914 -5.727 1 94.44 180 ILE A N 1
ATOM 1470 C CA . ILE A 1 180 ? 16.406 -9.977 -6.148 1 94.44 180 ILE A CA 1
ATOM 1471 C C . ILE A 1 180 ? 16.375 -10.055 -7.672 1 94.44 180 ILE A C 1
ATOM 1473 O O . ILE A 1 180 ? 16.125 -9.047 -8.344 1 94.44 180 ILE A O 1
ATOM 1477 N N . PRO A 1 181 ? 16.75 -11.148 -8.148 1 89.5 181 PRO A N 1
ATOM 1478 C CA . PRO A 1 181 ? 16.828 -11.242 -9.609 1 89.5 181 PRO A CA 1
ATOM 1479 C C . PRO A 1 181 ? 15.516 -10.891 -10.297 1 89.5 181 PRO A C 1
ATOM 1481 O O . PRO A 1 181 ? 14.438 -11.047 -9.711 1 89.5 181 PRO A O 1
ATOM 1484 N N . GLU A 1 182 ? 15.734 -10.414 -11.523 1 83.62 182 GLU A N 1
ATOM 1485 C CA . GLU A 1 182 ? 14.547 -10.07 -12.297 1 83.62 182 GLU A CA 1
ATOM 1486 C C . GLU A 1 182 ? 13.672 -11.297 -12.547 1 83.62 182 GLU A C 1
ATOM 1488 O O . GLU A 1 182 ? 14.164 -12.336 -13 1 83.62 182 GLU A O 1
ATOM 1493 N N . SER A 1 183 ? 12.531 -11.289 -12.109 1 86.94 183 SER A N 1
ATOM 1494 C CA . SER A 1 183 ? 11.492 -12.312 -12.195 1 86.94 183 SER A CA 1
ATOM 1495 C C . SER A 1 183 ? 10.219 -11.758 -12.828 1 86.94 183 SER A C 1
ATOM 1497 O O . SER A 1 183 ? 10.008 -10.547 -12.852 1 86.94 183 SER A O 1
ATOM 1499 N N . PRO A 1 184 ? 9.492 -12.672 -13.562 1 92.94 184 PRO A N 1
ATOM 1500 C CA . PRO A 1 184 ? 8.18 -12.188 -13.992 1 92.94 184 PRO A CA 1
ATOM 1501 C C . PRO A 1 184 ? 7.426 -11.461 -12.875 1 92.94 184 PRO A C 1
ATOM 1503 O O . PRO A 1 184 ? 7.445 -11.898 -11.727 1 92.94 184 PRO A O 1
ATOM 1506 N N . LEU A 1 185 ? 6.875 -10.359 -13.242 1 96.31 185 LEU A N 1
ATOM 1507 C CA . LEU A 1 185 ? 6.176 -9.531 -12.266 1 96.31 185 LEU A CA 1
ATOM 1508 C C . LEU A 1 185 ? 4.668 -9.594 -12.477 1 96.31 185 LEU A C 1
ATOM 1510 O O . LEU A 1 185 ? 4.18 -9.375 -13.586 1 96.31 185 LEU A O 1
ATOM 1514 N N . TRP A 1 186 ? 4 -10.023 -11.523 1 97 186 TRP A N 1
ATOM 1515 C CA . TRP A 1 186 ? 2.555 -9.891 -11.359 1 97 186 TRP A CA 1
ATOM 1516 C C . TRP A 1 186 ? 2.213 -8.852 -10.305 1 97 186 TRP A C 1
ATOM 1518 O O . TRP A 1 186 ? 2.262 -9.133 -9.109 1 97 186 TRP A O 1
ATOM 1528 N N . TYR A 1 187 ? 1.941 -7.59 -10.789 1 97.81 187 TYR A N 1
ATOM 1529 C CA . TYR A 1 187 ? 1.731 -6.551 -9.789 1 97.81 187 TYR A CA 1
ATOM 1530 C C . TYR A 1 187 ? 0.245 -6.293 -9.578 1 97.81 187 TYR A C 1
ATOM 1532 O O . TYR A 1 187 ? -0.594 -6.809 -10.32 1 97.81 187 TYR A O 1
ATOM 1540 N N . TRP A 1 188 ? -0.051 -5.656 -8.453 1 98.69 188 TRP A N 1
ATOM 1541 C CA . TRP A 1 188 ? -1.447 -5.324 -8.188 1 98.69 188 TRP A CA 1
ATOM 1542 C C . TRP A 1 188 ? -1.606 -3.836 -7.895 1 98.69 188 TRP A C 1
ATOM 1544 O O . TRP A 1 188 ? -0.677 -3.189 -7.402 1 98.69 188 TRP A O 1
ATOM 1554 N N . ASN A 1 189 ? -2.619 -3.301 -8.328 1 98.62 189 ASN A N 1
ATOM 1555 C CA . ASN A 1 189 ? -3.061 -1.936 -8.062 1 98.62 189 ASN A CA 1
ATOM 1556 C C . ASN A 1 189 ? -4.582 -1.815 -8.125 1 98.62 189 ASN A C 1
ATOM 1558 O O . ASN A 1 189 ? -5.18 -2.023 -9.188 1 98.62 189 ASN A O 1
ATOM 1562 N N . THR A 1 190 ? -5.18 -1.604 -7.008 1 98.56 190 THR A N 1
ATOM 1563 C CA . THR A 1 190 ? -6.609 -1.347 -6.891 1 98.56 190 THR A CA 1
ATOM 1564 C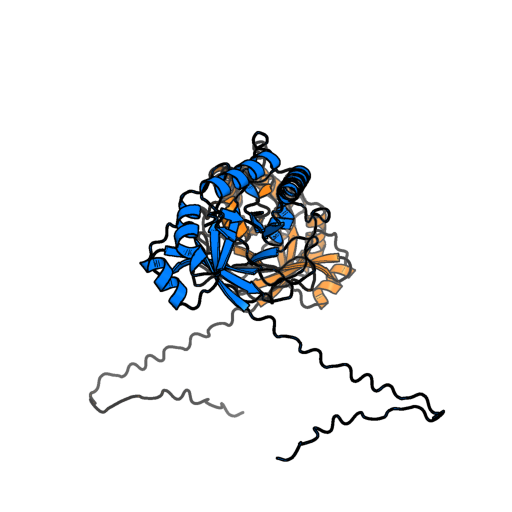 C . THR A 1 190 ? -6.867 -0.117 -6.023 1 98.56 190 THR A C 1
ATOM 1566 O O . THR A 1 190 ? -5.961 0.373 -5.348 1 98.56 190 THR A O 1
ATOM 1569 N N . LEU A 1 191 ? -8.047 0.387 -6.098 1 98.12 191 LEU A N 1
ATOM 1570 C CA . LEU A 1 191 ? -8.406 1.572 -5.328 1 98.12 191 LEU A CA 1
ATOM 1571 C C . LEU A 1 191 ? -9.156 1.188 -4.055 1 98.12 191 LEU A C 1
ATOM 1573 O O . LEU A 1 191 ? -9.688 2.055 -3.355 1 98.12 191 LEU A O 1
ATOM 1577 N N . GLY A 1 192 ? -9.266 -0.068 -3.76 1 97.38 192 GLY A N 1
ATOM 1578 C CA . GLY A 1 192 ? -10.023 -0.656 -2.666 1 97.38 192 GLY A CA 1
ATOM 1579 C C . GLY A 1 192 ? -10.539 -2.047 -2.979 1 97.38 192 GLY A C 1
ATOM 1580 O O . GLY A 1 192 ? -9.938 -2.775 -3.77 1 97.38 192 GLY A O 1
ATOM 1581 N N . VAL A 1 193 ? -11.578 -2.365 -2.291 1 96.06 193 VAL A N 1
ATOM 1582 C CA . VAL A 1 193 ? -12.219 -3.662 -2.475 1 96.06 193 VAL A CA 1
ATOM 1583 C C . VAL A 1 193 ? -13.547 -3.482 -3.205 1 96.06 193 VAL A C 1
ATOM 1585 O O . VAL A 1 193 ? -14.258 -2.494 -2.988 1 96.06 193 VAL A O 1
ATOM 1588 N N . GLY A 1 194 ? -13.836 -4.434 -4.121 1 95.12 194 GLY A N 1
ATOM 1589 C CA . GLY A 1 194 ? -15.148 -4.426 -4.75 1 95.12 194 GLY A CA 1
ATOM 1590 C C . GLY A 1 194 ? -15.125 -3.857 -6.156 1 95.12 194 GLY A C 1
ATOM 1591 O O . GLY A 1 194 ? -14.117 -3.314 -6.598 1 95.12 194 GLY A O 1
ATOM 1592 N N . LEU A 1 195 ? -16.234 -3.908 -6.801 1 94.06 195 LEU A N 1
ATOM 1593 C CA . LEU A 1 195 ? -16.375 -3.613 -8.227 1 94.06 195 LEU A CA 1
ATOM 1594 C C . LEU A 1 195 ? -16.094 -2.143 -8.508 1 94.06 195 LEU A C 1
ATOM 1596 O O . LEU A 1 195 ? -15.523 -1.806 -9.555 1 94.06 195 LEU A O 1
ATOM 1600 N N . ASN A 1 196 ? -16.375 -1.3 -7.629 1 94.06 196 ASN A N 1
ATOM 1601 C CA . ASN A 1 196 ? -16.234 0.135 -7.852 1 94.06 196 ASN A CA 1
ATOM 1602 C C . ASN A 1 196 ? -14.812 0.603 -7.598 1 94.06 196 ASN A C 1
ATOM 1604 O O . ASN A 1 196 ? -14.492 1.776 -7.797 1 94.06 196 ASN A O 1
ATOM 1608 N N . ALA A 1 197 ? -13.938 -0.322 -7.262 1 97.69 197 ALA A N 1
ATOM 1609 C CA . ALA A 1 197 ? -12.594 0.07 -6.859 1 97.69 197 ALA A CA 1
ATOM 1610 C C . ALA A 1 197 ? -11.547 -0.482 -7.824 1 97.69 197 ALA A C 1
ATOM 1612 O O . ALA A 1 197 ? -10.367 -0.579 -7.484 1 97.69 197 ALA A O 1
ATOM 1613 N N . GLU A 1 198 ? -12 -0.837 -8.992 1 98 198 GLU A N 1
ATOM 1614 C CA . GLU A 1 198 ? -11.086 -1.337 -10.016 1 98 198 GLU A CA 1
ATOM 1615 C C . GLU A 1 198 ? -10.227 -0.214 -10.578 1 98 198 GLU A C 1
ATOM 1617 O O . GLU A 1 198 ? -10.68 0.924 -10.703 1 98 198 GLU A O 1
ATOM 1622 N N . THR A 1 199 ? -9.008 -0.56 -10.836 1 98.19 199 THR A N 1
ATOM 1623 C CA . THR A 1 199 ? -8.234 0.264 -11.758 1 98.19 199 THR A CA 1
ATOM 1624 C C . THR A 1 199 ? -8.398 -0.234 -13.195 1 98.19 199 THR A C 1
ATOM 1626 O O . THR A 1 199 ? -9.078 -1.23 -13.438 1 98.19 199 THR A O 1
ATOM 1629 N N . GLN A 1 200 ? -7.812 0.52 -14.133 1 96.38 200 GLN A N 1
ATOM 1630 C CA . GLN A 1 200 ? -7.945 0.125 -15.531 1 96.38 200 GLN A CA 1
ATOM 1631 C C . GLN A 1 200 ? -7.34 -1.255 -15.773 1 96.38 200 GLN A C 1
ATOM 1633 O O . GLN A 1 200 ? -6.273 -1.572 -15.242 1 96.38 200 GLN A O 1
ATOM 1638 N N . PRO A 1 201 ? -8.062 -2.051 -16.594 1 95.5 201 PRO A N 1
ATOM 1639 C CA . PRO A 1 201 ? -7.551 -3.383 -16.922 1 95.5 201 PRO A CA 1
ATOM 1640 C C . PRO A 1 201 ? -6.426 -3.344 -17.953 1 95.5 201 PRO A C 1
ATOM 1642 O O . PRO A 1 201 ? -6.559 -3.918 -19.031 1 95.5 201 PRO A O 1
ATOM 1645 N N . ASN A 1 202 ? -5.426 -2.678 -17.625 1 94.31 202 ASN A N 1
ATOM 1646 C CA . ASN A 1 202 ? -4.199 -2.564 -18.406 1 94.31 202 ASN A CA 1
ATOM 1647 C C . ASN A 1 202 ? -2.998 -2.26 -17.516 1 94.31 202 ASN A C 1
ATOM 1649 O O . ASN A 1 202 ? -3.125 -2.197 -16.297 1 94.31 202 ASN A O 1
ATOM 1653 N N . VAL A 1 203 ? -1.841 -2.084 -18.156 1 94.88 203 VAL A N 1
ATOM 1654 C CA . VAL A 1 203 ? -0.64 -1.907 -17.344 1 94.88 203 VAL A CA 1
ATOM 1655 C C . VAL A 1 203 ? -0.098 -0.491 -17.531 1 94.88 203 VAL A C 1
ATOM 1657 O O . VAL A 1 203 ? 1.105 -0.259 -17.391 1 94.88 203 VAL A O 1
ATOM 1660 N N . ASN A 1 204 ? -0.987 0.476 -17.828 1 94.12 204 ASN A N 1
ATOM 1661 C CA . ASN A 1 204 ? -0.553 1.847 -18.078 1 94.12 204 ASN A CA 1
ATOM 1662 C C . ASN A 1 204 ? -0.089 2.527 -16.797 1 94.12 204 ASN A C 1
ATOM 1664 O O . ASN A 1 204 ? 0.636 3.523 -16.844 1 94.12 204 ASN A O 1
ATOM 1668 N N . ASP A 1 205 ? -0.502 1.945 -15.719 1 96.69 205 ASP A N 1
ATOM 1669 C CA . ASP A 1 205 ? -0.15 2.547 -14.438 1 96.69 205 ASP A CA 1
ATOM 1670 C C . ASP A 1 205 ? 1.098 1.893 -13.844 1 96.69 205 ASP A C 1
ATOM 1672 O O . ASP A 1 205 ? 1.489 2.195 -12.719 1 96.69 205 ASP A O 1
ATOM 1676 N N . PHE A 1 206 ? 1.736 1.052 -14.664 1 96.62 206 PHE A N 1
ATOM 1677 C CA . PHE A 1 206 ? 2.971 0.441 -14.18 1 96.62 206 PHE A CA 1
ATOM 1678 C C . PHE A 1 206 ? 4.121 1.438 -14.227 1 96.62 206 PHE A C 1
ATOM 1680 O O . PHE A 1 206 ? 4.262 2.189 -15.195 1 96.62 206 PHE A O 1
ATOM 1687 N N . ARG A 1 207 ? 4.84 1.447 -13.156 1 96.56 207 ARG A N 1
ATOM 1688 C CA . ARG A 1 207 ? 6.129 2.123 -13.062 1 96.56 207 ARG A CA 1
ATOM 1689 C C . ARG A 1 207 ? 7.215 1.169 -12.578 1 96.56 207 ARG A C 1
ATOM 1691 O O . ARG A 1 207 ? 6.949 0.293 -11.75 1 96.56 207 ARG A O 1
ATOM 1698 N N . THR A 1 208 ? 8.422 1.413 -12.961 1 94.81 208 THR A N 1
ATOM 1699 C CA . THR A 1 208 ? 9.523 0.517 -12.609 1 94.81 208 THR A CA 1
ATOM 1700 C C . THR A 1 208 ? 9.875 0.644 -11.133 1 94.81 208 THR A C 1
ATOM 1702 O O . THR A 1 208 ? 9.766 1.728 -10.555 1 94.81 208 THR A O 1
ATOM 1705 N N . PHE A 1 209 ? 10.219 -0.468 -10.539 1 95.38 209 PHE A N 1
ATOM 1706 C CA . PHE A 1 209 ? 10.758 -0.55 -9.188 1 95.38 209 PHE A CA 1
ATOM 1707 C C . PHE A 1 209 ? 11.625 -1.791 -9.023 1 95.38 209 PHE A C 1
ATOM 1709 O O . PHE A 1 209 ? 11.516 -2.738 -9.805 1 95.38 209 PHE A O 1
ATOM 1716 N N . GLY A 1 210 ? 12.492 -1.71 -8.062 1 94.19 210 GLY A N 1
ATOM 1717 C CA . GLY A 1 210 ? 13.453 -2.803 -7.992 1 94.19 210 GLY A CA 1
ATOM 1718 C C . GLY A 1 210 ? 14.125 -3.092 -9.32 1 94.19 210 GLY A C 1
ATOM 1719 O O . GLY A 1 210 ? 14.602 -2.176 -9.992 1 94.19 210 GLY A O 1
ATOM 1720 N N . LEU A 1 211 ? 14.18 -4.328 -9.641 1 94 211 LEU A N 1
ATOM 1721 C CA . LEU A 1 211 ? 14.766 -4.711 -10.922 1 94 211 LEU A CA 1
ATOM 1722 C C . LEU A 1 211 ? 13.68 -4.961 -11.961 1 94 211 LEU A C 1
ATOM 1724 O O . LEU A 1 211 ? 13.969 -5.406 -13.078 1 94 211 LEU A O 1
ATOM 1728 N N . PHE A 1 212 ? 12.492 -4.609 -11.602 1 93.69 212 PHE A N 1
ATOM 1729 C CA . PHE A 1 212 ? 11.391 -4.754 -12.547 1 93.69 212 PHE A CA 1
ATOM 1730 C C . PHE A 1 212 ? 11.375 -3.598 -13.539 1 93.69 212 PHE A C 1
ATOM 1732 O O . PHE A 1 212 ? 10.688 -2.598 -13.328 1 93.69 212 PHE A O 1
ATOM 1739 N N . ARG A 1 213 ? 12.047 -3.834 -14.664 1 89.19 213 ARG A N 1
ATOM 1740 C CA . ARG A 1 213 ? 12.227 -2.762 -15.633 1 89.19 213 ARG A CA 1
ATOM 1741 C C . ARG A 1 213 ? 11.477 -3.066 -16.922 1 89.19 213 ARG A C 1
ATOM 1743 O O . ARG A 1 213 ? 11.312 -2.191 -17.781 1 89.19 213 ARG A O 1
ATOM 1750 N N . ARG A 1 214 ? 11.016 -4.254 -16.984 1 86.69 214 ARG A N 1
ATOM 1751 C CA . ARG A 1 214 ? 10.305 -4.688 -18.188 1 86.69 214 ARG A CA 1
ATOM 1752 C C . ARG A 1 214 ? 8.805 -4.738 -17.953 1 86.69 214 ARG A C 1
ATOM 1754 O O . ARG A 1 214 ? 8.336 -4.504 -16.828 1 86.69 214 ARG A O 1
ATOM 1761 N N . ALA A 1 215 ? 8.109 -5.039 -19.031 1 88.44 215 ALA A N 1
ATOM 1762 C CA . ALA A 1 215 ? 6.656 -5.172 -18.938 1 88.44 215 ALA A CA 1
ATOM 1763 C C . ALA A 1 215 ? 6.273 -6.289 -17.969 1 88.44 215 ALA A C 1
ATOM 1765 O O . ALA A 1 215 ? 6.883 -7.359 -17.969 1 88.44 215 ALA A O 1
ATOM 1766 N N . PRO A 1 216 ? 5.305 -5.961 -17.094 1 94.56 216 PRO A N 1
ATOM 1767 C CA . PRO A 1 216 ? 4.875 -7.004 -16.156 1 94.56 216 PRO A CA 1
ATOM 1768 C C . PRO A 1 216 ? 4.199 -8.18 -16.859 1 94.56 216 PRO A C 1
ATOM 1770 O O . PRO A 1 216 ? 3.715 -8.047 -17.984 1 94.56 216 PRO A O 1
ATOM 1773 N N . PHE A 1 217 ? 4.285 -9.297 -16.172 1 94.06 217 PHE A N 1
ATOM 1774 C CA . PHE A 1 217 ? 3.607 -10.508 -16.625 1 94.06 217 PHE A CA 1
ATOM 1775 C C . PHE A 1 217 ? 2.094 -10.352 -16.531 1 94.06 217 PHE A C 1
ATOM 1777 O O . PHE A 1 217 ? 1.36 -10.797 -17.422 1 94.06 217 PHE A O 1
ATOM 1784 N N . ALA A 1 218 ? 1.671 -9.703 -15.492 1 95.94 218 ALA A N 1
ATOM 1785 C CA . ALA A 1 218 ? 0.242 -9.547 -15.227 1 95.94 218 ALA A CA 1
ATOM 1786 C C . ALA A 1 218 ? -0.014 -8.422 -14.227 1 95.94 218 ALA A C 1
ATOM 1788 O O . ALA A 1 218 ? 0.917 -7.93 -13.586 1 95.94 218 ALA A O 1
ATOM 1789 N N . LYS A 1 219 ? -1.302 -8.047 -14.148 1 97.44 219 LYS A N 1
ATOM 1790 C CA . LYS A 1 219 ? -1.783 -7.07 -13.18 1 97.44 219 LYS A CA 1
ATOM 1791 C C . LYS A 1 219 ? -3.098 -7.523 -12.547 1 97.44 219 LYS A C 1
ATOM 1793 O O . LYS A 1 219 ? -4.023 -7.926 -13.258 1 97.44 219 LYS A O 1
ATOM 1798 N N . MET A 1 220 ? -3.137 -7.516 -11.289 1 98.56 220 MET A N 1
ATOM 1799 C CA . MET A 1 220 ? -4.43 -7.566 -10.617 1 98.56 220 MET A CA 1
ATOM 1800 C C . MET A 1 220 ? -5.039 -6.172 -10.5 1 98.56 220 MET A C 1
ATOM 1802 O O . MET A 1 220 ? -4.457 -5.285 -9.875 1 98.56 220 MET A O 1
ATOM 1806 N N . TYR A 1 221 ? -6.25 -6.043 -11.078 1 98.25 221 TYR A N 1
ATOM 1807 C CA . TYR A 1 221 ? -6.832 -4.707 -11.125 1 98.25 221 TYR A CA 1
ATOM 1808 C C . TYR A 1 221 ? -8.148 -4.656 -10.367 1 98.25 221 TYR A C 1
ATOM 1810 O O . TYR A 1 221 ? -8.719 -3.58 -10.164 1 98.25 221 TYR A O 1
ATOM 1818 N N . GLY A 1 222 ? -8.664 -5.805 -9.961 1 98.38 222 GLY A N 1
ATOM 1819 C CA . GLY A 1 222 ? -9.859 -5.941 -9.148 1 98.38 222 GLY A CA 1
ATOM 1820 C C . GLY A 1 222 ? -9.68 -6.867 -7.961 1 98.38 222 GLY A C 1
ATOM 1821 O O . GLY A 1 222 ? -9.078 -7.938 -8.086 1 98.38 222 GLY A O 1
ATOM 1822 N N . LEU A 1 223 ? -10.172 -6.414 -6.84 1 98.44 223 LEU A N 1
ATOM 1823 C CA . LEU A 1 223 ? -9.93 -7.141 -5.598 1 98.44 223 LEU A CA 1
ATOM 1824 C C . LEU A 1 223 ? -11.242 -7.516 -4.922 1 98.44 223 LEU A C 1
ATOM 1826 O O . LEU A 1 223 ? -12.086 -6.652 -4.66 1 98.44 223 LEU A O 1
ATOM 1830 N N . GLU A 1 224 ? -11.461 -8.781 -4.656 1 97.19 224 GLU A N 1
ATOM 1831 C CA . GLU A 1 224 ? -12.547 -9.344 -3.859 1 97.19 224 GLU A CA 1
ATOM 1832 C C . GLU A 1 224 ? -13.906 -8.891 -4.391 1 97.19 224 GLU A C 1
ATOM 1834 O O . GLU A 1 224 ? -14.695 -8.273 -3.668 1 97.19 224 GLU A O 1
ATOM 1839 N N . GLU A 1 225 ? -14.227 -9.352 -5.504 1 96.88 225 GLU A N 1
ATOM 1840 C CA . GLU A 1 225 ? -15.508 -9.078 -6.145 1 96.88 225 GLU A CA 1
ATOM 1841 C C . GLU A 1 225 ? -16.375 -10.336 -6.215 1 96.88 225 GLU A C 1
ATOM 1843 O O . GLU A 1 225 ? -15.859 -11.438 -6.422 1 96.88 225 GLU A O 1
ATOM 1848 N N . ASN A 1 226 ? -17.594 -10.125 -6.074 1 96 226 ASN A N 1
ATOM 1849 C CA . ASN A 1 226 ? -18.516 -11.25 -6.23 1 96 226 ASN A CA 1
ATOM 1850 C C . ASN A 1 226 ? -18.938 -11.43 -7.684 1 96 226 ASN A C 1
ATOM 1852 O O . ASN A 1 226 ? -19.656 -10.594 -8.234 1 96 226 ASN A O 1
ATOM 1856 N N . VAL A 1 227 ? -18.469 -12.523 -8.273 1 95.06 227 VAL A N 1
ATOM 1857 C CA . VAL A 1 227 ? -18.781 -12.883 -9.656 1 95.06 227 VAL A CA 1
ATOM 1858 C C . VAL A 1 227 ? -19.141 -14.367 -9.734 1 95.06 227 VAL A C 1
ATOM 1860 O O . VAL A 1 227 ? -18.406 -15.219 -9.234 1 95.06 227 VAL A O 1
ATOM 1863 N N . CYS A 1 228 ? -20.297 -14.695 -10.383 1 96.25 228 CYS A N 1
ATOM 1864 C CA . CYS A 1 228 ? -20.719 -16.078 -10.594 1 96.25 228 CYS A CA 1
ATOM 1865 C C . CYS A 1 228 ? -20.812 -16.812 -9.266 1 96.25 228 CYS A C 1
ATOM 1867 O O . CYS A 1 228 ? -20.469 -18 -9.188 1 96.25 228 CYS A O 1
ATOM 1869 N N . GLY A 1 229 ? -21.125 -16.078 -8.148 1 95.12 229 GLY A N 1
ATOM 1870 C CA . GLY A 1 229 ? -21.406 -16.688 -6.863 1 95.12 229 GLY A CA 1
ATOM 1871 C C . GLY A 1 229 ? -20.141 -16.953 -6.051 1 95.12 229 GLY A C 1
ATOM 1872 O O . GLY A 1 229 ? -20.203 -17.609 -5.004 1 95.12 229 GLY A O 1
ATOM 1873 N N . VAL A 1 230 ? -19 -16.516 -6.531 1 96.69 230 VAL A N 1
ATOM 1874 C CA . VAL A 1 230 ? -17.766 -16.703 -5.781 1 96.69 230 VAL A CA 1
ATOM 1875 C C . VAL A 1 230 ? -17 -15.375 -5.711 1 96.69 230 VAL A C 1
ATOM 1877 O O . VAL A 1 230 ? -17.172 -14.508 -6.57 1 96.69 230 VAL A O 1
ATOM 1880 N N . VAL A 1 231 ? -16.156 -15.18 -4.633 1 97.38 231 VAL A N 1
ATOM 1881 C CA . VAL A 1 231 ? -15.297 -14.008 -4.496 1 97.38 231 VAL A CA 1
ATOM 1882 C C . VAL A 1 231 ? -14.047 -14.18 -5.355 1 97.38 231 VAL A C 1
ATOM 1884 O O . VAL A 1 231 ? -13.336 -15.188 -5.238 1 97.38 231 VAL A O 1
ATOM 1887 N N . VAL A 1 232 ? -13.859 -13.195 -6.242 1 97.81 232 VAL A N 1
ATOM 1888 C CA . VAL A 1 232 ? -12.75 -13.344 -7.18 1 97.81 232 VAL A CA 1
ATOM 1889 C C . VAL A 1 232 ? -11.914 -12.062 -7.191 1 97.81 232 VAL A C 1
ATOM 1891 O O . VAL A 1 232 ? -12.359 -11.023 -6.703 1 97.81 232 VAL A O 1
ATOM 1894 N N . ASN A 1 233 ? -10.688 -12.164 -7.637 1 98.5 233 ASN A N 1
ATOM 1895 C CA . ASN A 1 233 ? -9.844 -11.062 -8.086 1 98.5 233 ASN A CA 1
ATOM 1896 C C . ASN A 1 233 ? -9.695 -11.047 -9.602 1 98.5 233 ASN A C 1
ATOM 1898 O O . ASN A 1 233 ? -9.578 -12.094 -10.234 1 98.5 233 ASN A O 1
ATOM 1902 N N . LYS A 1 234 ? -9.688 -9.891 -10.172 1 97.88 234 LYS A N 1
ATOM 1903 C CA . LYS A 1 234 ? -9.578 -9.758 -11.617 1 97.88 234 LYS A CA 1
ATOM 1904 C C . LYS A 1 234 ? -8.156 -9.398 -12.031 1 97.88 234 LYS A C 1
ATOM 1906 O O . LYS A 1 234 ? -7.5 -8.586 -11.375 1 97.88 234 LYS A O 1
ATOM 1911 N N . HIS A 1 235 ? -7.742 -10.031 -13.125 1 97.06 235 HIS A N 1
ATOM 1912 C CA . HIS A 1 235 ? -6.383 -9.883 -13.625 1 97.06 235 HIS A CA 1
ATOM 1913 C C . HIS A 1 235 ? -6.371 -9.633 -15.133 1 97.06 235 HIS A C 1
ATOM 1915 O O . HIS A 1 235 ? -7.293 -10.047 -15.836 1 97.06 235 HIS A O 1
ATOM 1921 N N . VAL A 1 236 ? -5.344 -8.953 -15.562 1 95.62 236 VAL A N 1
ATOM 1922 C CA . VAL A 1 236 ? -4.98 -8.961 -16.969 1 95.62 236 VAL A CA 1
ATOM 1923 C C . VAL A 1 236 ? -3.564 -9.508 -17.141 1 95.62 236 VAL A C 1
ATOM 1925 O O . VAL A 1 236 ? -2.684 -9.227 -16.328 1 95.62 236 VAL A O 1
ATOM 1928 N N . PHE A 1 237 ? -3.451 -10.297 -18.141 1 93.56 237 PHE A N 1
ATOM 1929 C CA . PHE A 1 237 ? -2.172 -10.922 -18.469 1 93.56 237 PHE A CA 1
ATOM 1930 C C . PHE A 1 237 ? -1.626 -10.375 -19.781 1 93.56 237 PHE A C 1
ATOM 1932 O O . PHE A 1 237 ? -2.371 -10.227 -20.75 1 93.56 237 PHE A O 1
ATOM 1939 N N . MET A 1 238 ? -0.362 -10.055 -19.766 1 88.44 238 MET A N 1
ATOM 1940 C CA . MET A 1 238 ? 0.261 -9.461 -20.938 1 88.44 238 MET A CA 1
ATOM 1941 C C . MET A 1 238 ? 0.868 -10.531 -21.828 1 88.44 238 MET A C 1
ATOM 1943 O O . MET A 1 238 ? 1.439 -11.508 -21.344 1 88.44 238 MET A O 1
ATOM 1947 N N . ASN A 1 239 ? 0.498 -10.555 -23.125 1 69.94 239 ASN A N 1
ATOM 1948 C CA . ASN A 1 239 ? 0.958 -11.523 -24.125 1 69.94 239 ASN A CA 1
ATOM 1949 C C . ASN A 1 239 ? 2.293 -11.102 -24.734 1 69.94 239 ASN A C 1
ATOM 1951 O O . ASN A 1 239 ? 2.859 -11.82 -25.547 1 69.94 239 ASN A O 1
ATOM 1955 N N . GLY A 1 240 ? 3.117 -10.578 -24.094 1 55.69 240 GLY A N 1
ATOM 1956 C CA . GLY A 1 240 ? 4.383 -10.234 -24.719 1 55.69 240 GLY A CA 1
ATOM 1957 C C . GLY A 1 240 ? 5.406 -11.352 -24.656 1 55.69 240 GLY A C 1
ATOM 1958 O O . GLY A 1 240 ? 5.055 -12.508 -24.453 1 55.69 240 GLY A O 1
ATOM 1959 N N . PRO A 1 241 ? 6.57 -11.07 -25.016 1 48.59 241 PRO A N 1
ATOM 1960 C CA . PRO A 1 241 ? 7.617 -12.094 -25.031 1 48.59 241 PRO A CA 1
ATOM 1961 C C . PRO A 1 241 ? 7.609 -12.961 -23.766 1 48.59 241 PRO A C 1
ATOM 1963 O O . PRO A 1 241 ? 8.117 -14.078 -23.781 1 48.59 241 PRO A O 1
ATOM 1966 N N . LEU A 1 242 ? 7.016 -12.281 -22.812 1 48.12 242 LEU A N 1
ATOM 1967 C CA . LEU A 1 242 ? 6.875 -13.039 -21.578 1 48.12 242 LEU A CA 1
ATOM 1968 C C . LEU A 1 242 ? 5.52 -13.742 -21.516 1 48.12 242 LEU A C 1
ATOM 1970 O O . LEU A 1 242 ? 4.969 -13.945 -20.422 1 48.12 242 LEU A O 1
ATOM 1974 N N . ALA A 1 243 ? 5.055 -13.969 -22.703 1 56.84 243 ALA A N 1
ATOM 1975 C CA . ALA A 1 243 ? 3.771 -14.656 -22.719 1 56.84 243 ALA A CA 1
ATOM 1976 C C . ALA A 1 243 ? 3.801 -15.898 -21.828 1 56.84 243 ALA A C 1
ATOM 1978 O O . ALA A 1 243 ? 4.812 -16.594 -21.766 1 56.84 243 ALA A O 1
ATOM 1979 N N . PRO A 1 244 ? 2.707 -15.969 -20.984 1 57.59 244 PRO A N 1
ATOM 1980 C CA . PRO A 1 244 ? 2.729 -17.109 -20.047 1 57.59 244 PRO A CA 1
ATOM 1981 C C . PRO A 1 244 ? 2.842 -18.453 -20.766 1 57.59 244 PRO A C 1
ATOM 1983 O O . PRO A 1 244 ? 2.016 -18.766 -21.625 1 57.59 244 PRO A O 1
ATOM 1986 N N . GLY A 1 245 ? 4.129 -18.953 -20.938 1 60.72 245 GLY A N 1
ATOM 1987 C CA . GLY A 1 245 ? 4.176 -20.375 -21.25 1 60.72 245 GLY A CA 1
ATOM 1988 C C . GLY A 1 245 ? 3.42 -21.234 -20.25 1 60.72 245 GLY A C 1
ATOM 1989 O O . GLY A 1 245 ? 2.857 -20.703 -19.281 1 60.72 245 GLY A O 1
ATOM 1990 N N . PRO A 1 246 ? 3.156 -22.469 -20.641 1 72.38 246 PRO A N 1
ATOM 1991 C CA . PRO A 1 246 ? 2.467 -23.328 -19.656 1 72.38 246 PRO A CA 1
ATOM 1992 C C . PRO A 1 246 ? 3.104 -23.266 -18.266 1 72.38 246 PRO A C 1
ATOM 1994 O O . PRO A 1 246 ? 4.332 -23.297 -18.156 1 72.38 246 PRO A O 1
ATOM 1997 N N . SER A 1 247 ? 2.217 -23.062 -17.328 1 82.38 247 SER A N 1
ATOM 1998 C CA . SER A 1 247 ? 2.715 -23 -15.961 1 82.38 247 SER A CA 1
ATOM 1999 C C . SER A 1 247 ? 2.537 -24.344 -15.258 1 82.38 247 SER A C 1
ATOM 2001 O O . SER A 1 247 ? 3.068 -24.562 -14.164 1 82.38 247 SER A O 1
ATOM 2003 N N . VAL A 1 248 ? 1.754 -25.25 -16 1 81.62 248 VAL A N 1
ATOM 2004 C CA . VAL A 1 248 ? 1.481 -26.516 -15.336 1 81.62 248 VAL A CA 1
ATOM 2005 C C . VAL A 1 248 ? 1.283 -27.625 -16.375 1 81.62 248 VAL A C 1
ATOM 2007 O O . VAL A 1 248 ? 0.867 -27.359 -17.5 1 81.62 248 VAL A O 1
ATOM 2010 N N . ALA A 1 249 ? 1.738 -28.906 -16.094 1 77.12 249 ALA A N 1
ATOM 2011 C CA . ALA A 1 249 ? 1.421 -30.094 -16.859 1 77.12 249 ALA A CA 1
ATOM 2012 C C . ALA A 1 249 ? 1.011 -31.25 -15.945 1 77.12 249 ALA A C 1
ATOM 2014 O O . ALA A 1 249 ? 1.34 -31.25 -14.758 1 77.12 249 ALA A O 1
ATOM 2015 N N . SER A 1 250 ? 0.023 -32.094 -16.484 1 74.88 250 SER A N 1
ATOM 2016 C CA . SER A 1 250 ? -0.265 -33.312 -15.758 1 74.88 250 SER A CA 1
ATOM 2017 C C . SER A 1 250 ? 0.922 -34.281 -15.797 1 74.88 250 SER A C 1
ATOM 2019 O O . SER A 1 250 ? 1.598 -34.406 -16.812 1 74.88 250 SER A O 1
ATOM 2021 N N . THR A 1 251 ? 1.315 -34.75 -14.641 1 66.81 251 THR A N 1
ATOM 2022 C CA . THR A 1 251 ? 2.387 -35.719 -14.609 1 66.81 251 THR A CA 1
ATOM 2023 C C . THR A 1 251 ? 1.854 -37.125 -14.953 1 66.81 251 THR A C 1
ATOM 2025 O O . THR A 1 251 ? 2.619 -38.094 -15.023 1 66.81 251 THR A O 1
ATOM 2028 N N . ASN A 1 252 ? 0.537 -37.5 -15.141 1 52.62 252 ASN A N 1
ATOM 2029 C CA . ASN A 1 252 ? 0.067 -38.844 -15.484 1 52.62 252 ASN A CA 1
ATOM 2030 C C . ASN A 1 252 ? 0.544 -39.25 -16.875 1 52.62 252 ASN A C 1
ATOM 2032 O O . ASN A 1 252 ? 0.216 -38.594 -17.875 1 52.62 252 ASN A O 1
ATOM 2036 N N . HIS A 1 253 ? 1.744 -39.656 -17 1 40.19 253 HIS A N 1
ATOM 2037 C CA . HIS A 1 253 ? 2.143 -40.406 -18.172 1 40.19 253 HIS A CA 1
ATOM 2038 C C . HIS A 1 253 ? 1.121 -41.5 -18.5 1 40.19 253 HIS A C 1
ATOM 2040 O O . HIS A 1 253 ? 0.721 -42.25 -17.625 1 40.19 253 HIS A O 1
ATOM 2046 N N . THR A 1 254 ? 0.244 -41.219 -19.484 1 33.53 254 THR A N 1
ATOM 2047 C CA . THR A 1 254 ? -0.23 -42.438 -20.078 1 33.53 254 THR A CA 1
ATOM 2048 C C . THR A 1 254 ? 0.944 -43.312 -20.531 1 33.53 254 THR A C 1
ATOM 2050 O O . THR A 1 254 ? 1.925 -42.781 -21.078 1 33.53 254 THR A O 1
ATOM 2053 N N . MET B 1 1 ? -26 47.031 -22.344 1 22.09 1 MET B N 1
ATOM 2054 C CA . MET B 1 1 ? -25.516 46.344 -21.172 1 22.09 1 MET B CA 1
ATOM 2055 C C . MET B 1 1 ? -26.406 45.125 -20.844 1 22.09 1 MET B C 1
ATOM 2057 O O . MET B 1 1 ? -27.219 45.188 -19.922 1 22.09 1 MET B O 1
ATOM 2061 N N . ASN B 1 2 ? -26.938 44.312 -21.828 1 23.83 2 ASN B N 1
ATOM 2062 C CA . ASN B 1 2 ? -28.078 43.5 -22.219 1 23.83 2 ASN B CA 1
ATOM 2063 C C . ASN B 1 2 ? -28 42.094 -21.625 1 23.83 2 ASN B C 1
ATOM 2065 O O . ASN B 1 2 ? -27 41.406 -21.812 1 23.83 2 ASN B O 1
ATOM 2069 N N . LEU B 1 3 ? -28.812 41.844 -20.469 1 23.59 3 LEU B N 1
ATOM 2070 C CA . LEU B 1 3 ? -29.016 40.719 -19.547 1 23.59 3 LEU B CA 1
ATOM 2071 C C . LEU B 1 3 ? -29.406 39.438 -20.281 1 23.59 3 LEU B C 1
ATOM 2073 O O . LEU B 1 3 ? -30.5 39.344 -20.828 1 23.59 3 LEU B O 1
ATOM 2077 N N . ALA B 1 4 ? -28.469 38.906 -21.047 1 23.69 4 ALA B N 1
ATOM 2078 C CA . ALA B 1 4 ? -28.75 37.781 -21.891 1 23.69 4 ALA B CA 1
ATOM 2079 C C . ALA B 1 4 ? -29.297 36.594 -21.078 1 23.69 4 ALA B C 1
ATOM 2081 O O . ALA B 1 4 ? -28.625 36.125 -20.156 1 23.69 4 ALA B O 1
ATOM 2082 N N . VAL B 1 5 ? -30.641 36.5 -20.844 1 22.67 5 VAL B N 1
ATOM 2083 C CA . VAL B 1 5 ? -31.531 35.562 -20.188 1 22.67 5 VAL B CA 1
ATOM 2084 C C . VAL B 1 5 ? -31.359 34.188 -20.797 1 22.67 5 VAL B C 1
ATOM 2086 O O . VAL B 1 5 ? -31.703 33.969 -21.969 1 22.67 5 VAL B O 1
ATOM 2089 N N . ARG B 1 6 ? -30.219 33.5 -20.562 1 21.75 6 ARG B N 1
ATOM 2090 C CA . ARG B 1 6 ? -30.016 32.188 -21.125 1 21.75 6 ARG B CA 1
ATOM 2091 C C . ARG B 1 6 ? -31.156 31.25 -20.75 1 21.75 6 ARG B C 1
ATOM 2093 O O . ARG B 1 6 ? -31.562 31.188 -19.594 1 21.75 6 ARG B O 1
ATOM 2100 N N . ARG B 1 7 ? -31.938 30.797 -21.703 1 23.81 7 ARG B N 1
ATOM 2101 C CA . ARG B 1 7 ? -33.125 29.984 -21.891 1 23.81 7 ARG B CA 1
ATOM 2102 C C . ARG B 1 7 ? -32.969 28.594 -21.328 1 23.81 7 ARG B C 1
ATOM 2104 O O . ARG B 1 7 ? -32.125 27.828 -21.797 1 23.81 7 ARG B O 1
ATOM 2111 N N . CYS B 1 8 ? -33 28.312 -19.969 1 21.47 8 CYS B N 1
ATOM 2112 C CA . CYS B 1 8 ? -33.219 27.031 -19.312 1 21.47 8 CYS B CA 1
ATOM 2113 C C . CYS B 1 8 ? -34.438 26.312 -19.938 1 21.47 8 CYS B C 1
ATOM 2115 O O . CYS B 1 8 ? -35.562 26.719 -19.75 1 21.47 8 CYS B O 1
ATOM 2117 N N . GLU B 1 9 ? -34.25 25.812 -21.125 1 23.66 9 GLU B N 1
ATOM 2118 C CA . GLU B 1 9 ? -35.375 25.188 -21.828 1 23.66 9 GLU B CA 1
ATOM 2119 C C . GLU B 1 9 ? -35.875 23.953 -21.062 1 23.66 9 GLU B C 1
ATOM 2121 O O . GLU B 1 9 ? -35.125 22.984 -20.891 1 23.66 9 GLU B O 1
ATOM 2126 N N . LEU B 1 10 ? -36.656 24.109 -20.016 1 23.64 10 LEU B N 1
ATOM 2127 C CA . LEU B 1 10 ? -37.531 23.125 -19.344 1 23.64 10 LEU B CA 1
ATOM 2128 C C . LEU B 1 10 ? -38.344 22.359 -20.375 1 23.64 10 LEU B C 1
ATOM 2130 O O . LEU B 1 10 ? -39.156 22.938 -21.094 1 23.64 10 LEU B O 1
ATOM 2134 N N . SER B 1 11 ? -37.719 21.297 -20.891 1 21.48 11 SER B N 1
ATOM 2135 C CA . SER B 1 11 ? -38.594 20.469 -21.734 1 21.48 11 SER B CA 1
ATOM 2136 C C . SER B 1 11 ? -39.812 19.984 -20.969 1 21.48 11 SER B C 1
ATOM 2138 O O . SER B 1 11 ? -39.688 19.406 -19.875 1 21.48 11 SER B O 1
ATOM 2140 N N . PHE B 1 12 ? -40.938 20.656 -21.109 1 25.81 12 PHE B N 1
ATOM 2141 C CA . PHE B 1 12 ? -42.344 20.516 -20.766 1 25.81 12 PHE B CA 1
ATOM 2142 C C . PHE B 1 12 ? -42.875 19.172 -21.219 1 25.81 12 PHE B C 1
ATOM 2144 O O . PHE B 1 12 ? -43.156 18.953 -22.406 1 25.81 12 PHE B O 1
ATOM 2151 N N . LEU B 1 13 ? -42.312 18.109 -20.797 1 21.53 13 LEU B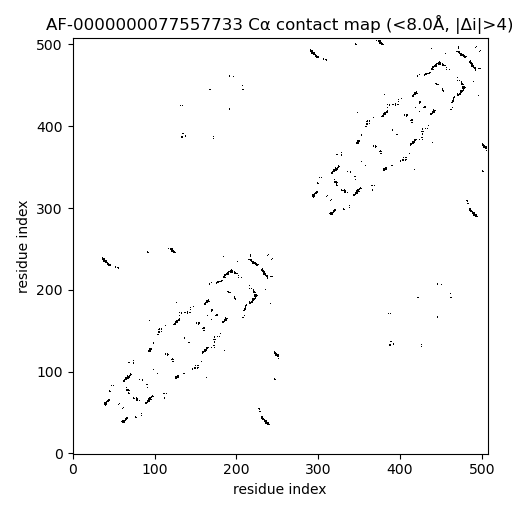 N 1
ATOM 2152 C CA . LEU B 1 13 ? -43.094 16.953 -21.297 1 21.53 13 LEU B CA 1
ATOM 2153 C C . LEU B 1 13 ? -44.531 17.031 -20.859 1 21.53 13 LEU B C 1
ATOM 2155 O O . LEU B 1 13 ? -44.875 17.781 -19.938 1 21.53 13 LEU B O 1
ATOM 2159 N N . VAL B 1 14 ? -45.625 16.094 -20.656 1 25.53 14 VAL B N 1
ATOM 2160 C CA . VAL B 1 14 ? -46.406 15.695 -21.812 1 25.53 14 VAL B CA 1
ATOM 2161 C C . VAL B 1 14 ? -47.5 16.75 -22.094 1 25.53 14 VAL B C 1
ATOM 2163 O O . VAL B 1 14 ? -47.562 17.297 -23.188 1 25.53 14 VAL B O 1
ATOM 2166 N N . ARG B 1 15 ? -48.781 16.312 -22.172 1 21.58 15 ARG B N 1
ATOM 2167 C CA . ARG B 1 15 ? -50.156 15.898 -22.297 1 21.58 15 ARG B CA 1
ATOM 2168 C C . ARG B 1 15 ? -51.062 16.656 -21.328 1 21.58 15 ARG B C 1
ATOM 2170 O O . ARG B 1 15 ? -50.656 17 -20.219 1 21.58 15 ARG B O 1
ATOM 2177 N N . LYS B 1 16 ? -52.375 17.047 -21.875 1 23.81 16 LYS B N 1
ATOM 2178 C CA . LYS B 1 16 ? -53.562 17.75 -21.453 1 23.81 16 LYS B CA 1
ATOM 2179 C C . LYS B 1 16 ? -54.062 17.219 -20.109 1 23.81 16 LYS B C 1
ATOM 2181 O O . LYS B 1 16 ? -55.156 17.609 -19.656 1 23.81 16 LYS B O 1
ATOM 2186 N N . TRP B 1 17 ? -53.875 16.172 -19.438 1 29.56 17 TRP B N 1
ATOM 2187 C CA . TRP B 1 17 ? -54.875 16.016 -18.391 1 29.56 17 TRP B CA 1
ATOM 2188 C C . TRP B 1 17 ? -54.844 17.203 -17.438 1 29.56 17 TRP B C 1
ATOM 2190 O O . TRP B 1 17 ? -53.844 17.438 -16.734 1 29.56 17 TRP B O 1
ATOM 2200 N N . LEU B 1 18 ? -55.625 18.438 -17.625 1 27.47 18 LEU B N 1
ATOM 2201 C CA . LEU B 1 18 ? -55.406 19.875 -17.75 1 27.47 18 LEU B CA 1
ATOM 2202 C C . LEU B 1 18 ? -55.281 20.531 -16.375 1 27.47 18 LEU B C 1
ATOM 2204 O O . LEU B 1 18 ? -55.031 21.734 -16.266 1 27.47 18 LEU B O 1
ATOM 2208 N N . HIS B 1 19 ? -56.219 20.062 -15.359 1 27 19 HIS B N 1
ATOM 2209 C CA . HIS B 1 19 ? -56.75 21.031 -14.398 1 27 19 HIS B CA 1
ATOM 2210 C C . HIS B 1 19 ? -55.625 21.781 -13.703 1 27 19 HIS B C 1
ATOM 2212 O O . HIS B 1 19 ? -54.469 21.359 -13.758 1 27 19 HIS B O 1
ATOM 2218 N N . GLU B 1 20 ? -56.156 22.719 -12.484 1 27.98 20 GLU B N 1
ATOM 2219 C CA . GLU B 1 20 ? -55.719 23.922 -11.789 1 27.98 20 GLU B CA 1
ATOM 2220 C C . GLU B 1 20 ? -54.438 23.641 -10.977 1 27.98 20 GLU B C 1
ATOM 2222 O O . GLU B 1 20 ? -54 24.469 -10.195 1 27.98 20 GLU B O 1
ATOM 2227 N N . LEU B 1 21 ? -54.188 22.422 -10.734 1 27.47 21 LEU B N 1
ATOM 2228 C CA . LEU B 1 21 ? -53.344 22.453 -9.547 1 27.47 21 LEU B CA 1
ATOM 2229 C C . LEU B 1 21 ? -52.125 23.344 -9.773 1 27.47 21 LEU B C 1
ATOM 2231 O O . LEU B 1 21 ? -51.531 23.312 -10.844 1 27.47 21 LEU B O 1
ATOM 2235 N N . PRO B 1 22 ? -52.156 24.516 -8.984 1 28.89 22 PRO B N 1
ATOM 2236 C CA . PRO B 1 22 ? -51 25.406 -9.133 1 28.89 22 PRO B CA 1
ATOM 2237 C C . PRO B 1 22 ? -49.688 24.656 -9.242 1 28.89 22 PRO B C 1
ATOM 2239 O O . PRO B 1 22 ? -49.5 23.609 -8.617 1 28.89 22 PRO B O 1
ATOM 2242 N N . PHE B 1 23 ? -49.219 24.625 -10.477 1 31.8 23 PHE B N 1
ATOM 2243 C CA . PHE B 1 23 ? -47.875 24.141 -10.82 1 31.8 23 PHE B CA 1
ATOM 2244 C C . PHE B 1 23 ? -46.844 24.766 -9.914 1 31.8 23 PHE B C 1
ATOM 2246 O O . PHE B 1 23 ? -46.531 25.953 -10.047 1 31.8 23 PHE B O 1
ATOM 2253 N N . ALA B 1 24 ? -46.938 24.359 -8.625 1 27.59 24 ALA B N 1
ATOM 2254 C CA . ALA B 1 24 ? -45.719 24.875 -7.977 1 27.59 24 ALA B CA 1
ATOM 2255 C C . ALA B 1 24 ? -44.469 24.5 -8.766 1 27.59 24 ALA B C 1
ATOM 2257 O O . ALA B 1 24 ? -44.25 23.328 -9.023 1 27.59 24 ALA B O 1
ATOM 2258 N N . VAL B 1 25 ? -44.25 25.266 -9.781 1 28.8 25 VAL B N 1
ATOM 2259 C CA . VAL B 1 25 ? -42.938 25.25 -10.43 1 28.8 25 VAL B CA 1
ATOM 2260 C C . VAL B 1 25 ? -41.844 25.094 -9.375 1 28.8 25 VAL B C 1
ATOM 2262 O O . VAL B 1 25 ? -41.625 26 -8.547 1 28.8 25 VAL B O 1
ATOM 2265 N N . PHE B 1 26 ? -41.812 23.906 -8.742 1 26.97 26 PHE B N 1
ATOM 2266 C CA . PHE B 1 26 ? -40.562 23.781 -7.988 1 26.97 26 PHE B CA 1
ATOM 2267 C C . PHE B 1 26 ? -39.375 24.094 -8.867 1 26.97 26 PHE B C 1
ATOM 2269 O O . PHE B 1 26 ? -39.094 23.391 -9.844 1 26.97 26 PHE B O 1
ATOM 2276 N N . VAL B 1 27 ? -39.219 25.375 -9.172 1 28.7 27 VAL B N 1
ATOM 2277 C CA . VAL B 1 27 ? -37.906 25.844 -9.586 1 28.7 27 VAL B CA 1
ATOM 2278 C C . VAL B 1 27 ? -36.844 25.219 -8.703 1 28.7 27 VAL B C 1
ATOM 2280 O O . VAL B 1 27 ? -36.688 25.562 -7.531 1 28.7 27 VAL B O 1
ATOM 2283 N N . GLY B 1 28 ? -36.812 23.922 -8.664 1 29.55 28 GLY B N 1
ATOM 2284 C CA . GLY B 1 28 ? -35.625 23.438 -7.977 1 29.55 28 GLY B CA 1
ATOM 2285 C C . GLY B 1 28 ? -34.375 24.25 -8.312 1 29.55 28 GLY B C 1
ATOM 2286 O O . GLY B 1 28 ? -34.031 24.406 -9.484 1 29.55 28 GLY B O 1
ATOM 2287 N N . CYS B 1 29 ? -34.125 25.312 -7.609 1 26.53 29 CYS B N 1
ATOM 2288 C CA . CYS B 1 29 ? -32.875 26.047 -7.586 1 26.53 29 CYS B CA 1
ATOM 2289 C C . CYS B 1 29 ? -31.688 25.125 -7.832 1 26.53 29 CYS B C 1
ATOM 2291 O O . CYS B 1 29 ? -31.547 24.109 -7.16 1 26.53 29 CYS B O 1
ATOM 2293 N N . SER B 1 30 ? -31.234 25.047 -9.086 1 30.12 30 SER B N 1
ATOM 2294 C CA . SER B 1 30 ? -29.906 24.594 -9.445 1 30.12 30 SER B CA 1
ATOM 2295 C C . SER B 1 30 ? -28.891 24.891 -8.344 1 30.12 30 SER B C 1
ATOM 2297 O O . SER B 1 30 ? -28.531 26.047 -8.125 1 30.12 30 SER B O 1
ATOM 2299 N N . GLN B 1 31 ? -29.125 24.5 -7.141 1 31.44 31 GLN B N 1
ATOM 2300 C CA . GLN B 1 31 ? -28.047 24.672 -6.172 1 31.44 31 GLN B CA 1
ATOM 2301 C C . GLN B 1 31 ? -26.688 24.609 -6.852 1 31.44 31 GLN B C 1
ATOM 2303 O O . GLN B 1 31 ? -26.438 23.734 -7.684 1 31.44 31 GLN B O 1
ATOM 2308 N N . ASP B 1 32 ? -26.094 25.719 -7.082 1 32.88 32 ASP B N 1
ATOM 2309 C CA . ASP B 1 32 ? -24.703 25.906 -7.484 1 32.88 32 ASP B CA 1
ATOM 2310 C C . ASP B 1 32 ? -23.828 24.75 -7.012 1 32.88 32 ASP B C 1
ATOM 2312 O O . ASP B 1 32 ? -23.688 24.531 -5.809 1 32.88 32 ASP B O 1
ATOM 2316 N N . LEU B 1 33 ? -23.938 23.625 -7.492 1 33.62 33 LEU B N 1
ATOM 2317 C CA . LEU B 1 33 ? -22.875 22.641 -7.352 1 33.62 33 LEU B CA 1
ATOM 2318 C C . LEU B 1 33 ? -21.516 23.328 -7.203 1 33.62 33 LEU B C 1
ATOM 2320 O O . LEU B 1 33 ? -20.953 23.812 -8.18 1 33.62 33 LEU B O 1
ATOM 2324 N N . LYS B 1 34 ? -21.438 24.188 -6.223 1 38.38 34 LYS B N 1
ATOM 2325 C CA . LYS B 1 34 ? -20.141 24.75 -5.855 1 38.38 34 LYS B CA 1
ATOM 2326 C C . LYS B 1 34 ? -19 23.828 -6.25 1 38.38 34 LYS B C 1
ATOM 2328 O O . LYS B 1 34 ? -18.969 22.656 -5.836 1 38.38 34 LYS B O 1
ATOM 2333 N N . LEU B 1 35 ? -18.484 23.891 -7.34 1 40.44 35 LEU B N 1
ATOM 2334 C CA . LEU B 1 35 ? -17.281 23.297 -7.898 1 40.44 35 LEU B CA 1
ATOM 2335 C C . LEU B 1 35 ? -16.188 23.172 -6.828 1 40.44 35 LEU B C 1
ATOM 2337 O O . LEU B 1 35 ? -15.789 24.156 -6.223 1 40.44 35 LEU B O 1
ATOM 2341 N N . ASN B 1 36 ? -16.156 22.172 -6.043 1 52 36 ASN B N 1
ATOM 2342 C CA . ASN B 1 36 ? -15.078 21.859 -5.113 1 52 36 ASN B CA 1
ATOM 2343 C C . ASN B 1 36 ? -13.719 22.312 -5.641 1 52 36 ASN B C 1
ATOM 2345 O O . ASN B 1 36 ? -13.289 21.875 -6.707 1 52 36 ASN B O 1
ATOM 2349 N N . THR B 1 37 ? -13.344 23.562 -5.453 1 66.81 37 THR B N 1
ATOM 2350 C CA . THR B 1 37 ? -12.047 24.109 -5.836 1 66.81 37 THR B CA 1
ATOM 2351 C C . THR B 1 37 ? -10.914 23.297 -5.219 1 66.81 37 THR B C 1
ATOM 2353 O O . THR B 1 37 ? -11.031 22.812 -4.09 1 66.81 37 THR B O 1
ATOM 2356 N N . ILE B 1 38 ? -9.984 22.781 -6.02 1 82.5 38 ILE B N 1
ATOM 2357 C CA . ILE B 1 38 ? -8.766 22.047 -5.695 1 82.5 38 ILE B CA 1
ATOM 2358 C C . ILE B 1 38 ? -7.59 23.031 -5.598 1 82.5 38 ILE B C 1
ATOM 2360 O O . ILE B 1 38 ? -7.434 23.906 -6.449 1 82.5 38 ILE B O 1
ATOM 2364 N N . THR B 1 39 ? -7.008 23.062 -4.41 1 89.19 39 THR B N 1
ATOM 2365 C CA . THR B 1 39 ? -5.82 23.891 -4.188 1 89.19 39 THR B CA 1
ATOM 2366 C C . THR B 1 39 ? -4.566 23.016 -4.152 1 89.19 39 THR B C 1
ATOM 2368 O O . THR B 1 39 ? -4.52 22.016 -3.445 1 89.19 39 THR B O 1
ATOM 2371 N N . ASP B 1 40 ? -3.574 23.453 -4.887 1 92.81 40 ASP B N 1
ATOM 2372 C CA . ASP B 1 40 ? -2.32 22.703 -4.922 1 92.81 40 ASP B CA 1
ATOM 2373 C C . ASP B 1 40 ? -1.477 22.984 -3.684 1 92.81 40 ASP B C 1
ATOM 2375 O O . ASP B 1 40 ? -1.468 24.109 -3.178 1 92.81 40 ASP B O 1
ATOM 2379 N N . GLY B 1 41 ? -0.844 21.953 -3.242 1 95.12 41 GLY B N 1
ATOM 2380 C CA . GLY B 1 41 ? 0.067 22.094 -2.117 1 95.12 41 GLY B CA 1
ATOM 2381 C C . GLY B 1 41 ? 1.291 21.203 -2.23 1 95.12 41 GLY B C 1
ATOM 2382 O O . GLY B 1 41 ? 1.38 20.375 -3.135 1 95.12 41 GLY B O 1
ATOM 2383 N N . ILE B 1 42 ? 2.232 21.484 -1.362 1 96 42 ILE B N 1
ATOM 2384 C CA . ILE B 1 42 ? 3.486 20.734 -1.344 1 96 42 ILE B CA 1
ATOM 2385 C C . ILE B 1 42 ? 3.891 20.438 0.098 1 96 42 ILE B C 1
ATOM 2387 O O . ILE B 1 42 ? 3.598 21.219 1.005 1 96 42 ILE B O 1
ATOM 2391 N N . GLY B 1 43 ? 4.426 19.234 0.283 1 96.81 43 GLY B N 1
ATOM 2392 C CA . GLY B 1 43 ? 4.988 18.859 1.568 1 96.81 43 GLY B CA 1
ATOM 2393 C C . GLY B 1 43 ? 6.445 18.453 1.487 1 96.81 43 GLY B C 1
ATOM 2394 O O . GLY B 1 43 ? 6.895 17.922 0.47 1 96.81 43 GLY B O 1
ATOM 2395 N N . THR B 1 44 ? 7.195 18.812 2.553 1 95.88 44 THR B N 1
ATOM 2396 C CA . THR B 1 44 ? 8.602 18.406 2.594 1 95.88 44 THR B CA 1
ATOM 2397 C C . THR B 1 44 ? 9.07 18.219 4.035 1 95.88 44 THR B C 1
ATOM 2399 O O . THR B 1 44 ? 8.531 18.844 4.949 1 95.88 44 THR B O 1
ATOM 2402 N N . SER B 1 45 ? 9.977 17.344 4.164 1 94.38 45 SER B N 1
ATOM 2403 C CA . SER B 1 45 ? 10.672 17.219 5.441 1 94.38 45 SER B CA 1
ATOM 2404 C C . SER B 1 45 ? 12.07 17.812 5.375 1 94.38 45 SER B C 1
ATOM 2406 O O . SER B 1 45 ? 12.812 17.781 6.359 1 94.38 45 SER B O 1
ATOM 2408 N N . SER B 1 46 ? 12.336 18.391 4.203 1 94.81 46 SER B N 1
ATOM 2409 C CA . SER B 1 46 ? 13.602 19.094 4.039 1 94.81 46 SER B CA 1
ATOM 2410 C C . SER B 1 46 ? 13.531 20.5 4.617 1 94.81 46 SER B C 1
ATOM 2412 O O . SER B 1 46 ? 12.461 21.125 4.621 1 94.81 46 SER B O 1
ATOM 2414 N N . GLU B 1 47 ? 14.688 20.922 5.07 1 96.75 47 GLU B N 1
ATOM 2415 C CA . GLU B 1 47 ? 14.734 22.312 5.5 1 96.75 47 GLU B CA 1
ATOM 2416 C C . GLU B 1 47 ? 14.609 23.25 4.309 1 96.75 47 GLU B C 1
ATOM 2418 O O . GLU B 1 47 ? 15.305 23.094 3.305 1 96.75 47 GLU B O 1
ATOM 2423 N N . LEU B 1 48 ? 13.758 24.234 4.527 1 96.19 48 LEU B N 1
ATOM 2424 C CA . LEU B 1 48 ? 13.523 25.219 3.479 1 96.19 48 LEU B CA 1
ATOM 2425 C C . LEU B 1 48 ? 14.258 26.531 3.787 1 96.19 48 LEU B C 1
ATOM 2427 O O . LEU B 1 48 ? 14.297 26.953 4.938 1 96.19 48 LEU B O 1
ATOM 2431 N N . LEU B 1 49 ? 14.828 27.031 2.752 1 96 49 LEU B N 1
ATOM 2432 C CA . LEU B 1 49 ? 15.281 28.422 2.762 1 96 49 LEU B CA 1
ATOM 2433 C C . LEU B 1 49 ? 14.258 29.328 2.076 1 96 49 LEU B C 1
ATOM 2435 O O . LEU B 1 49 ? 13.336 28.844 1.417 1 96 49 LEU B O 1
ATOM 2439 N N . GLU B 1 50 ? 14.445 30.656 2.295 1 94.56 50 GLU B N 1
ATOM 2440 C CA . GLU B 1 50 ? 13.531 31.625 1.699 1 94.56 50 GLU B CA 1
ATOM 2441 C C . GLU B 1 50 ? 13.43 31.438 0.188 1 94.56 50 GLU B C 1
ATOM 2443 O O . GLU B 1 50 ? 12.344 31.516 -0.383 1 94.56 50 GLU B O 1
ATOM 2448 N N . ASN B 1 51 ? 14.547 31.172 -0.369 1 95.06 51 ASN B N 1
ATOM 2449 C CA . ASN B 1 51 ? 14.562 31 -1.816 1 95.06 51 ASN B CA 1
ATOM 2450 C C . ASN B 1 51 ? 13.773 29.75 -2.234 1 95.06 51 ASN B C 1
ATOM 2452 O O . ASN B 1 51 ? 13.102 29.766 -3.268 1 95.06 51 ASN B O 1
ATOM 2456 N N . ASN B 1 52 ? 13.875 28.609 -1.505 1 95.25 52 ASN B N 1
ATOM 2457 C CA . ASN B 1 52 ? 13.078 27.422 -1.774 1 95.25 52 ASN B CA 1
ATOM 2458 C C . ASN B 1 52 ? 11.586 27.719 -1.704 1 95.25 52 ASN B C 1
ATOM 2460 O O . ASN B 1 52 ? 10.828 27.328 -2.596 1 95.25 52 ASN B O 1
ATOM 2464 N N . LEU B 1 53 ? 11.266 28.406 -0.647 1 93.44 53 LEU B N 1
ATOM 2465 C CA . LEU B 1 53 ? 9.859 28.703 -0.392 1 93.44 53 LEU B CA 1
ATOM 2466 C C . LEU B 1 53 ? 9.273 29.562 -1.507 1 93.44 53 LEU B C 1
ATOM 2468 O O . LEU B 1 53 ? 8.172 29.297 -1.986 1 93.44 53 LEU B O 1
ATOM 2472 N N . GLN B 1 54 ? 9.969 30.594 -1.92 1 92.88 54 GLN B N 1
ATOM 2473 C CA . GLN B 1 54 ? 9.508 31.469 -2.988 1 92.88 54 GLN B CA 1
ATOM 2474 C C . GLN B 1 54 ? 9.375 30.719 -4.309 1 92.88 54 GLN B C 1
ATOM 2476 O O . GLN B 1 54 ? 8.406 30.922 -5.047 1 92.88 54 GLN B O 1
ATOM 2481 N N . CYS B 1 55 ? 10.32 29.938 -4.527 1 95.75 55 CYS B N 1
ATOM 2482 C CA . CYS B 1 55 ? 10.289 29.141 -5.742 1 95.75 55 CYS B CA 1
ATOM 2483 C C . CYS B 1 55 ? 9.078 28.203 -5.754 1 95.75 55 CYS B C 1
ATOM 2485 O O . CYS B 1 55 ? 8.383 28.109 -6.766 1 95.75 55 CYS B O 1
ATOM 2487 N N . LEU B 1 56 ? 8.82 27.547 -4.672 1 94.38 56 LEU B N 1
ATOM 2488 C CA . LEU B 1 56 ? 7.695 26.625 -4.559 1 94.38 56 LEU B CA 1
ATOM 2489 C C . LEU B 1 56 ? 6.367 27.375 -4.672 1 94.38 56 LEU B C 1
ATOM 2491 O O . LEU B 1 56 ? 5.426 26.875 -5.297 1 94.38 56 LEU B O 1
ATOM 2495 N N . ALA B 1 57 ? 6.297 28.531 -4.129 1 91.25 57 ALA B N 1
ATOM 2496 C CA . ALA B 1 57 ? 5.082 29.344 -4.191 1 91.25 57 ALA B CA 1
ATOM 2497 C C . ALA B 1 57 ? 4.793 29.781 -5.621 1 91.25 57 ALA B C 1
ATOM 2499 O O . ALA B 1 57 ? 3.631 29.859 -6.027 1 91.25 57 ALA B O 1
ATOM 2500 N N . LYS B 1 58 ? 5.77 30 -6.375 1 90.5 58 LYS B N 1
ATOM 2501 C CA . LYS B 1 58 ? 5.633 30.453 -7.758 1 90.5 58 LYS B CA 1
ATOM 2502 C C . LYS B 1 58 ? 5.066 29.344 -8.641 1 90.5 58 LYS B C 1
ATOM 2504 O O . LYS B 1 58 ? 4.543 29.609 -9.727 1 90.5 58 LYS B O 1
ATOM 2509 N N . GLN B 1 59 ? 5.176 28.156 -8.148 1 90.81 59 GLN B N 1
ATOM 2510 C CA . GLN B 1 59 ? 4.629 27.016 -8.883 1 90.81 59 GLN B CA 1
ATOM 2511 C C . GLN B 1 59 ? 3.168 26.781 -8.516 1 90.81 59 GLN B C 1
ATOM 2513 O O . GLN B 1 59 ? 2.672 25.656 -8.625 1 90.81 59 GLN B O 1
ATOM 2518 N N . ASN B 1 60 ? 2.523 27.75 -7.996 1 85.56 60 ASN B N 1
ATOM 2519 C CA . ASN B 1 60 ? 1.098 27.766 -7.691 1 85.56 60 ASN B CA 1
ATOM 2520 C C . ASN B 1 60 ? 0.762 26.859 -6.512 1 85.56 60 ASN B C 1
ATOM 2522 O O . ASN B 1 60 ? -0.345 26.328 -6.43 1 85.56 60 ASN B O 1
ATOM 2526 N N . ASN B 1 61 ? 1.733 26.594 -5.758 1 88.69 61 ASN B N 1
ATOM 2527 C CA . ASN B 1 61 ? 1.459 25.922 -4.488 1 88.69 61 ASN B CA 1
ATOM 2528 C C . ASN B 1 61 ? 1.006 26.922 -3.422 1 88.69 61 ASN B C 1
ATOM 2530 O O . ASN B 1 61 ? 1.756 27.828 -3.051 1 88.69 61 ASN B O 1
ATOM 2534 N N . LYS B 1 62 ? -0.178 26.641 -2.822 1 87.81 62 LYS B N 1
ATOM 2535 C CA . LYS B 1 62 ? -0.747 27.609 -1.887 1 87.81 62 LYS B CA 1
ATOM 2536 C C . LYS B 1 62 ? -0.777 27.047 -0.468 1 87.81 62 LYS B C 1
ATOM 2538 O O . LYS B 1 62 ? -0.952 27.797 0.497 1 87.81 62 LYS B O 1
ATOM 2543 N N . ILE B 1 63 ? -0.673 25.766 -0.398 1 92.19 63 ILE B N 1
ATOM 2544 C CA . ILE B 1 63 ? -0.709 25.125 0.913 1 92.19 63 ILE B CA 1
ATOM 2545 C C . ILE B 1 63 ? 0.567 24.312 1.127 1 92.19 63 ILE B C 1
ATOM 2547 O O . ILE B 1 63 ? 0.989 23.562 0.245 1 92.19 63 ILE B O 1
ATOM 2551 N N . PHE B 1 64 ? 1.177 24.516 2.271 1 94.19 64 PHE B N 1
ATOM 2552 C CA . PHE B 1 64 ? 2.389 23.781 2.617 1 94.19 64 PHE B CA 1
ATOM 2553 C C . PHE B 1 64 ? 2.117 22.797 3.746 1 94.19 64 PHE B C 1
ATOM 2555 O O . PHE B 1 64 ? 1.401 23.109 4.699 1 94.19 64 PHE B O 1
ATOM 2562 N N . ALA B 1 65 ? 2.65 21.594 3.588 1 95.56 65 ALA B N 1
ATOM 2563 C CA . ALA B 1 65 ? 2.516 20.562 4.605 1 95.56 65 ALA B CA 1
ATOM 2564 C C . ALA B 1 65 ? 3.852 20.281 5.285 1 95.56 65 ALA B C 1
ATOM 2566 O O . ALA B 1 65 ? 4.848 20 4.617 1 95.56 65 ALA B O 1
ATOM 2567 N N . PHE B 1 66 ? 3.852 20.344 6.629 1 96.75 66 PHE B N 1
ATOM 2568 C CA . PHE B 1 66 ? 5.102 20.156 7.355 1 96.75 66 PHE B CA 1
ATOM 2569 C C . PHE B 1 66 ? 4.945 19.094 8.438 1 96.75 66 PHE B C 1
ATOM 2571 O O . PHE B 1 66 ? 3.895 18.984 9.07 1 96.75 66 PHE B O 1
ATOM 2578 N N . ARG B 1 67 ? 6.008 18.344 8.609 1 98.12 67 ARG B N 1
ATOM 2579 C CA . ARG B 1 67 ? 6.09 17.406 9.727 1 98.12 67 ARG B CA 1
ATOM 2580 C C . ARG B 1 67 ? 6.504 18.141 11.008 1 98.12 67 ARG B C 1
ATOM 2582 O O . ARG B 1 67 ? 7.496 18.859 11.023 1 98.12 67 ARG B O 1
ATOM 2589 N N . ILE B 1 68 ? 5.758 17.875 12.102 1 97.88 68 ILE B N 1
ATOM 2590 C CA . ILE B 1 68 ? 6.094 18.625 13.312 1 97.88 68 ILE B CA 1
ATOM 2591 C C . ILE B 1 68 ? 6.488 17.656 14.422 1 97.88 68 ILE B C 1
ATOM 2593 O O . ILE B 1 68 ? 6.93 18.078 15.492 1 97.88 68 ILE B O 1
ATOM 2597 N N . TYR B 1 69 ? 6.285 16.406 14.242 1 98.38 69 TYR B N 1
ATOM 2598 C CA . TYR B 1 69 ? 6.625 15.336 15.164 1 98.38 69 TYR B CA 1
ATOM 2599 C C . TYR B 1 69 ? 7.047 14.078 14.406 1 98.38 69 TYR B C 1
ATOM 2601 O O . TYR B 1 69 ? 6.434 13.727 13.398 1 98.38 69 TYR B O 1
ATOM 2609 N N . ASN B 1 70 ? 8.211 13.445 14.867 1 97.88 70 ASN B N 1
ATOM 2610 C CA . ASN B 1 70 ? 8.742 12.305 14.125 1 97.88 70 ASN B CA 1
ATOM 2611 C C . ASN B 1 70 ? 9.281 11.227 15.055 1 97.88 70 ASN B C 1
ATOM 2613 O O . ASN B 1 70 ? 10.367 11.375 15.625 1 97.88 70 ASN B O 1
ATOM 2617 N N . ASP B 1 71 ? 8.508 10.203 15.148 1 97.06 71 ASP B N 1
ATOM 2618 C CA . ASP B 1 71 ? 8.953 8.977 15.789 1 97.06 71 ASP B CA 1
ATOM 2619 C C . ASP B 1 71 ? 9.484 9.25 17.203 1 97.06 71 ASP B C 1
ATOM 2621 O O . ASP B 1 71 ? 10.602 8.867 17.531 1 97.06 71 ASP B O 1
ATOM 2625 N N . GLY B 1 72 ? 8.711 10 17.922 1 96.19 72 GLY B N 1
ATOM 2626 C CA . GLY B 1 72 ? 9 10.18 19.344 1 96.19 72 GLY B CA 1
ATOM 2627 C C . GLY B 1 72 ? 9.742 11.469 19.641 1 96.19 72 GLY B C 1
ATOM 2628 O O . GLY B 1 72 ? 10.078 11.742 20.797 1 96.19 72 GLY B O 1
ATOM 2629 N N . ARG B 1 73 ? 9.945 12.266 18.625 1 95.94 73 ARG B N 1
ATOM 2630 C CA . ARG B 1 73 ? 10.688 13.5 18.844 1 95.94 73 ARG B CA 1
ATOM 2631 C C . ARG B 1 73 ? 10.062 14.656 18.078 1 95.94 73 ARG B C 1
ATOM 2633 O O . ARG B 1 73 ? 9.469 14.469 17.016 1 95.94 73 ARG B O 1
ATOM 2640 N N . ASP B 1 74 ? 10.289 15.836 18.641 1 96.75 74 ASP B N 1
ATOM 2641 C CA . ASP B 1 74 ? 9.922 17.047 17.922 1 96.75 74 ASP B CA 1
ATOM 2642 C C . ASP B 1 74 ? 10.719 17.188 16.625 1 96.75 74 ASP B C 1
ATOM 2644 O O . ASP B 1 74 ? 11.914 16.906 16.594 1 96.75 74 ASP B O 1
ATOM 2648 N N . ASP B 1 75 ? 10.031 17.609 15.594 1 98 75 ASP B N 1
ATOM 2649 C CA . ASP B 1 75 ? 10.727 17.844 14.328 1 98 75 ASP B CA 1
ATOM 2650 C C . ASP B 1 75 ? 11.188 19.297 14.227 1 98 75 ASP B C 1
ATOM 2652 O O . ASP B 1 75 ? 10.461 20.141 13.727 1 98 75 ASP B O 1
ATOM 2656 N N . GLU B 1 76 ? 12.445 19.531 14.531 1 97.12 76 GLU B N 1
ATOM 2657 C CA . GLU B 1 76 ? 12.977 20.891 14.57 1 97.12 76 GLU B CA 1
ATOM 2658 C C . GLU B 1 76 ? 12.969 21.516 13.18 1 97.12 76 GLU B C 1
ATOM 2660 O O . GLU B 1 76 ? 12.695 22.719 13.039 1 97.12 76 GLU B O 1
ATOM 2665 N N . ILE B 1 77 ? 13.266 20.734 12.227 1 97.38 77 ILE B N 1
ATOM 2666 C CA . ILE B 1 77 ? 13.242 21.219 10.852 1 97.38 77 ILE B CA 1
ATOM 2667 C C . ILE B 1 77 ? 11.812 21.625 10.469 1 97.38 77 ILE B C 1
ATOM 2669 O O . ILE B 1 77 ? 11.602 22.656 9.844 1 97.38 77 ILE B O 1
ATOM 2673 N N . GLY B 1 78 ? 10.891 20.781 10.914 1 97.19 78 GLY B N 1
ATOM 2674 C CA . GLY B 1 78 ? 9.492 21.094 10.664 1 97.19 78 GLY B CA 1
ATOM 2675 C C . GLY B 1 78 ? 9.07 22.438 11.242 1 97.19 78 GLY B C 1
ATOM 2676 O O . GLY B 1 78 ? 8.43 23.234 10.562 1 97.19 78 GLY B O 1
ATOM 2677 N N . TYR B 1 79 ? 9.453 22.719 12.43 1 96.5 79 TYR B N 1
ATOM 2678 C CA . TYR B 1 79 ? 9.078 23.969 13.078 1 96.5 79 TYR B CA 1
ATOM 2679 C C . TYR B 1 79 ? 9.766 25.156 12.414 1 96.5 79 TYR B C 1
ATOM 2681 O O . TYR B 1 79 ? 9.188 26.234 12.305 1 96.5 79 TYR B O 1
ATOM 2689 N N . LYS B 1 80 ? 11 25.016 11.984 1 95.62 80 LYS B N 1
ATOM 2690 C CA . LYS B 1 80 ? 11.664 26.062 11.227 1 95.62 80 LYS B CA 1
ATOM 2691 C C . LYS B 1 80 ? 10.906 26.375 9.945 1 95.62 80 LYS B C 1
ATOM 2693 O O . LYS B 1 80 ? 10.734 27.547 9.586 1 95.62 80 LYS B O 1
ATOM 2698 N N . ASN B 1 81 ? 10.484 25.312 9.305 1 96.12 81 ASN B N 1
ATOM 2699 C CA . ASN B 1 81 ? 9.711 25.484 8.07 1 96.12 81 ASN B CA 1
ATOM 2700 C C . ASN B 1 81 ? 8.383 26.188 8.336 1 96.12 81 ASN B C 1
ATOM 2702 O O . ASN B 1 81 ? 7.953 27.031 7.547 1 96.12 81 ASN B O 1
ATOM 2706 N N . VAL B 1 82 ? 7.73 25.797 9.445 1 94.31 82 VAL B N 1
ATOM 2707 C CA . VAL B 1 82 ? 6.48 26.438 9.836 1 94.31 82 VAL B CA 1
ATOM 2708 C C . VAL B 1 82 ? 6.711 27.938 10.047 1 94.31 82 VAL B C 1
ATOM 2710 O O . VAL B 1 82 ? 5.949 28.766 9.531 1 94.31 82 VAL B O 1
ATOM 2713 N N . ALA B 1 83 ? 7.695 28.281 10.742 1 93 83 ALA B N 1
ATOM 2714 C CA . ALA B 1 83 ? 8 29.688 11.031 1 93 83 ALA B CA 1
ATOM 2715 C C . ALA B 1 83 ? 8.258 30.469 9.75 1 93 83 ALA B C 1
ATOM 2717 O O . ALA B 1 83 ? 7.867 31.625 9.625 1 93 83 ALA B O 1
ATOM 2718 N N . LEU B 1 84 ? 8.867 29.812 8.859 1 92.81 84 LEU B N 1
ATOM 2719 C CA . LEU B 1 84 ? 9.211 30.438 7.59 1 92.81 84 LEU B CA 1
ATOM 2720 C C . LEU B 1 84 ? 7.965 30.672 6.742 1 92.81 84 LEU B C 1
ATOM 2722 O O . LEU B 1 84 ? 7.848 31.688 6.062 1 92.81 84 LEU B O 1
ATOM 2726 N N . ALA B 1 85 ? 6.965 29.797 6.852 1 89.69 85 ALA B N 1
ATOM 2727 C CA . ALA B 1 85 ? 5.887 29.766 5.871 1 89.69 85 ALA B CA 1
ATOM 2728 C C . ALA B 1 85 ? 4.605 30.375 6.441 1 89.69 85 ALA B C 1
ATOM 2730 O O . ALA B 1 85 ? 3.764 30.875 5.699 1 89.69 85 ALA B O 1
ATOM 2731 N N . TYR B 1 86 ? 4.312 30.25 7.691 1 82.31 86 TYR B N 1
ATOM 2732 C CA . TYR B 1 86 ? 2.969 30.344 8.258 1 82.31 86 TYR B CA 1
ATOM 2733 C C . TYR B 1 86 ? 2.385 31.734 8.062 1 82.31 86 TYR B C 1
ATOM 2735 O O . TYR B 1 86 ? 1.163 31.906 8.031 1 82.31 86 TYR B O 1
ATOM 2743 N N . GLN B 1 87 ? 3.131 32.75 7.902 1 79.25 87 GLN B N 1
ATOM 2744 C CA . GLN B 1 87 ? 2.572 34.094 7.734 1 79.25 87 GLN B CA 1
ATOM 2745 C C . GLN B 1 87 ? 2.244 34.375 6.27 1 79.25 87 GLN B C 1
ATOM 2747 O O . GLN B 1 87 ? 1.429 35.25 5.965 1 79.25 87 GLN B O 1
ATOM 2752 N N . LYS B 1 88 ? 2.73 33.625 5.453 1 83.06 88 LYS B N 1
ATOM 2753 C CA . LYS B 1 88 ? 2.643 33.906 4.027 1 83.06 88 LYS B CA 1
ATOM 2754 C C . LYS B 1 88 ? 1.735 32.906 3.318 1 83.06 88 LYS B C 1
ATOM 2756 O O . LYS B 1 88 ? 1.121 33.219 2.299 1 83.06 88 LYS B O 1
ATOM 2761 N N . PHE B 1 89 ? 1.73 31.734 3.9 1 85.38 89 PHE B N 1
ATOM 2762 C CA . PHE B 1 89 ? 1.022 30.656 3.232 1 85.38 89 PHE B CA 1
ATOM 2763 C C . PHE B 1 89 ? 0.205 29.844 4.23 1 85.38 89 PHE B C 1
ATOM 2765 O O . PHE B 1 89 ? 0.461 29.891 5.434 1 85.38 89 PHE B O 1
ATOM 2772 N N . GLN B 1 90 ? -0.841 29.219 3.623 1 87.38 90 GLN B N 1
ATOM 2773 C CA . GLN B 1 90 ? -1.53 28.219 4.441 1 87.38 90 GLN B CA 1
ATOM 2774 C C . GLN B 1 90 ? -0.648 27 4.684 1 87.38 90 GLN B C 1
ATOM 2776 O O . GLN B 1 90 ? 0.141 26.625 3.816 1 87.38 90 GLN B O 1
ATOM 2781 N N . ALA B 1 91 ? -0.837 26.453 5.906 1 91.62 91 ALA B N 1
ATOM 2782 C CA . ALA B 1 91 ? -0.008 25.312 6.246 1 91.62 91 ALA B CA 1
ATOM 2783 C C . ALA B 1 91 ? -0.831 24.219 6.941 1 91.62 91 ALA B C 1
ATOM 2785 O O . ALA B 1 91 ? -1.772 24.531 7.676 1 91.62 91 ALA B O 1
ATOM 2786 N N . GLU B 1 92 ? -0.54 23.047 6.629 1 93.81 92 GLU B N 1
ATOM 2787 C CA . GLU B 1 92 ? -1.043 21.859 7.309 1 93.81 92 GLU B CA 1
ATOM 2788 C C . GLU B 1 92 ? 0.096 21.047 7.934 1 93.81 92 GLU B C 1
ATOM 2790 O O . GLU B 1 92 ? 1.25 21.172 7.52 1 93.81 92 GLU B O 1
ATOM 2795 N N . PHE B 1 93 ? -0.27 20.25 8.938 1 96.25 93 PHE B N 1
ATOM 2796 C CA . PHE B 1 93 ? 0.767 19.609 9.734 1 96.25 93 PHE B CA 1
ATOM 2797 C C . PHE B 1 93 ? 0.47 18.125 9.922 1 96.25 93 PHE B C 1
ATOM 2799 O O . PHE B 1 93 ? -0.69 17.734 10.062 1 96.25 93 PHE B O 1
ATOM 2806 N N . TYR B 1 94 ? 1.552 17.422 9.898 1 97.81 94 TYR B N 1
ATOM 2807 C CA . TYR B 1 94 ? 1.362 16 10.18 1 97.81 94 TYR B CA 1
ATOM 2808 C C . TYR B 1 94 ? 2.41 15.5 11.172 1 97.81 94 TYR B C 1
ATOM 2810 O O . TYR B 1 94 ? 3.43 16.156 11.391 1 97.81 94 TYR B O 1
ATOM 2818 N N . VAL B 1 95 ? 2.035 14.461 11.836 1 98.56 95 VAL B N 1
ATOM 2819 C CA . VAL B 1 95 ? 2.906 13.828 12.82 1 98.56 95 VAL B CA 1
ATOM 2820 C C . VAL B 1 95 ? 3.115 12.359 12.461 1 98.56 95 VAL B C 1
ATOM 2822 O O . VAL B 1 95 ? 2.193 11.695 11.984 1 98.56 95 VAL B O 1
ATOM 2825 N N . VAL B 1 96 ? 4.336 11.898 12.586 1 98.56 96 VAL B N 1
ATOM 2826 C CA . VAL B 1 96 ? 4.684 10.484 12.5 1 98.56 96 VAL B CA 1
ATOM 2827 C C . VAL B 1 96 ? 4.797 9.891 13.906 1 98.56 96 VAL B C 1
ATOM 2829 O O . VAL B 1 96 ? 5.734 10.203 14.648 1 98.56 96 VAL B O 1
ATOM 2832 N N . PRO B 1 97 ? 3.838 9.094 14.25 1 98.62 97 PRO B N 1
ATOM 2833 C CA . PRO B 1 97 ? 3.852 8.594 15.633 1 98.62 97 PRO B CA 1
ATOM 2834 C C . PRO B 1 97 ? 4.961 7.574 15.875 1 98.62 97 PRO B C 1
ATOM 2836 O O . PRO B 1 97 ? 5.473 6.973 14.93 1 98.62 97 PRO B O 1
ATOM 2839 N N . LYS B 1 98 ? 5.332 7.496 17.078 1 98.12 98 LYS B N 1
ATOM 2840 C CA . LYS B 1 98 ? 6.168 6.391 17.547 1 98.12 98 LYS B CA 1
ATOM 2841 C C . LYS B 1 98 ? 5.312 5.223 18.031 1 98.12 98 LYS B C 1
ATOM 2843 O O . LYS B 1 98 ? 4.535 5.363 18.984 1 98.12 98 LYS B O 1
ATOM 2848 N N . ILE B 1 99 ? 5.496 4.086 17.328 1 97.31 99 ILE B N 1
ATOM 2849 C CA . ILE B 1 99 ? 4.734 2.902 17.703 1 97.31 99 ILE B CA 1
ATOM 2850 C C . ILE B 1 99 ? 5.59 2.002 18.594 1 97.31 99 ILE B C 1
ATOM 2852 O O . ILE B 1 99 ? 6.375 1.191 18.094 1 97.31 99 ILE B O 1
ATOM 2856 N N . ASP B 1 100 ? 5.461 2.217 19.781 1 91.19 100 ASP B N 1
ATOM 2857 C CA . ASP B 1 100 ? 6.203 1.567 20.859 1 91.19 100 ASP B CA 1
ATOM 2858 C C . ASP B 1 100 ? 5.395 1.557 22.156 1 91.19 100 ASP B C 1
ATOM 2860 O O . ASP B 1 100 ? 4.805 2.57 22.531 1 91.19 100 ASP B O 1
ATOM 2864 N N . PRO B 1 101 ? 5.332 0.385 22.812 1 85.12 101 PRO B N 1
ATOM 2865 C CA . PRO B 1 101 ? 4.559 0.334 24.062 1 85.12 101 PRO B CA 1
ATOM 2866 C C . PRO B 1 101 ? 5.051 1.334 25.109 1 85.12 101 PRO B C 1
ATOM 2868 O O . PRO B 1 101 ? 4.281 1.754 25.969 1 85.12 101 PRO B O 1
ATOM 2871 N N . THR B 1 102 ? 6.215 1.769 25.016 1 90.12 102 THR B N 1
ATOM 2872 C CA . THR B 1 102 ? 6.789 2.678 26 1 90.12 102 THR B CA 1
ATOM 2873 C C . THR B 1 102 ? 6.422 4.125 25.688 1 90.12 102 THR B C 1
ATOM 2875 O O . THR B 1 102 ? 6.652 5.023 26.5 1 90.12 102 THR B O 1
ATOM 2878 N N . GLU B 1 103 ? 5.809 4.352 24.562 1 94.06 103 GLU B N 1
ATOM 2879 C CA . GLU B 1 103 ? 5.395 5.688 24.156 1 94.06 103 GLU B CA 1
ATOM 2880 C C . GLU B 1 103 ? 3.916 5.715 23.766 1 94.06 103 GLU B C 1
ATOM 2882 O O . GLU B 1 103 ? 3.578 5.82 22.594 1 94.06 103 GLU B O 1
ATOM 2887 N N . PRO B 1 104 ? 3.111 5.688 24.812 1 96.19 104 PRO B N 1
ATOM 2888 C CA . PRO B 1 104 ? 1.681 5.684 24.5 1 96.19 104 PRO B CA 1
ATOM 2889 C C . PRO B 1 104 ? 1.23 6.961 23.797 1 96.19 104 PRO B C 1
ATOM 2891 O O . PRO B 1 104 ? 1.926 7.977 23.844 1 96.19 104 PRO B O 1
ATOM 2894 N N . ALA B 1 105 ? 0.113 6.934 23.188 1 98 105 ALA B N 1
ATOM 2895 C CA . ALA B 1 105 ? -0.38 8 22.312 1 98 105 ALA B CA 1
ATOM 2896 C C . ALA B 1 105 ? -0.56 9.297 23.109 1 98 105 ALA B C 1
ATOM 2898 O O . ALA B 1 105 ? -0.205 10.375 22.625 1 98 105 ALA B O 1
ATOM 2899 N N . PHE B 1 106 ? -1.124 9.219 24.297 1 97.62 106 PHE B N 1
ATOM 2900 C CA . PHE B 1 106 ? -1.444 10.43 25.047 1 97.62 106 PHE B CA 1
ATOM 2901 C C . PHE B 1 106 ? -0.179 11.219 25.359 1 97.62 106 PHE B C 1
ATOM 2903 O O . PHE B 1 106 ? -0.183 12.453 25.328 1 97.62 106 PHE B O 1
ATOM 2910 N N . ARG B 1 107 ? 0.942 10.562 25.609 1 97.94 107 ARG B N 1
ATOM 2911 C CA . ARG B 1 107 ? 2.197 11.25 25.891 1 97.94 107 ARG B CA 1
ATOM 2912 C C . ARG B 1 107 ? 2.723 11.961 24.641 1 97.94 107 ARG B C 1
ATOM 2914 O O . ARG B 1 107 ? 3.307 13.039 24.75 1 97.94 107 ARG B O 1
ATOM 2921 N N . GLN B 1 108 ? 2.559 11.312 23.547 1 98.5 108 GLN B N 1
ATOM 2922 C CA . GLN B 1 108 ? 3.01 11.922 22.297 1 98.5 108 GLN B CA 1
ATOM 2923 C C . GLN B 1 108 ? 2.209 13.172 21.969 1 98.5 108 GLN B C 1
ATOM 2925 O O . GLN B 1 108 ? 2.771 14.18 21.531 1 98.5 108 GLN B O 1
ATOM 2930 N N . VAL B 1 109 ? 0.923 13.156 22.25 1 98.56 109 VAL B N 1
ATOM 2931 C CA . VAL B 1 109 ? 0.075 14.328 22.031 1 98.56 109 VAL B CA 1
ATOM 2932 C C . VAL B 1 109 ? 0.524 15.477 22.922 1 98.56 109 VAL B C 1
ATOM 2934 O O . VAL B 1 109 ? 0.654 16.609 22.469 1 98.56 109 VAL B O 1
ATOM 2937 N N . ILE B 1 110 ? 0.766 15.156 24.156 1 98.19 110 ILE B N 1
ATOM 2938 C CA . ILE B 1 110 ? 1.194 16.172 25.109 1 98.19 110 ILE B CA 1
ATOM 2939 C C . ILE B 1 110 ? 2.529 16.766 24.656 1 98.19 110 ILE B C 1
ATOM 2941 O O . ILE B 1 110 ? 2.723 17.984 24.719 1 98.19 110 ILE B O 1
ATOM 2945 N N . ALA B 1 111 ? 3.402 15.914 24.203 1 98.12 111 ALA B N 1
ATOM 2946 C CA . ALA B 1 111 ? 4.695 16.375 23.703 1 98.12 111 ALA B CA 1
ATOM 2947 C C . ALA B 1 111 ? 4.516 17.312 22.516 1 98.12 111 ALA B C 1
ATOM 2949 O O . ALA B 1 111 ? 5.176 18.359 22.422 1 98.12 111 ALA B O 1
ATOM 2950 N N . ILE B 1 112 ? 3.688 16.953 21.625 1 98.19 112 ILE B N 1
ATOM 2951 C CA . ILE B 1 112 ? 3.408 17.75 20.438 1 98.19 112 ILE B CA 1
ATOM 2952 C C . ILE B 1 112 ? 2.834 19.109 20.844 1 98.19 112 ILE B C 1
ATOM 2954 O O . ILE B 1 112 ? 3.264 20.156 20.328 1 98.19 112 ILE B O 1
ATOM 2958 N N . TYR B 1 113 ? 1.86 19.094 21.703 1 97.62 113 TYR B N 1
ATOM 2959 C CA . TYR B 1 113 ? 1.232 20.312 22.203 1 97.62 113 TYR B CA 1
ATOM 2960 C C . TYR B 1 113 ? 2.264 21.234 22.828 1 97.62 113 TYR B C 1
ATOM 2962 O O . TYR B 1 113 ? 2.318 22.422 22.516 1 97.62 113 TYR B O 1
ATOM 2970 N N . ASN B 1 114 ? 3.096 20.688 23.672 1 97.38 114 ASN B N 1
ATOM 2971 C CA . ASN B 1 114 ? 4.109 21.484 24.359 1 97.38 114 ASN B CA 1
ATOM 2972 C C . ASN B 1 114 ? 5.145 22.047 23.391 1 97.38 114 ASN B C 1
ATOM 2974 O O . ASN B 1 114 ? 5.582 23.188 23.547 1 97.38 114 ASN B O 1
ATOM 2978 N N . ALA B 1 115 ? 5.535 21.25 22.469 1 97.56 115 ALA B N 1
ATOM 2979 C CA . ALA B 1 115 ? 6.504 21.719 21.484 1 97.56 115 ALA B CA 1
ATOM 2980 C C . ALA B 1 115 ? 5.945 22.875 20.672 1 97.56 115 ALA B C 1
ATOM 2982 O O . ALA B 1 115 ? 6.652 23.859 20.406 1 97.56 115 ALA B O 1
ATOM 2983 N N . ALA B 1 116 ? 4.715 22.688 20.25 1 96.62 116 ALA B N 1
ATOM 2984 C CA . ALA B 1 116 ? 4.07 23.781 19.516 1 96.62 116 ALA B CA 1
ATOM 2985 C C . ALA B 1 116 ? 4.094 25.078 20.312 1 96.62 116 ALA B C 1
ATOM 2987 O O . ALA B 1 116 ? 4.48 26.125 19.797 1 96.62 116 ALA B O 1
ATOM 2988 N N . LYS B 1 117 ? 3.77 25 21.547 1 95 117 LYS B N 1
ATOM 2989 C CA . LYS B 1 117 ? 3.74 26.172 22.422 1 95 117 LYS B CA 1
ATOM 2990 C C . LYS B 1 117 ? 5.133 26.781 22.578 1 95 117 LYS B C 1
ATOM 2992 O O . LYS B 1 117 ? 5.289 28 22.547 1 95 117 LYS B O 1
ATOM 2997 N N . ARG B 1 118 ? 6.086 25.906 22.734 1 96.06 118 ARG B N 1
ATOM 2998 C CA . ARG B 1 118 ? 7.465 26.375 22.875 1 96.06 118 ARG B CA 1
ATOM 2999 C C . ARG B 1 118 ? 7.922 27.141 21.641 1 96.06 118 ARG B C 1
ATOM 3001 O O . ARG B 1 118 ? 8.711 28.078 21.734 1 96.06 118 ARG B O 1
ATOM 3008 N N . HIS B 1 119 ? 7.402 26.766 20.531 1 95.25 119 HIS B N 1
ATOM 3009 C CA . HIS B 1 119 ? 7.797 27.406 19.281 1 95.25 119 HIS B CA 1
ATOM 3010 C C . HIS B 1 119 ? 6.879 28.578 18.953 1 95.25 119 HIS B C 1
ATOM 3012 O O . HIS B 1 119 ? 7.031 29.219 17.906 1 95.25 119 HIS B O 1
ATOM 3018 N N . GLY B 1 120 ? 5.84 28.797 19.812 1 93.31 120 GLY B N 1
ATOM 3019 C CA . GLY B 1 120 ? 4.977 29.953 19.656 1 93.31 120 GLY B CA 1
ATOM 3020 C C . GLY B 1 120 ? 3.801 29.688 18.734 1 93.31 120 GLY B C 1
ATOM 3021 O O . GLY B 1 120 ? 3.273 30.625 18.109 1 93.31 120 GLY B O 1
ATOM 3022 N N . PHE B 1 121 ? 3.438 28.453 18.625 1 94.38 121 PHE B N 1
ATOM 3023 C CA . PHE B 1 121 ? 2.342 28.125 17.734 1 94.38 121 PHE B CA 1
ATOM 3024 C C . PHE B 1 121 ? 1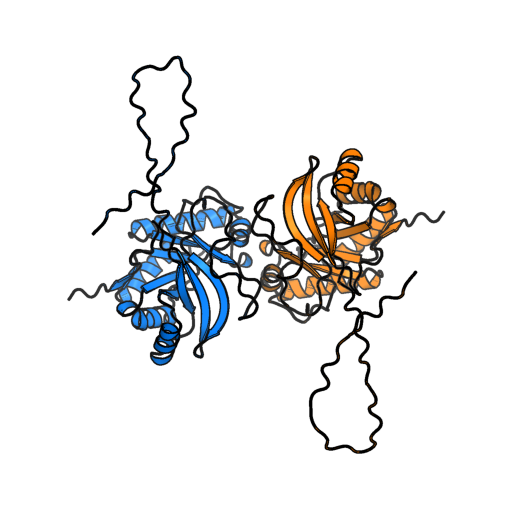.203 27.453 18.484 1 94.38 121 PHE B C 1
ATOM 3026 O O . PHE B 1 121 ? 1.428 26.812 19.516 1 94.38 121 PHE B O 1
ATOM 3033 N N . THR B 1 122 ? 0.011 27.656 18 1 92.62 122 THR B N 1
ATOM 3034 C CA . THR B 1 122 ? -1.172 26.875 18.359 1 92.62 122 THR B CA 1
ATOM 3035 C C . THR B 1 122 ? -1.725 26.141 17.141 1 92.62 122 THR B C 1
ATOM 3037 O O . THR B 1 122 ? -2.117 26.766 16.156 1 92.62 122 THR B O 1
ATOM 3040 N N . PHE B 1 123 ? -1.73 24.859 17.266 1 93.12 123 PHE B N 1
ATOM 3041 C CA . PHE B 1 123 ? -2.309 24.078 16.172 1 93.12 123 PHE B CA 1
ATOM 3042 C C . PHE B 1 123 ? -3.771 23.766 16.469 1 93.12 123 PHE B C 1
ATOM 3044 O O . PHE B 1 123 ? -4.117 23.344 17.578 1 93.12 123 PHE B O 1
ATOM 3051 N N . TYR B 1 124 ? -4.582 23.891 15.406 1 92.44 124 TYR B N 1
ATOM 3052 C CA . TYR B 1 124 ? -5.996 2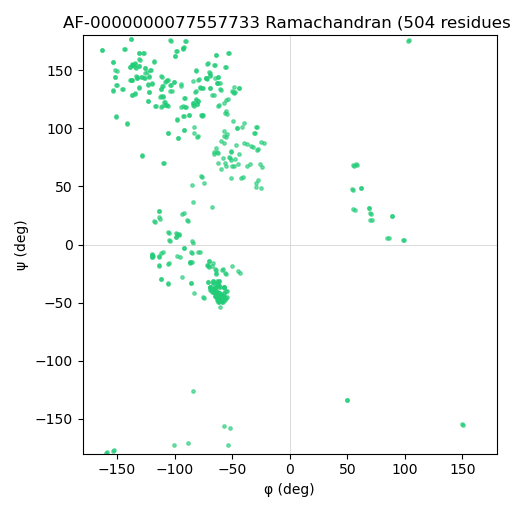3.562 15.555 1 92.44 124 TYR B CA 1
ATOM 3053 C C . TYR B 1 124 ? -6.32 22.234 14.875 1 92.44 124 TYR B C 1
ATOM 3055 O O . TYR B 1 124 ? -7.359 21.641 15.148 1 92.44 124 TYR B O 1
ATOM 3063 N N . ARG B 1 125 ? -5.406 21.828 14.031 1 94.94 125 ARG B N 1
ATOM 3064 C CA . ARG B 1 125 ? -5.547 20.547 13.344 1 94.94 125 ARG B CA 1
ATOM 3065 C C . ARG B 1 125 ? -4.184 19.938 13.031 1 94.94 125 ARG B C 1
ATOM 3067 O O . ARG B 1 125 ? -3.264 20.656 12.617 1 94.94 125 ARG B O 1
ATOM 3074 N N . ILE B 1 126 ? -4.105 18.703 13.258 1 97.12 126 ILE B N 1
ATOM 3075 C CA . ILE B 1 126 ? -2.934 17.953 12.828 1 97.12 126 ILE B CA 1
ATOM 3076 C C . ILE B 1 126 ? -3.373 16.625 12.203 1 97.12 126 ILE B C 1
ATOM 3078 O O . ILE B 1 126 ? -4.473 16.141 12.477 1 97.12 126 ILE B O 1
ATOM 3082 N N . PHE B 1 127 ? -2.539 16.125 11.344 1 97.81 127 PHE B N 1
ATOM 3083 C CA . PHE B 1 127 ? -2.812 14.828 10.727 1 97.81 127 PHE B CA 1
ATOM 3084 C C . PHE B 1 127 ? -1.873 13.758 11.266 1 97.81 127 PHE B C 1
ATOM 3086 O O . PHE B 1 127 ? -0.652 13.938 11.258 1 97.81 127 PHE B O 1
ATOM 3093 N N . LEU B 1 128 ? -2.506 12.758 11.789 1 98.75 128 LEU B N 1
ATOM 3094 C CA . LEU B 1 128 ? -1.75 11.586 12.227 1 98.75 128 LEU B CA 1
ATOM 3095 C C . LEU B 1 128 ? -1.425 10.672 11.047 1 98.75 128 LEU B C 1
ATOM 3097 O O . LEU B 1 128 ? -2.326 10.242 10.328 1 98.75 128 LEU B O 1
ATOM 3101 N N . LYS B 1 129 ? -0.173 10.453 10.844 1 98.75 129 LYS B N 1
ATOM 3102 C CA . LYS B 1 129 ? 0.237 9.562 9.766 1 98.75 129 LYS B CA 1
ATOM 3103 C C . LYS B 1 129 ? 0.013 8.102 10.141 1 98.75 129 LYS B C 1
ATOM 3105 O O . LYS B 1 129 ? 0.647 7.59 11.07 1 98.75 129 LYS B O 1
ATOM 3110 N N . VAL B 1 130 ? -0.915 7.531 9.484 1 98.62 130 VAL B N 1
ATOM 3111 C CA . VAL B 1 130 ? -1.226 6.109 9.602 1 98.62 130 VAL B CA 1
ATOM 3112 C C . VAL B 1 130 ? -0.816 5.379 8.328 1 98.62 130 VAL B C 1
ATOM 3114 O O . VAL B 1 130 ? -1.671 4.98 7.531 1 98.62 130 VAL B O 1
ATOM 3117 N N . THR B 1 131 ? 0.451 5.289 8.156 1 98.5 131 THR B N 1
ATOM 3118 C CA . THR B 1 131 ? 1.084 4.703 6.984 1 98.5 131 THR B CA 1
ATOM 3119 C C . THR B 1 131 ? 2.268 3.828 7.391 1 98.5 131 THR B C 1
ATOM 3121 O O . THR B 1 131 ? 2.578 3.703 8.578 1 98.5 131 THR B O 1
ATOM 3124 N N . ASP B 1 132 ? 2.877 3.188 6.391 1 97.44 132 ASP B N 1
ATOM 3125 C CA . ASP B 1 132 ? 4.027 2.326 6.656 1 97.44 132 ASP B CA 1
ATOM 3126 C C . ASP B 1 132 ? 3.666 1.215 7.637 1 97.44 132 ASP B C 1
ATOM 3128 O O . ASP B 1 132 ? 4.211 1.153 8.742 1 97.44 132 ASP B O 1
ATOM 3132 N N . PRO B 1 133 ? 2.865 0.331 7.203 1 98.06 133 PRO B N 1
ATOM 3133 C CA . PRO B 1 133 ? 2.271 -0.655 8.109 1 98.06 133 PRO B CA 1
ATOM 3134 C C . PRO B 1 133 ? 3.318 -1.438 8.898 1 98.06 133 PRO B C 1
ATOM 3136 O O . PRO B 1 133 ? 3.053 -1.876 10.023 1 98.06 133 PRO B O 1
ATOM 3139 N N . MET B 1 134 ? 4.473 -1.557 8.406 1 96.62 134 MET B N 1
ATOM 3140 C CA . MET B 1 134 ? 5.488 -2.391 9.047 1 96.62 134 MET B CA 1
ATOM 3141 C C . MET B 1 134 ? 5.961 -1.769 10.352 1 96.62 134 MET B C 1
ATOM 3143 O O . MET B 1 134 ? 6.586 -2.439 11.18 1 96.62 134 MET B O 1
ATOM 3147 N N . ARG B 1 135 ? 5.652 -0.54 10.547 1 95.56 135 ARG B N 1
ATOM 3148 C CA . ARG B 1 135 ? 6.035 0.144 11.781 1 95.56 135 ARG B CA 1
ATOM 3149 C C . ARG B 1 135 ? 5 -0.08 12.875 1 95.56 135 ARG B C 1
ATOM 3151 O O . ARG B 1 135 ? 5.258 0.2 14.047 1 95.56 135 ARG B O 1
ATOM 3158 N N . TRP B 1 136 ? 3.865 -0.52 12.562 1 97.62 136 TRP B N 1
ATOM 3159 C CA . TRP B 1 136 ? 2.74 -0.658 13.484 1 97.62 136 TRP B CA 1
ATOM 3160 C C . TRP B 1 136 ? 2.711 -2.051 14.102 1 97.62 136 TRP B C 1
ATOM 3162 O O . TRP B 1 136 ? 3.467 -2.936 13.688 1 97.62 136 TRP B O 1
ATOM 3172 N N . ASN B 1 137 ? 1.899 -2.158 15.086 1 95.75 137 ASN B N 1
ATOM 3173 C CA . ASN B 1 137 ? 1.762 -3.447 15.758 1 95.75 137 ASN B CA 1
ATOM 3174 C C . ASN B 1 137 ? 1.084 -4.477 14.859 1 95.75 137 ASN B C 1
ATOM 3176 O O . ASN B 1 137 ? 0.2 -4.137 14.07 1 95.75 137 ASN B O 1
ATOM 3180 N N . LYS B 1 138 ? 1.483 -5.738 15.031 1 92.5 138 LYS B N 1
ATOM 3181 C CA . LYS B 1 138 ? 0.836 -6.816 14.289 1 92.5 138 LYS B CA 1
ATOM 3182 C C . LYS B 1 138 ? -0.633 -6.949 14.68 1 92.5 138 LYS B C 1
ATOM 3184 O O . LYS B 1 138 ? -1.483 -7.23 13.828 1 92.5 138 LYS B O 1
ATOM 3189 N N . ALA B 1 139 ? -0.836 -6.727 15.969 1 95.44 139 ALA B N 1
ATOM 3190 C CA . ALA B 1 139 ? -2.221 -6.777 16.438 1 95.44 139 ALA B CA 1
ATOM 3191 C C . ALA B 1 139 ? -2.975 -5.504 16.047 1 95.44 139 ALA B C 1
ATOM 3193 O O . ALA B 1 139 ? -2.764 -4.449 16.656 1 95.44 139 ALA B O 1
ATOM 3194 N N . LYS B 1 140 ? -3.871 -5.629 15.195 1 97.19 140 LYS B N 1
ATOM 3195 C CA . LYS B 1 140 ? -4.598 -4.484 14.656 1 97.19 140 LYS B CA 1
ATOM 3196 C C . LYS B 1 140 ? -5.383 -3.764 15.75 1 97.19 140 LYS B C 1
ATOM 3198 O O . LYS B 1 140 ? -5.543 -2.543 15.703 1 97.19 140 LYS B O 1
ATOM 3203 N N . GLN B 1 141 ? -5.82 -4.508 16.703 1 97.12 141 GLN B N 1
ATOM 3204 C CA . GLN B 1 141 ? -6.59 -3.912 17.797 1 97.12 141 GLN B CA 1
ATOM 3205 C C . GLN B 1 141 ? -5.742 -2.916 18.578 1 97.12 141 GLN B C 1
ATOM 3207 O O . GLN B 1 141 ? -6.254 -1.9 19.062 1 97.12 141 GLN B O 1
ATOM 3212 N N . ASP B 1 142 ? -4.453 -3.211 18.703 1 97.56 142 ASP B N 1
ATOM 3213 C CA . ASP B 1 142 ? -3.547 -2.301 19.406 1 97.56 142 ASP B CA 1
ATOM 3214 C C . ASP B 1 142 ? -3.391 -0.991 18.625 1 97.56 142 ASP B C 1
ATOM 3216 O O . ASP B 1 142 ? -3.311 0.083 19.234 1 97.56 142 ASP B O 1
ATOM 3220 N N . ASN B 1 143 ? -3.332 -1.103 17.344 1 98.38 143 ASN B N 1
ATOM 3221 C CA . ASN B 1 143 ? -3.207 0.079 16.484 1 98.38 143 ASN B CA 1
ATOM 3222 C C . ASN B 1 143 ? -4.445 0.963 16.578 1 98.38 143 ASN B C 1
ATOM 3224 O O . ASN B 1 143 ? -4.336 2.186 16.703 1 98.38 143 ASN B O 1
ATOM 3228 N N . VAL B 1 144 ? -5.574 0.309 16.531 1 98.38 144 VAL B N 1
ATOM 3229 C CA . VAL B 1 144 ? -6.84 1.025 16.641 1 98.38 144 VAL B CA 1
ATOM 3230 C C . VAL B 1 144 ? -6.914 1.751 17.984 1 98.38 144 VAL B C 1
ATOM 3232 O O . VAL B 1 144 ? -7.309 2.918 18.031 1 98.38 144 VAL B O 1
ATOM 3235 N N . ALA B 1 145 ? -6.547 1.05 19 1 98.12 145 ALA B N 1
ATOM 3236 C CA . ALA B 1 145 ? -6.543 1.652 20.328 1 98.12 145 ALA B CA 1
ATOM 3237 C C . ALA B 1 145 ? -5.609 2.859 20.375 1 98.12 145 ALA B C 1
ATOM 3239 O O . ALA B 1 145 ? -5.953 3.891 20.969 1 98.12 145 ALA B O 1
ATOM 3240 N N . PHE B 1 146 ? -4.465 2.744 19.812 1 98.56 146 PHE B N 1
ATOM 3241 C CA . PHE B 1 146 ? -3.498 3.836 19.781 1 98.56 146 PHE B CA 1
ATOM 3242 C C . PHE B 1 146 ? -4.082 5.051 19.078 1 98.56 146 PHE B C 1
ATOM 3244 O O . PHE B 1 146 ? -4.008 6.172 19.578 1 98.56 146 PHE B O 1
ATOM 3251 N N . ILE B 1 147 ? -4.66 4.855 17.922 1 98.56 147 ILE B N 1
ATOM 3252 C CA . ILE B 1 147 ? -5.211 5.934 17.109 1 98.56 147 ILE B CA 1
ATOM 3253 C C . ILE B 1 147 ? -6.355 6.613 17.859 1 98.56 147 ILE B C 1
ATOM 3255 O O . ILE B 1 147 ? -6.418 7.84 17.922 1 98.56 147 ILE B O 1
ATOM 3259 N N . ASN B 1 148 ? -7.207 5.789 18.438 1 98.38 148 ASN B N 1
ATOM 3260 C CA . ASN B 1 148 ? -8.32 6.336 19.203 1 98.38 148 ASN B CA 1
ATOM 3261 C C . ASN B 1 148 ? -7.836 7.168 20.391 1 98.38 148 ASN B C 1
ATOM 3263 O O . ASN B 1 148 ? -8.375 8.242 20.672 1 98.38 148 ASN B O 1
ATOM 3267 N N . GLN B 1 149 ? -6.871 6.676 21.062 1 98.25 149 GLN B N 1
ATOM 3268 C CA . GLN B 1 149 ? -6.316 7.418 22.188 1 98.25 149 GLN B CA 1
ATOM 3269 C C . GLN B 1 149 ? -5.68 8.727 21.734 1 98.25 149 GLN B C 1
ATOM 3271 O O . GLN B 1 149 ? -5.805 9.758 22.406 1 98.25 149 GLN B O 1
ATOM 3276 N N . PHE B 1 150 ? -4.988 8.688 20.641 1 98.62 150 PHE B N 1
ATOM 3277 C CA . PHE B 1 150 ? -4.363 9.875 20.078 1 98.62 150 PHE B CA 1
ATOM 3278 C C . PHE B 1 150 ? -5.41 10.945 19.781 1 98.62 150 PHE B C 1
ATOM 3280 O O . PHE B 1 150 ? -5.254 12.102 20.188 1 98.62 150 PHE B O 1
ATOM 3287 N N . ILE B 1 151 ? -6.461 10.555 19.109 1 98.31 151 ILE B N 1
ATOM 3288 C CA . ILE B 1 151 ? -7.535 11.461 18.719 1 98.31 151 ILE B CA 1
ATOM 3289 C C . ILE B 1 151 ? -8.203 12.031 19.969 1 98.31 151 ILE B C 1
ATOM 3291 O O . ILE B 1 151 ? -8.43 13.234 20.062 1 98.31 151 ILE B O 1
ATOM 3295 N N . LYS B 1 152 ? -8.477 11.164 20.891 1 97.75 152 LYS B N 1
ATOM 3296 C CA . LYS B 1 152 ? -9.141 11.578 22.109 1 97.75 152 LYS B CA 1
ATOM 3297 C C . LYS B 1 152 ? -8.289 12.586 22.891 1 97.75 152 LYS B C 1
ATOM 3299 O O . LYS B 1 152 ? -8.789 13.633 23.297 1 97.75 152 LYS B O 1
ATOM 3304 N N . GLU B 1 153 ? -7.062 12.266 23.078 1 98.44 153 GLU B N 1
ATOM 3305 C CA . GLU B 1 153 ? -6.176 13.148 23.828 1 98.44 153 GLU B CA 1
ATOM 3306 C C . GLU B 1 153 ? -6.027 14.5 23.125 1 98.44 153 GLU B C 1
ATOM 3308 O O . GLU B 1 153 ? -6.043 15.547 23.781 1 98.44 153 GLU B O 1
ATOM 3313 N N . ALA B 1 154 ? -5.832 14.5 21.828 1 98.19 154 ALA B N 1
ATOM 3314 C CA . ALA B 1 154 ? -5.727 15.75 21.078 1 98.19 154 ALA B CA 1
ATOM 3315 C C . ALA B 1 154 ? -6.973 16.609 21.266 1 98.19 154 ALA B C 1
ATOM 3317 O O . ALA B 1 154 ? -6.879 17.828 21.422 1 98.19 154 ALA B O 1
ATOM 3318 N N . GLY B 1 155 ? -8.078 15.977 21.234 1 96.88 155 GLY B N 1
ATOM 3319 C CA . GLY B 1 155 ? -9.328 16.672 21.453 1 96.88 155 GLY B CA 1
ATOM 3320 C C . GLY B 1 155 ? -9.383 17.406 22.781 1 96.88 155 GLY B C 1
ATOM 3321 O O . GLY B 1 155 ? -9.953 18.5 22.859 1 96.88 155 GLY B O 1
ATOM 3322 N N . ALA B 1 156 ? -8.82 16.859 23.766 1 96.88 156 ALA B N 1
ATOM 3323 C CA . ALA B 1 156 ? -8.781 17.469 25.078 1 96.88 156 ALA B CA 1
ATOM 3324 C C . ALA B 1 156 ? -7.984 18.781 25.062 1 96.88 156 ALA B C 1
ATOM 3326 O O . ALA B 1 156 ? -8.156 19.625 25.938 1 96.88 156 ALA B O 1
ATOM 3327 N N . TRP B 1 157 ? -7.168 18.906 24.109 1 96 157 TRP B N 1
ATOM 3328 C CA . TRP B 1 157 ? -6.367 20.125 23.953 1 96 157 TRP B CA 1
ATOM 3329 C C . TRP B 1 157 ? -6.902 20.984 22.812 1 96 157 TRP B C 1
ATOM 3331 O O . TRP B 1 157 ? -6.195 21.859 22.297 1 96 157 TRP B O 1
ATOM 3341 N N . ASN B 1 158 ? -8.055 20.656 22.297 1 94.31 158 ASN B N 1
ATOM 3342 C CA . ASN B 1 158 ? -8.758 21.391 21.25 1 94.31 158 ASN B CA 1
ATOM 3343 C C . ASN B 1 158 ? -8.023 21.281 19.906 1 94.31 158 ASN B C 1
ATOM 3345 O O . ASN B 1 158 ? -7.969 22.25 19.156 1 94.31 158 ASN B O 1
ATOM 3349 N N . ILE B 1 159 ? -7.398 20.219 19.719 1 96.19 159 ILE B N 1
ATOM 3350 C CA . ILE B 1 159 ? -6.754 19.906 18.453 1 96.19 159 ILE B CA 1
ATOM 3351 C C . ILE B 1 159 ? -7.555 18.844 17.703 1 96.19 159 ILE B C 1
ATOM 3353 O O . ILE B 1 159 ? -7.785 17.75 18.234 1 96.19 159 ILE B O 1
ATOM 3357 N N . THR B 1 160 ? -8.023 19.172 16.547 1 95.31 160 THR B N 1
ATOM 3358 C CA . THR B 1 160 ? -8.656 18.188 15.688 1 95.31 160 THR B CA 1
ATOM 3359 C C . THR B 1 160 ? -7.602 17.328 15 1 95.31 160 THR B C 1
ATOM 3361 O O . THR B 1 160 ? -6.594 17.828 14.508 1 95.31 160 THR B O 1
ATOM 3364 N N . VAL B 1 161 ? -7.848 16.031 14.992 1 97.12 161 VAL B N 1
ATOM 3365 C CA . VAL B 1 161 ? -6.902 15.117 14.359 1 97.12 161 VAL B CA 1
ATOM 3366 C C . VAL B 1 161 ? -7.531 14.516 13.109 1 97.12 161 VAL B C 1
ATOM 3368 O O . VAL B 1 161 ? -8.617 13.945 13.164 1 97.12 161 VAL B O 1
ATOM 3371 N N . GLY B 1 162 ? -6.93 14.766 11.945 1 96.5 162 GLY B N 1
ATOM 3372 C CA . GLY B 1 162 ? -7.191 13.977 10.75 1 96.5 162 GLY B CA 1
ATOM 3373 C C . GLY B 1 162 ? -6.23 12.812 10.578 1 96.5 162 GLY B C 1
ATOM 3374 O O . GLY B 1 162 ? -5.262 12.688 11.328 1 96.5 162 GLY B O 1
ATOM 3375 N N . LEU B 1 163 ? -6.539 11.953 9.648 1 98.25 163 LEU B N 1
ATOM 3376 C CA . LEU B 1 163 ? -5.637 10.844 9.359 1 98.25 163 LEU B CA 1
ATOM 3377 C C . LEU B 1 163 ? -5.02 10.992 7.969 1 98.25 163 LEU B C 1
ATOM 3379 O O . LEU B 1 163 ? -5.723 11.312 7.004 1 98.25 163 LEU B O 1
ATOM 3383 N N . PHE B 1 164 ? -3.719 10.922 7.941 1 98.19 164 PHE B N 1
ATOM 3384 C CA . PHE B 1 164 ? -3.004 10.711 6.688 1 98.19 164 PHE B CA 1
ATOM 3385 C C . PHE B 1 164 ? -2.76 9.227 6.441 1 98.19 164 PHE B C 1
ATOM 3387 O O . PHE B 1 164 ? -1.985 8.594 7.156 1 98.19 164 PHE B O 1
ATOM 3394 N N . THR B 1 165 ? -3.457 8.68 5.434 1 98.69 165 THR B N 1
ATOM 3395 C CA . THR B 1 165 ? -3.402 7.238 5.211 1 98.69 165 THR B CA 1
ATOM 3396 C C . THR B 1 165 ? -3.82 6.895 3.783 1 98.69 165 THR B C 1
ATOM 3398 O O . THR B 1 165 ? -3.916 7.777 2.93 1 98.69 165 THR B O 1
ATOM 3401 N N . SER B 1 166 ? -3.846 5.711 3.408 1 98.62 166 SER B N 1
ATOM 3402 C CA . SER B 1 166 ? -4.469 5.141 2.219 1 98.62 166 SER B CA 1
ATOM 3403 C C . SER B 1 166 ? -5.395 3.982 2.582 1 98.62 166 SER B C 1
ATOM 3405 O O . SER B 1 166 ? -5.348 3.475 3.705 1 98.62 166 SER B O 1
ATOM 3407 N N . TRP B 1 167 ? -6.227 3.609 1.628 1 98 167 TRP B N 1
ATOM 3408 C CA . TRP B 1 167 ? -7.117 2.49 1.918 1 98 167 TRP B CA 1
ATOM 3409 C C . TRP B 1 167 ? -6.32 1.25 2.311 1 98 167 TRP B C 1
ATOM 3411 O O . TRP B 1 167 ? -6.719 0.505 3.207 1 98 167 TRP B O 1
ATOM 3421 N N . TYR B 1 168 ? -5.211 1.07 1.68 1 98.69 168 TYR B N 1
ATOM 3422 C CA . TYR B 1 168 ? -4.414 -0.131 1.894 1 98.69 168 TYR B CA 1
ATOM 3423 C C . TYR B 1 168 ? -3.691 -0.076 3.234 1 98.69 168 TYR B C 1
ATOM 3425 O O . TYR B 1 168 ? -3.684 -1.056 3.984 1 98.69 168 TYR B O 1
ATOM 3433 N N . ASP B 1 169 ? -3.068 1.09 3.523 1 98.81 169 ASP B N 1
ATOM 3434 C CA . ASP B 1 169 ? -2.455 1.266 4.836 1 98.81 169 ASP B CA 1
ATOM 3435 C C . ASP B 1 169 ? -3.482 1.077 5.949 1 98.81 169 ASP B C 1
ATOM 3437 O O . ASP B 1 169 ? -3.223 0.371 6.926 1 98.81 169 ASP B O 1
ATOM 3441 N N . TYR B 1 170 ? -4.641 1.713 5.75 1 98.56 170 TYR B N 1
ATOM 3442 C CA . TYR B 1 170 ? -5.695 1.66 6.758 1 98.56 170 TYR B CA 1
ATOM 3443 C C . TYR B 1 170 ? -6.156 0.227 6.992 1 98.56 170 TYR B C 1
ATOM 3445 O O . TYR B 1 170 ? -6.336 -0.196 8.141 1 98.56 170 TYR B O 1
ATOM 3453 N N . TYR B 1 171 ? -6.285 -0.491 5.906 1 98.19 171 TYR B N 1
ATOM 3454 C CA . TYR B 1 171 ? -6.688 -1.892 5.977 1 98.19 171 TYR B CA 1
ATOM 3455 C C . TYR B 1 171 ? -5.652 -2.717 6.734 1 98.19 171 TYR B C 1
ATOM 3457 O O . TYR B 1 171 ? -6 -3.475 7.645 1 98.19 171 TYR B O 1
ATOM 3465 N N . LEU B 1 172 ? -4.406 -2.541 6.395 1 98.38 172 LEU B N 1
ATOM 3466 C CA . LEU B 1 172 ? -3.344 -3.346 6.988 1 98.38 172 LEU B CA 1
ATOM 3467 C C . LEU B 1 172 ? -3.154 -2.994 8.461 1 98.38 172 LEU B C 1
ATOM 3469 O O . LEU B 1 172 ? -2.918 -3.877 9.289 1 98.38 172 LEU B O 1
ATOM 3473 N N . ILE B 1 173 ? -3.299 -1.729 8.805 1 98.62 173 ILE B N 1
ATOM 3474 C CA . ILE B 1 173 ? -2.955 -1.241 10.133 1 98.62 173 ILE B CA 1
ATOM 3475 C C . ILE B 1 173 ? -4.141 -1.432 11.078 1 98.62 173 ILE B C 1
ATOM 3477 O O . ILE B 1 173 ? -3.963 -1.772 12.25 1 98.62 173 ILE B O 1
ATOM 3481 N N . THR B 1 174 ? -5.379 -1.312 10.562 1 98.5 174 THR B N 1
ATOM 3482 C CA . THR B 1 174 ? -6.523 -1.254 11.461 1 98.5 174 THR B CA 1
ATOM 3483 C C . THR B 1 174 ? -7.484 -2.408 11.195 1 98.5 174 THR B C 1
ATOM 3485 O O . THR B 1 174 ? -8.445 -2.615 11.938 1 98.5 174 THR B O 1
ATOM 3488 N N . GLY B 1 175 ? -7.238 -3.125 10.133 1 97.25 175 GLY B N 1
ATOM 3489 C CA . GLY B 1 175 ? -8.219 -4.113 9.719 1 97.25 175 GLY B CA 1
ATOM 3490 C C . GLY B 1 175 ? -9.484 -3.496 9.156 1 97.25 175 GLY B C 1
ATOM 3491 O O . GLY B 1 175 ? -10.578 -4.055 9.312 1 97.25 175 GLY B O 1
ATOM 3492 N N . ASN B 1 176 ? -9.273 -2.287 8.633 1 96.69 176 ASN B N 1
ATOM 3493 C CA . ASN B 1 176 ? -10.406 -1.524 8.117 1 96.69 176 ASN B CA 1
ATOM 3494 C C . ASN B 1 176 ? -11.422 -1.216 9.219 1 96.69 176 ASN B C 1
ATOM 3496 O O . ASN B 1 176 ? -12.625 -1.396 9.023 1 96.69 176 ASN B O 1
ATOM 3500 N N . SER B 1 177 ? -10.938 -0.734 10.281 1 96.56 177 SER B N 1
ATOM 3501 C CA . SER B 1 177 ? -11.742 -0.476 11.477 1 96.56 177 SER B CA 1
ATOM 3502 C C . SER B 1 177 ? -12.828 0.56 11.195 1 96.56 177 SER B C 1
ATOM 3504 O O . SER B 1 177 ? -12.578 1.551 10.5 1 96.56 177 SER B O 1
ATOM 3506 N N . ASN B 1 178 ? -13.961 0.324 11.852 1 93.94 178 ASN B N 1
ATOM 3507 C CA . ASN B 1 178 ? -15.055 1.286 11.852 1 93.94 178 ASN B CA 1
ATOM 3508 C C . ASN B 1 178 ? -15.281 1.891 13.234 1 93.94 178 ASN B C 1
ATOM 3510 O O . ASN B 1 178 ? -16.359 2.393 13.531 1 93.94 178 ASN B O 1
ATOM 3514 N N . THR B 1 179 ? -14.281 1.826 14.023 1 94.38 179 THR B N 1
ATOM 3515 C CA . THR B 1 179 ? -14.414 2.338 15.383 1 94.38 179 THR B CA 1
ATOM 3516 C C . THR B 1 179 ? -13.586 3.605 15.57 1 94.38 179 THR B C 1
ATOM 3518 O O . THR B 1 179 ? -13.633 4.23 16.625 1 94.38 179 THR B O 1
ATOM 3521 N N . ILE B 1 180 ? -12.844 3.92 14.609 1 94.25 180 ILE B N 1
ATOM 3522 C CA . ILE B 1 180 ? -12.141 5.199 14.602 1 94.25 180 ILE B CA 1
ATOM 3523 C C . ILE B 1 180 ? -13.062 6.293 14.07 1 94.25 180 ILE B C 1
ATOM 3525 O O . ILE B 1 180 ? -13.633 6.16 12.984 1 94.25 180 ILE B O 1
ATOM 3529 N N . PRO B 1 181 ? -13.289 7.23 14.867 1 89.31 181 PRO B N 1
ATOM 3530 C CA . PRO B 1 181 ? -14.25 8.25 14.445 1 89.31 181 PRO B CA 1
ATOM 3531 C C . PRO B 1 181 ? -13.883 8.906 13.117 1 89.31 181 PRO B C 1
ATOM 3533 O O . PRO B 1 181 ? -12.703 8.953 12.758 1 89.31 181 PRO B O 1
ATOM 3536 N N . GLU B 1 182 ? -14.961 9.352 12.492 1 83.5 182 GLU B N 1
ATOM 3537 C CA . GLU B 1 182 ? -14.727 10.023 11.227 1 83.5 182 GLU B CA 1
ATOM 3538 C C . GLU B 1 182 ? -13.867 11.273 11.414 1 83.5 182 GLU B C 1
ATOM 3540 O O . GLU B 1 182 ? -14.164 12.109 12.273 1 83.5 182 GLU B O 1
ATOM 3545 N N . SER B 1 183 ? -12.797 11.336 10.828 1 86.94 183 SER B N 1
ATOM 3546 C CA . SER B 1 183 ? -11.789 12.391 10.836 1 86.94 183 SER B CA 1
ATOM 3547 C C . SER B 1 183 ? -11.469 12.852 9.422 1 86.94 183 SER B C 1
ATOM 3549 O O . SER B 1 183 ? -11.719 12.133 8.453 1 86.94 183 SER B O 1
ATOM 3551 N N . PRO B 1 184 ? -11.133 14.188 9.312 1 92.94 184 PRO B N 1
ATOM 3552 C CA . PRO B 1 184 ? -10.625 14.57 7.988 1 92.94 184 PRO B CA 1
ATOM 3553 C C . PRO B 1 184 ? -9.617 13.57 7.43 1 92.94 184 PRO B C 1
ATOM 3555 O O . PRO B 1 184 ? -8.766 13.062 8.164 1 92.94 184 PRO B O 1
ATOM 3558 N N . LEU B 1 185 ? -9.812 13.266 6.188 1 96.31 185 LEU B N 1
ATOM 3559 C CA . LEU B 1 185 ? -8.961 12.266 5.543 1 96.31 185 LEU B CA 1
ATOM 3560 C C . LEU B 1 185 ? -8.008 12.93 4.555 1 96.31 185 LEU B C 1
ATOM 3562 O O . LEU B 1 185 ? -8.438 13.695 3.688 1 96.31 185 LEU B O 1
ATOM 3566 N N . TRP B 1 186 ? -6.793 12.781 4.773 1 97 186 TRP B N 1
ATOM 3567 C CA . TRP B 1 186 ? -5.715 13.039 3.83 1 97 186 TRP B CA 1
ATOM 3568 C C . TRP B 1 186 ? -5.133 11.734 3.293 1 97 186 TRP B C 1
ATOM 3570 O O . TRP B 1 186 ? -4.316 11.094 3.959 1 97 186 TRP B O 1
ATOM 3580 N N . TYR B 1 187 ? -5.641 11.32 2.094 1 97.81 187 TYR B N 1
ATOM 3581 C CA . TYR B 1 187 ? -5.184 10.016 1.625 1 97.81 187 TYR B CA 1
ATOM 3582 C C . TYR B 1 187 ? -4.078 10.164 0.588 1 97.81 187 TYR B C 1
ATOM 3584 O O . TYR B 1 187 ? -3.793 11.273 0.132 1 97.81 187 TYR B O 1
ATOM 3592 N N . TRP B 1 188 ? -3.352 9.07 0.383 1 98.69 188 TRP B N 1
ATOM 3593 C CA . TRP B 1 188 ? -2.301 9.109 -0.63 1 98.69 188 TRP B CA 1
ATOM 3594 C C . TRP B 1 188 ? -2.473 7.977 -1.634 1 98.69 188 TRP B C 1
ATOM 3596 O O . TRP B 1 188 ? -3.021 6.922 -1.302 1 98.69 188 TRP B O 1
ATOM 3606 N N . ASN B 1 189 ? -2.199 8.227 -2.805 1 98.62 189 ASN B N 1
ATOM 3607 C CA . ASN B 1 189 ? -2.152 7.285 -3.918 1 98.62 189 ASN B CA 1
ATOM 3608 C C . ASN B 1 189 ? -1.157 7.727 -4.984 1 98.62 189 ASN B C 1
ATOM 3610 O O . ASN B 1 189 ? -1.341 8.766 -5.617 1 98.62 189 ASN B O 1
ATOM 3614 N N . THR B 1 190 ? -0.088 7.012 -5.09 1 98.56 190 THR B N 1
ATOM 3615 C CA . THR B 1 190 ? 0.916 7.211 -6.129 1 98.56 190 THR B CA 1
ATOM 3616 C C . THR B 1 190 ? 1.261 5.891 -6.812 1 98.56 190 THR B C 1
ATOM 3618 O O . THR B 1 190 ? 0.892 4.82 -6.324 1 98.56 190 THR B O 1
ATOM 3621 N N . LEU B 1 191 ? 1.899 5.984 -7.926 1 98.06 191 LEU B N 1
ATOM 3622 C CA . LEU B 1 191 ? 2.268 4.793 -8.68 1 98.06 191 LEU B CA 1
ATOM 3623 C C . LEU B 1 191 ? 3.723 4.414 -8.422 1 98.06 191 LEU B C 1
ATOM 3625 O O . LEU B 1 191 ? 4.27 3.539 -9.102 1 98.06 191 LEU B O 1
ATOM 3629 N N . GLY B 1 192 ? 4.375 5.074 -7.523 1 97.38 192 GLY B N 1
ATOM 3630 C CA . GLY B 1 192 ? 5.785 4.957 -7.199 1 97.38 192 GLY B CA 1
ATOM 3631 C C . GLY B 1 192 ? 6.395 6.25 -6.691 1 97.38 192 GLY B C 1
ATOM 3632 O O . GLY B 1 192 ? 5.699 7.078 -6.098 1 97.38 192 GLY B O 1
ATOM 3633 N N . VAL B 1 193 ? 7.66 6.324 -6.887 1 96 193 VAL B N 1
ATOM 3634 C CA . VAL B 1 193 ? 8.406 7.512 -6.473 1 96 193 VAL B CA 1
ATOM 3635 C C . VAL B 1 193 ? 8.836 8.305 -7.707 1 96 193 VAL B C 1
ATOM 3637 O O . VAL B 1 193 ? 9.18 7.727 -8.734 1 96 193 VAL B O 1
ATOM 3640 N N . GLY B 1 194 ? 8.742 9.656 -7.59 1 95.12 194 GLY B N 1
ATOM 3641 C CA . GLY B 1 194 ? 9.273 10.492 -8.656 1 95.12 194 GLY B CA 1
ATOM 3642 C C . GLY B 1 194 ? 8.195 11.07 -9.555 1 95.12 194 GLY B C 1
ATOM 3643 O O . GLY B 1 194 ? 7.027 10.711 -9.438 1 95.12 194 GLY B O 1
ATOM 3644 N N . LEU B 1 195 ? 8.602 11.883 -10.461 1 93.88 195 LEU B N 1
ATOM 3645 C CA . LEU B 1 195 ? 7.707 12.703 -11.281 1 93.88 195 LEU B CA 1
ATOM 3646 C C . LEU B 1 195 ? 6.863 11.828 -12.203 1 93.88 195 LEU B C 1
ATOM 3648 O O . LEU B 1 195 ? 5.707 12.148 -12.477 1 93.88 195 LEU B O 1
ATOM 3652 N N . ASN B 1 196 ? 7.359 10.75 -12.617 1 94 196 ASN B N 1
ATOM 3653 C CA . ASN B 1 196 ? 6.66 9.906 -13.586 1 94 196 ASN B CA 1
ATOM 3654 C C . ASN B 1 196 ? 5.672 8.969 -12.898 1 94 196 ASN B C 1
ATOM 3656 O O . ASN B 1 196 ? 4.969 8.203 -13.562 1 94 196 ASN B O 1
ATOM 3660 N N . ALA B 1 197 ? 5.551 9.094 -11.602 1 97.62 197 ALA B N 1
ATOM 3661 C CA . ALA B 1 197 ? 4.73 8.141 -10.867 1 97.62 197 ALA B CA 1
ATOM 3662 C C . ALA B 1 197 ? 3.559 8.836 -10.18 1 97.62 197 ALA B C 1
ATOM 3664 O O . ALA B 1 197 ? 2.98 8.297 -9.234 1 97.62 197 ALA B O 1
ATOM 3665 N N . GLU B 1 198 ? 3.252 10 -10.664 1 98 198 GLU B N 1
ATOM 3666 C CA . GLU B 1 198 ? 2.115 10.742 -10.117 1 98 198 GLU B CA 1
ATOM 3667 C C . GLU B 1 198 ? 0.792 10.109 -10.539 1 98 198 GLU B C 1
ATOM 3669 O O . GLU B 1 198 ? 0.674 9.586 -11.648 1 98 198 GLU B O 1
ATOM 3674 N N . THR B 1 199 ? -0.128 10.133 -9.641 1 98.19 199 THR B N 1
ATOM 3675 C CA . THR B 1 199 ? -1.519 9.969 -10.047 1 98.19 199 THR B CA 1
ATOM 3676 C C . THR B 1 199 ? -2.158 11.32 -10.344 1 98.19 199 THR B C 1
ATOM 3678 O O . THR B 1 199 ? -1.516 12.367 -10.195 1 98.19 199 THR B O 1
ATOM 3681 N N . GLN B 1 200 ? -3.408 11.281 -10.82 1 96.44 200 GLN B N 1
ATOM 3682 C CA . GLN B 1 200 ? -4.074 12.539 -11.164 1 96.44 200 GLN B CA 1
ATOM 3683 C C . GLN B 1 200 ? -4.227 13.43 -9.938 1 96.44 200 GLN B C 1
ATOM 3685 O O . GLN B 1 200 ? -4.551 12.945 -8.844 1 96.44 200 GLN B O 1
ATOM 3690 N N . PRO B 1 201 ? -3.98 14.727 -10.148 1 95.56 201 PRO B N 1
ATOM 3691 C CA . PRO B 1 201 ? -4.129 15.672 -9.039 1 95.56 201 PRO B CA 1
ATOM 3692 C C . PRO B 1 201 ? -5.59 15.992 -8.734 1 95.56 201 PRO B C 1
ATOM 3694 O O . PRO B 1 201 ? -6.004 17.156 -8.828 1 95.56 201 PRO B O 1
ATOM 3697 N N . ASN B 1 202 ? -6.305 15.031 -8.445 1 94.5 202 ASN B N 1
ATOM 3698 C CA . ASN B 1 202 ? -7.703 15.094 -8.031 1 94.5 202 ASN B CA 1
ATOM 3699 C C . ASN B 1 202 ? -8.086 13.906 -7.148 1 94.5 202 ASN B C 1
ATOM 3701 O O . ASN B 1 202 ? -7.234 13.078 -6.824 1 94.5 202 ASN B O 1
ATOM 3705 N N . VAL B 1 203 ? -9.359 13.859 -6.781 1 95 203 VAL B N 1
ATOM 3706 C CA . VAL B 1 203 ? -9.742 12.812 -5.84 1 95 203 VAL B CA 1
ATOM 3707 C C . VAL B 1 203 ? -10.688 11.82 -6.523 1 95 203 VAL B C 1
ATOM 3709 O O . VAL B 1 203 ? -11.516 11.195 -5.863 1 95 203 VAL B O 1
ATOM 3712 N N . ASN B 1 204 ? -10.547 11.664 -7.844 1 94.25 204 ASN B N 1
ATOM 3713 C CA . ASN B 1 204 ? -11.445 10.789 -8.586 1 94.25 204 ASN B CA 1
ATOM 3714 C C . ASN B 1 204 ? -11.164 9.32 -8.281 1 94.25 204 ASN B C 1
ATOM 3716 O O . ASN B 1 204 ? -12.023 8.461 -8.516 1 94.25 204 ASN B O 1
ATOM 3720 N N . ASP B 1 205 ? -10.016 9.102 -7.742 1 96.81 205 ASP B N 1
ATOM 3721 C CA . ASP B 1 205 ? -9.641 7.719 -7.453 1 96.81 205 ASP B CA 1
ATOM 3722 C C . ASP B 1 205 ? -9.938 7.359 -6 1 96.81 205 ASP B C 1
ATOM 3724 O O . ASP B 1 205 ? -9.594 6.27 -5.539 1 96.81 205 ASP B O 1
ATOM 3728 N N . PHE B 1 206 ? -10.633 8.289 -5.332 1 96.69 206 PHE B N 1
ATOM 3729 C CA . PHE B 1 206 ? -11.008 7.977 -3.957 1 96.69 206 PHE B CA 1
ATOM 3730 C C . PHE B 1 206 ? -12.164 6.984 -3.92 1 96.69 206 PHE B C 1
ATOM 3732 O O . PHE B 1 206 ? -13.117 7.105 -4.695 1 96.69 206 PHE B O 1
ATOM 3739 N N . ARG B 1 207 ? -12 6.023 -3.078 1 96.69 207 ARG B N 1
ATOM 3740 C CA . ARG B 1 207 ? -13.062 5.105 -2.686 1 96.69 207 ARG B CA 1
ATOM 3741 C C . ARG B 1 207 ? -13.219 5.066 -1.169 1 96.69 207 ARG B C 1
ATOM 3743 O O . ARG B 1 207 ? -12.234 5.168 -0.435 1 96.69 207 ARG B O 1
ATOM 3750 N N . THR B 1 208 ? -14.398 4.777 -0.714 1 94.81 208 THR B N 1
ATOM 3751 C CA . THR B 1 208 ? -14.672 4.789 0.719 1 94.81 208 THR B CA 1
ATOM 3752 C C . THR B 1 208 ? -14.031 3.588 1.404 1 94.81 208 THR B C 1
ATOM 3754 O O . THR B 1 208 ? -13.93 2.512 0.813 1 94.81 208 THR B O 1
ATOM 3757 N N . PHE B 1 209 ? -13.547 3.803 2.592 1 95.31 209 PHE B N 1
ATOM 3758 C CA . PHE B 1 209 ? -13.055 2.768 3.488 1 95.31 209 PHE B CA 1
ATOM 3759 C C . PHE B 1 209 ? -13.172 3.207 4.941 1 95.31 209 PHE B C 1
ATOM 3761 O O . PHE B 1 209 ? -13.289 4.402 5.227 1 95.31 209 PHE B O 1
ATOM 3768 N N . GLY B 1 210 ? -13.203 2.24 5.793 1 94.06 210 GLY B N 1
ATOM 3769 C CA . GLY B 1 210 ? -13.492 2.619 7.168 1 94.06 210 GLY B CA 1
ATOM 3770 C C . GLY B 1 210 ? -14.711 3.506 7.301 1 94.06 210 GLY B C 1
ATOM 3771 O O . GLY B 1 210 ? -15.766 3.215 6.727 1 94.06 210 GLY B O 1
ATOM 3772 N N . LEU B 1 211 ? -14.578 4.523 8.055 1 93.81 211 LEU B N 1
ATOM 3773 C CA . LEU B 1 211 ? -15.68 5.465 8.211 1 93.81 211 LEU B CA 1
ATOM 3774 C C . LEU B 1 211 ? -15.492 6.676 7.301 1 93.81 211 LEU B C 1
ATOM 3776 O O . LEU B 1 211 ? -16.266 7.637 7.371 1 93.81 211 LEU B O 1
ATOM 3780 N N . PHE B 1 212 ? -14.523 6.57 6.449 1 93.5 212 PHE B N 1
ATOM 3781 C CA . PHE B 1 212 ? -14.305 7.656 5.5 1 93.5 212 PHE B CA 1
ATOM 3782 C C . PHE B 1 212 ? -15.289 7.566 4.34 1 93.5 212 PHE B C 1
ATOM 3784 O O . PHE B 1 212 ? -14.984 6.973 3.303 1 93.5 212 PHE B O 1
ATOM 3791 N N . ARG B 1 213 ? -16.406 8.289 4.516 1 89 213 ARG B N 1
ATOM 3792 C CA . ARG B 1 213 ? -17.484 8.188 3.541 1 89 213 ARG B CA 1
ATOM 3793 C C . ARG B 1 213 ? -17.672 9.5 2.793 1 89 213 ARG B C 1
ATOM 3795 O O . ARG B 1 213 ? -18.375 9.547 1.782 1 89 213 ARG B O 1
ATOM 3802 N N . ARG B 1 214 ? -17.031 10.477 3.285 1 86.62 214 ARG B N 1
ATOM 3803 C CA . ARG B 1 214 ? -17.156 11.805 2.688 1 86.62 214 ARG B CA 1
ATOM 3804 C C . ARG B 1 214 ? -15.922 12.148 1.851 1 86.62 214 ARG B C 1
ATOM 3806 O O . ARG B 1 214 ? -14.961 11.375 1.806 1 86.62 214 ARG B O 1
ATOM 3813 N N . ALA B 1 215 ? -16 13.281 1.197 1 88.5 215 ALA B N 1
ATOM 3814 C CA . ALA B 1 215 ? -14.875 13.766 0.406 1 88.5 215 ALA B CA 1
ATOM 3815 C C . ALA B 1 215 ? -13.641 13.969 1.28 1 88.5 215 ALA B C 1
ATOM 3817 O O . ALA B 1 215 ? -13.742 14.492 2.393 1 88.5 215 ALA B O 1
ATOM 3818 N N . PRO B 1 216 ? -12.516 13.461 0.776 1 94.62 216 PRO B N 1
ATOM 3819 C CA . PRO B 1 216 ? -11.297 13.648 1.559 1 94.62 216 PRO B CA 1
ATOM 3820 C C . PRO B 1 216 ? -10.891 15.117 1.677 1 94.62 216 PRO B C 1
ATOM 3822 O O . PRO B 1 216 ? -11.305 15.938 0.859 1 94.62 216 PRO B O 1
ATOM 3825 N N . PHE B 1 217 ? -10.18 15.375 2.738 1 94 217 PHE B N 1
ATOM 3826 C CA . PHE B 1 217 ? -9.609 16.688 2.967 1 94 217 PHE B CA 1
ATOM 3827 C C . PHE B 1 217 ? -8.523 17 1.938 1 94 217 PHE B C 1
ATOM 3829 O O . PHE B 1 217 ? -8.422 18.125 1.452 1 94 217 PHE B O 1
ATOM 3836 N N . ALA B 1 218 ? -7.762 16 1.613 1 96 218 ALA B N 1
ATOM 3837 C CA . ALA B 1 218 ? -6.637 16.172 0.698 1 96 218 ALA B CA 1
ATOM 3838 C C . ALA B 1 218 ? -6.172 14.828 0.144 1 96 218 ALA B C 1
ATOM 3840 O O . ALA B 1 218 ? -6.582 13.766 0.633 1 96 218 ALA B O 1
ATOM 3841 N N . LYS B 1 219 ? -5.328 14.914 -0.896 1 97.5 219 LYS B N 1
ATOM 3842 C CA . LYS B 1 219 ? -4.676 13.758 -1.505 1 97.5 219 LYS B CA 1
ATOM 3843 C C . LYS B 1 219 ? -3.205 14.047 -1.796 1 97.5 219 LYS B C 1
ATOM 3845 O O . LYS B 1 219 ? -2.871 15.086 -2.365 1 97.5 219 LYS B O 1
ATOM 3850 N N . MET B 1 220 ? -2.379 13.203 -1.359 1 98.5 220 MET B N 1
ATOM 3851 C CA . MET B 1 220 ? -1.021 13.188 -1.895 1 98.5 220 MET B CA 1
ATOM 3852 C C . MET B 1 220 ? -0.954 12.375 -3.184 1 98.5 220 MET B C 1
ATOM 3854 O O . MET B 1 220 ? -1.25 11.18 -3.188 1 98.5 220 MET B O 1
ATOM 3858 N N . TYR B 1 221 ? -0.502 13.055 -4.254 1 98.31 221 TYR B N 1
ATOM 3859 C CA . TYR B 1 221 ? -0.543 12.383 -5.547 1 98.31 221 TYR B CA 1
ATOM 3860 C C . TYR B 1 221 ? 0.854 12.258 -6.141 1 98.31 221 TYR B C 1
ATOM 3862 O O . TYR B 1 221 ? 1.044 11.594 -7.164 1 98.31 221 TYR B O 1
ATOM 3870 N N . GLY B 1 222 ? 1.828 12.906 -5.535 1 98.38 222 GLY B N 1
ATOM 3871 C CA . GLY B 1 222 ? 3.232 12.828 -5.902 1 98.38 222 GLY B CA 1
ATOM 3872 C C . GLY B 1 222 ? 4.148 12.578 -4.719 1 98.38 222 GLY B C 1
ATOM 3873 O O . GLY B 1 222 ? 3.984 13.195 -3.662 1 98.38 222 GLY B O 1
ATOM 3874 N N . LEU B 1 223 ? 5.059 11.656 -4.93 1 98.44 223 LEU B N 1
ATOM 3875 C CA . LEU B 1 223 ? 5.902 11.227 -3.82 1 98.44 223 LEU B CA 1
ATOM 3876 C C . LEU B 1 223 ? 7.379 11.422 -4.148 1 98.44 223 LEU B C 1
ATOM 3878 O O . LEU B 1 223 ? 7.863 10.93 -5.172 1 98.44 223 LEU B O 1
ATOM 3882 N N . GLU B 1 224 ? 8.102 12.156 -3.328 1 97.06 224 GLU B N 1
ATOM 3883 C CA . GLU B 1 224 ? 9.555 12.328 -3.338 1 97.06 224 GLU B CA 1
ATOM 3884 C C . GLU B 1 224 ? 10.039 12.82 -4.695 1 97.06 224 GLU B C 1
ATOM 3886 O O . GLU B 1 224 ? 10.875 12.172 -5.336 1 97.06 224 GLU B O 1
ATOM 3891 N N . GLU B 1 225 ? 9.695 13.977 -5.004 1 96.94 225 GLU B N 1
ATOM 3892 C CA . GLU B 1 225 ? 10.117 14.633 -6.238 1 96.94 225 GLU B CA 1
ATOM 3893 C C . GLU B 1 225 ? 11.078 15.789 -5.949 1 96.94 225 GLU B C 1
ATOM 3895 O O . GLU B 1 225 ? 10.93 16.484 -4.949 1 96.94 225 GLU B O 1
ATOM 3900 N N . ASN B 1 226 ? 11.977 15.93 -6.809 1 96.12 226 ASN B N 1
ATOM 3901 C CA . ASN B 1 226 ? 12.875 17.062 -6.672 1 96.12 226 ASN B CA 1
ATOM 3902 C C . ASN B 1 226 ? 12.32 18.312 -7.359 1 96.12 226 ASN B C 1
ATOM 3904 O O . ASN B 1 226 ? 12.219 18.359 -8.586 1 96.12 226 ASN B O 1
ATOM 3908 N N . VAL B 1 227 ? 11.953 19.297 -6.551 1 95.12 227 VAL B N 1
ATOM 3909 C CA . VAL B 1 227 ? 11.406 20.562 -7.012 1 95.12 227 VAL B CA 1
ATOM 3910 C C . VAL B 1 227 ? 12.078 21.719 -6.266 1 95.12 227 VAL B C 1
ATOM 3912 O O . VAL B 1 227 ? 12.141 21.703 -5.035 1 95.12 227 VAL B O 1
ATOM 3915 N N . CYS B 1 228 ? 12.57 22.75 -7.012 1 96.19 228 CYS B N 1
ATOM 3916 C CA . CYS B 1 228 ? 13.172 23.938 -6.418 1 96.19 228 CYS B CA 1
ATOM 3917 C C . CYS B 1 228 ? 14.312 23.562 -5.48 1 96.19 228 CYS B C 1
ATOM 3919 O O . CYS B 1 228 ? 14.484 24.188 -4.43 1 96.19 228 CYS B O 1
ATOM 3921 N N . GLY B 1 229 ? 15.023 22.406 -5.777 1 95.12 229 GLY B N 1
ATOM 3922 C CA . GLY B 1 229 ? 16.219 22.016 -5.055 1 95.12 229 GLY B CA 1
ATOM 3923 C C . GLY B 1 229 ? 15.938 21.25 -3.785 1 95.12 229 GLY B C 1
ATOM 3924 O O . GLY B 1 229 ? 16.844 20.969 -2.996 1 95.12 229 GLY B O 1
ATOM 3925 N N . VAL B 1 230 ? 14.672 20.922 -3.525 1 96.75 230 VAL B N 1
ATOM 3926 C CA . VAL B 1 230 ? 14.328 20.141 -2.344 1 96.75 230 VAL B CA 1
ATOM 3927 C C . VAL B 1 230 ? 13.414 18.984 -2.74 1 96.75 230 VAL B C 1
ATOM 3929 O O . VAL B 1 230 ? 12.727 19.047 -3.76 1 96.75 230 VAL B O 1
ATOM 3932 N N . VAL B 1 231 ? 13.43 17.859 -1.935 1 97.38 231 VAL B N 1
ATOM 3933 C CA . VAL B 1 231 ? 12.539 16.719 -2.135 1 97.38 231 VAL B CA 1
ATOM 3934 C C . VAL B 1 231 ? 11.164 17.031 -1.55 1 97.38 231 VAL B C 1
ATOM 3936 O O . VAL B 1 231 ? 11.047 17.391 -0.377 1 97.38 231 VAL B O 1
ATOM 3939 N N . VAL B 1 232 ? 10.172 16.922 -2.432 1 97.81 232 VAL B N 1
ATOM 3940 C CA . VAL B 1 232 ? 8.836 17.297 -1.982 1 97.81 232 VAL B CA 1
ATOM 3941 C C . VAL B 1 232 ? 7.84 16.203 -2.324 1 97.81 232 VAL B C 1
ATOM 3943 O O . VAL B 1 232 ? 8.133 15.312 -3.135 1 97.81 232 VAL B O 1
ATOM 3946 N N . ASN B 1 233 ? 6.73 16.188 -1.642 1 98.5 233 ASN B N 1
ATOM 3947 C CA . ASN B 1 233 ? 5.5 15.484 -2.014 1 98.5 233 ASN B CA 1
ATOM 3948 C C . ASN B 1 233 ? 4.43 16.453 -2.5 1 98.5 233 ASN B C 1
ATOM 3950 O O . ASN B 1 233 ? 4.277 17.547 -1.943 1 98.5 233 ASN B O 1
ATOM 3954 N N . LYS B 1 234 ? 3.699 16.078 -3.492 1 97.94 234 LYS B N 1
ATOM 3955 C CA . LYS B 1 234 ? 2.66 16.938 -4.043 1 97.94 234 LYS B CA 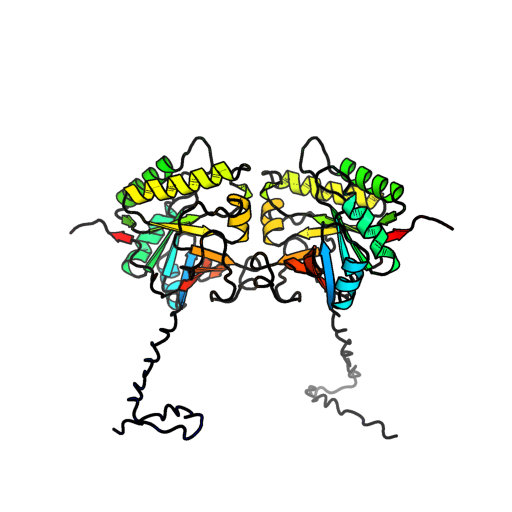1
ATOM 3956 C C . LYS B 1 234 ? 1.279 16.531 -3.539 1 97.94 234 LYS B C 1
ATOM 3958 O O . LYS B 1 234 ? 0.981 15.336 -3.426 1 97.94 234 LYS B O 1
ATOM 3963 N N . HIS B 1 235 ? 0.495 17.562 -3.258 1 97.12 235 HIS B N 1
ATOM 3964 C CA . HIS B 1 235 ? -0.831 17.375 -2.68 1 97.12 235 HIS B CA 1
ATOM 3965 C C . HIS B 1 235 ? -1.87 18.234 -3.396 1 97.12 235 HIS B C 1
ATOM 3967 O O . HIS B 1 235 ? -1.535 19.266 -3.971 1 97.12 235 HIS B O 1
ATOM 3973 N N . VAL B 1 236 ? -3.084 17.75 -3.361 1 95.75 236 VAL B N 1
ATOM 3974 C CA . VAL B 1 236 ? -4.234 18.594 -3.654 1 95.75 236 VAL B CA 1
ATOM 3975 C C . VAL B 1 236 ? -5.172 18.641 -2.447 1 95.75 236 VAL B C 1
ATOM 3977 O O . VAL B 1 236 ? -5.363 17.625 -1.773 1 95.75 236 VAL B O 1
ATOM 3980 N N . PHE B 1 237 ? -5.637 19.812 -2.207 1 93.56 237 PHE B N 1
ATOM 3981 C CA . PHE B 1 237 ? -6.551 20.031 -1.095 1 93.56 237 PHE B CA 1
ATOM 3982 C C . PHE B 1 237 ? -7.941 20.391 -1.603 1 93.56 237 PHE B C 1
ATOM 3984 O O . PHE B 1 237 ? -8.086 21.188 -2.531 1 93.56 237 PHE B O 1
ATOM 3991 N N . MET B 1 238 ? -8.914 19.75 -1.018 1 88.38 238 MET B N 1
ATOM 3992 C CA . MET B 1 238 ? -10.297 19.969 -1.457 1 88.38 238 MET B CA 1
ATOM 3993 C C . MET B 1 238 ? -10.953 21.094 -0.67 1 88.38 238 MET B C 1
ATOM 3995 O O . MET B 1 238 ? -10.734 21.219 0.537 1 88.38 238 MET B O 1
ATOM 3999 N N . ASN B 1 239 ? -11.5 22.109 -1.417 1 69.5 239 ASN B N 1
ATOM 4000 C CA . ASN B 1 239 ? -12.164 23.266 -0.837 1 69.5 239 ASN B CA 1
ATOM 4001 C C . ASN B 1 239 ? -13.633 22.969 -0.533 1 69.5 239 ASN B C 1
ATOM 4003 O O . ASN B 1 239 ? -14.406 22.656 -1.438 1 69.5 239 ASN B O 1
ATOM 4007 N N . GLY B 1 240 ? -13.961 22.016 0.08 1 55.31 240 GLY B N 1
ATOM 4008 C CA . GLY B 1 240 ? -15.359 21.828 0.419 1 55.31 240 GLY B CA 1
ATOM 4009 C C . GLY B 1 240 ? -15.695 22.219 1.845 1 55.31 240 GLY B C 1
ATOM 4010 O O . GLY B 1 240 ? -14.93 22.953 2.48 1 55.31 240 GLY B O 1
ATOM 4011 N N . PRO B 1 241 ? -16.859 21.938 2.223 1 47.94 241 PRO B N 1
ATOM 4012 C CA . PRO B 1 241 ? -17.297 22.312 3.568 1 47.94 241 PRO B CA 1
ATOM 4013 C C . PRO B 1 241 ? -16.234 22.031 4.629 1 47.94 241 PRO B C 1
ATOM 4015 O O . PRO B 1 241 ? -16.25 22.641 5.703 1 47.94 241 PRO B O 1
ATOM 4018 N N . LEU B 1 242 ? -15.453 21.094 4.184 1 47.28 242 LEU B N 1
ATOM 4019 C CA . LEU B 1 242 ? -14.336 20.812 5.074 1 47.28 242 LEU B CA 1
ATOM 4020 C C . LEU B 1 242 ? -13.117 21.641 4.711 1 47.28 242 LEU B C 1
ATOM 4022 O O . LEU B 1 242 ? -11.984 21.219 4.898 1 47.28 242 LEU B O 1
ATOM 4026 N N . ALA B 1 243 ? -13.461 22.766 4.129 1 56.22 243 ALA B N 1
ATOM 4027 C CA . ALA B 1 243 ? -12.344 23.625 3.773 1 56.22 243 ALA B CA 1
ATOM 4028 C C . ALA B 1 243 ? -11.398 23.812 4.953 1 56.22 243 ALA B C 1
ATOM 4030 O O . ALA B 1 243 ? -11.844 23.906 6.102 1 56.22 243 ALA B O 1
ATOM 4031 N N . PRO B 1 244 ? -10.07 23.594 4.617 1 56.72 244 PRO B N 1
ATOM 4032 C CA . PRO B 1 244 ? -9.133 23.703 5.738 1 56.72 244 PRO B CA 1
ATOM 4033 C C . PRO B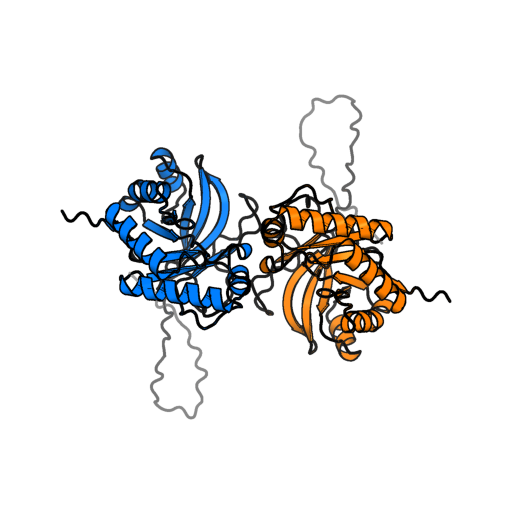 1 244 ? -9.234 25.031 6.465 1 56.72 244 PRO B C 1
ATOM 4035 O O . PRO B 1 244 ? -9.102 26.094 5.844 1 56.72 244 PRO B O 1
ATOM 4038 N N . GLY B 1 245 ? -10.086 25.078 7.566 1 58.72 245 GLY B N 1
ATOM 4039 C CA . GLY B 1 245 ? -9.852 26.203 8.445 1 58.72 245 GLY B CA 1
ATOM 4040 C C . GLY B 1 245 ? -8.406 26.328 8.891 1 58.72 245 GLY B C 1
ATOM 4041 O O . GLY B 1 245 ? -7.562 25.516 8.508 1 58.72 245 GLY B O 1
ATOM 4042 N N . PRO B 1 246 ? -8.062 27.516 9.43 1 71.69 246 PRO B N 1
ATOM 4043 C CA . PRO B 1 246 ? -6.684 27.625 9.898 1 71.69 246 PRO B CA 1
ATOM 4044 C C . PRO B 1 246 ? -6.258 26.438 10.766 1 71.69 246 PRO B C 1
ATOM 4046 O O . PRO B 1 246 ? -7.016 26 11.641 1 71.69 246 PRO B O 1
ATOM 4049 N N . SER B 1 247 ? -5.113 25.938 10.367 1 81.06 247 SER B N 1
ATOM 4050 C CA . SER B 1 247 ? -4.598 24.812 11.133 1 81.06 247 SER B CA 1
ATOM 4051 C C . SER B 1 247 ? -3.604 25.281 12.195 1 81.06 247 SER B C 1
ATOM 4053 O O . SER B 1 247 ? -3.221 24.5 13.078 1 81.06 247 SER B O 1
ATOM 4055 N N . VAL B 1 248 ? -3.24 26.625 12.047 1 80.81 248 VAL B N 1
ATOM 4056 C CA . VAL B 1 248 ? -2.229 27.094 12.984 1 80.81 248 VAL B CA 1
ATOM 4057 C C . VAL B 1 248 ? -2.402 28.594 13.227 1 80.81 248 VAL B C 1
ATOM 4059 O O . VAL B 1 248 ? -2.9 29.312 12.352 1 80.81 248 VAL B O 1
ATOM 4062 N N . ALA B 1 249 ? -2.16 29.109 14.477 1 77.06 249 ALA B N 1
ATOM 4063 C CA . ALA B 1 249 ? -2.047 30.531 14.805 1 77.06 249 ALA B CA 1
ATOM 4064 C C . ALA B 1 249 ? -0.818 30.797 15.672 1 77.06 249 ALA B C 1
ATOM 4066 O O . ALA B 1 249 ? -0.293 29.891 16.312 1 77.06 249 ALA B O 1
ATOM 4067 N N . SER B 1 250 ? -0.18 32.031 15.406 1 72.94 250 SER B N 1
ATOM 4068 C CA . SER B 1 250 ? 0.872 32.438 16.328 1 72.94 250 SER B CA 1
ATOM 4069 C C . SER B 1 250 ? 0.307 32.719 17.719 1 72.94 250 SER B C 1
ATOM 4071 O O . SER B 1 250 ? -0.777 33.312 17.844 1 72.94 250 SER B O 1
ATOM 4073 N N . THR B 1 251 ? 0.9 32.125 18.719 1 65.31 251 THR B N 1
ATOM 4074 C CA . THR B 1 251 ? 0.474 32.438 20.094 1 65.31 251 THR B CA 1
ATOM 4075 C C . THR B 1 251 ? 1.045 33.781 20.547 1 65.31 251 THR B C 1
ATOM 4077 O O . THR B 1 251 ? 0.759 34.219 21.656 1 65.31 251 THR B O 1
ATOM 4080 N N . ASN B 1 252 ? 1.943 34.594 19.891 1 50.97 252 ASN B N 1
ATOM 4081 C CA . ASN B 1 252 ? 2.453 35.875 20.375 1 50.97 252 ASN B CA 1
ATOM 4082 C C . ASN B 1 252 ? 1.346 36.906 20.453 1 50.97 252 ASN B C 1
ATOM 4084 O O . ASN B 1 252 ? 0.744 37.281 19.453 1 50.97 252 ASN B O 1
ATOM 4088 N N . HIS B 1 253 ? 0.541 36.844 21.438 1 39.28 253 HIS B N 1
ATOM 4089 C CA . HIS B 1 253 ? -0.246 38.031 21.781 1 39.28 253 HIS B CA 1
ATOM 4090 C C . HIS B 1 253 ? 0.616 39.281 21.781 1 39.28 253 HIS B C 1
ATOM 4092 O O . HIS B 1 253 ? 1.689 39.312 22.391 1 39.28 253 HIS B O 1
ATOM 4098 N N . THR B 1 254 ? 0.558 40.062 20.703 1 33 254 THR B N 1
ATOM 4099 C CA . THR B 1 254 ? 0.903 41.438 21.047 1 33 254 THR B CA 1
ATOM 4100 C C . THR B 1 254 ? 0.08 41.906 22.234 1 33 254 THR B C 1
ATOM 4102 O O . THR B 1 254 ? -1.117 41.625 22.328 1 33 254 THR B O 1
#

Solvent-accessible surface area (backbone atoms only — not comparable to full-atom values): 27932 Å² total; per-residue (Å²): 140,80,82,78,76,81,80,79,79,74,80,75,82,75,72,76,97,61,75,78,69,73,73,71,70,70,68,68,69,76,65,72,73,68,70,65,48,72,44,39,22,39,27,40,83,58,77,66,48,73,67,37,51,53,49,46,42,72,69,61,32,55,32,37,36,31,38,50,31,48,60,79,36,77,27,65,50,24,50,53,40,44,69,71,36,55,88,80,35,50,50,45,38,32,31,38,69,43,73,45,91,89,46,50,37,52,59,52,43,52,50,50,54,52,52,34,48,74,73,37,35,41,59,40,35,37,22,43,48,46,56,65,43,64,60,48,56,82,52,26,67,58,39,44,50,40,52,47,40,33,43,53,47,27,43,75,70,62,23,45,53,24,40,29,28,29,67,65,31,37,32,70,33,35,65,45,44,74,78,51,73,76,45,55,31,33,33,51,54,56,46,47,71,24,80,90,16,47,42,70,86,62,70,84,70,65,58,73,46,57,53,46,77,65,82,53,37,26,34,36,18,30,36,64,26,82,53,70,90,38,55,28,28,34,32,32,31,34,50,40,98,63,35,81,61,78,22,62,44,74,59,73,73,126,142,79,82,77,76,78,78,78,76,71,82,73,74,96,76,69,93,71,77,78,68,77,71,70,70,73,69,70,70,76,67,74,73,71,71,64,48,72,42,39,22,40,27,41,84,58,77,65,49,71,67,35,51,54,50,46,42,72,68,63,33,53,34,36,35,32,39,49,30,50,59,80,37,78,28,65,51,24,49,54,40,45,68,71,37,56,88,81,35,50,52,46,38,32,30,40,70,42,74,44,91,90,46,50,38,51,61,53,45,51,49,51,54,51,50,34,48,75,73,37,35,42,59,40,36,38,23,42,48,46,55,65,45,62,60,47,57,83,54,26,67,60,38,45,51,39,53,47,40,32,44,53,47,28,45,77,68,60,22,46,51,25,40,29,29,28,66,64,32,36,32,69,33,34,65,44,43,72,78,52,73,76,44,55,31,32,34,50,53,55,45,47,70,25,81,89,15,46,41,70,88,63,70,84,70,66,58,74,47,57,52,46,76,66,84,53,39,26,33,36,18,30,35,64,27,81,53,71,91,38,55,28,28,33,31,32,32,37,42,44,100,65,37,80,61,77,23,61,44,74,58,72,74,126

Nearest PDB structures (foldseek):
  2wag-assembly1_A-2  TM=7.623E-01  e=3.625E-06  Bacillus anthracis str. Ames
  4kru-assembly1_A  TM=6.904E-01  e=4.647E-06  Clostridium phage phiSM101
  4krt-assembly2_B  TM=7.060E-01  e=4.617E-05  Clostridium phage phiSM101
  5a6s-assembly1_A-2  TM=7.030E-01  e=6.656E-04  Clostridium phage phiCTP1
  8ofw-assembly1_A  TM=4.903E-01  e=3.710E+00  Mycobacterium tuberculosis

InterPro domains:
  IPR017853 Glycoside hydrolase superfamily [SSF51445] (50-192)
  IPR051595 Glycosyl Hydrolase 25 Enzymes [PTHR23208] (34-236)

Secondary structure (DSSP, 8-state):
---------------SS-------------------PEEEEEEESSPPPHHHHHHHHHTT--EEEEEEEETTEE-HHHHHHHHHHTTTSEEEEEEE----TTS-HHHHHHHHHHHHHHTTEEESEEEEE---GGGS-SSHHHHHHHHHHHHHHHHHTT-EEEEEE-HHHHHHHHSS-S-SPP--EEEE--SSSSGGG---SSSTT---BTTB-S--SEEEEEEEEEETTEEEEEEEEE-STT-----EEE----/------------------------------------PEEEEEEESSPPPHHHHHHHHHTT--EEEEEEEETTEE-HHHHHHHHHHTTTSEEEEEEE----TTS-HHHHHHHHHHHHHHTTEEESEEEEE---GGGS-SSHHHHHHHHHHHHHHHHHTT-EEEEEE-HHHHHHHHSS-S-SPP--EEEE--SSSSGGG---SSSTT---BTTB-S--SEEEEEEEEEETTEEEEEEEEE-STT-----EEE----

Organism: Bursaphelenchus xylophilus (NCBI:txid6326)

Radius of gyration: 28.67 Å; Cα contacts (8 Å, |Δi|>4): 951; chains: 2; bounding box: 85×89×85 Å

Sequence (508 aa):
MNLAVRRCELSFLVRKWLHELPFAVFVGCSQDLKLNTITDGIGTSSELLENNLQCLAKQNNKIFAFRIYNDGRDDEIGYKNVALAYQKFQAEFYVVPKIDPTEPAFRQVIAIYNAAKRHGFTFYRIFLKVTDPMRWNKAKQDNVAFINQFIKEAGAWNITVGLFTSWYDYYLITGNSNTIPESPLWYWNTLGVGLNAETQPNVNDFRTFGLFRRAPFAKMYGLEENVCGVVVNKHVFMNGPLAPGPSVASTNHTMNLAVRRCELSFLVRKWLHELPFAVFVGCSQDLKLNTITDGIGTSSELLENNLQCLAKQNNKIFAFRIYNDGRDDEIGYKNVALAYQKFQAEFYVVPKIDPTEPAFRQVIAIYNAAKRHGFTFYRIFLKVTDPMRWNKAKQDNVAFINQFIKEAGAWNITVGLFTSWYDYYLITGNSNTIPESPLWYWNTLGVGLNAETQPNVNDFRTFGLFRRAPFAKMYGLEENVCGVVVNKHVFMNGPLAPGPSVASTNHT